Protein 2QRJ (pdb70)

CATH classification: 3.40.50.720 (+1 more: 3.40.50.720)

GO terms:
  GO:0004754 saccharopine dehydrogenase (NAD+, L-lysine-forming) activity (F, IDA)
  GO:0003729 mRNA binding (F, IDA)
  GO:0005737 cytoplasm (C, HDA)
  GO:0016558 protein import into peroxisome matrix (P, IMP)
  GO:0009085 L-lysine biosynthetic process (P, IMP)
  GO:0005777 peroxisome (C, EXP)
  GO:0005515 protein binding (F, IPI)
  GO:0004754 saccharopine dehydrogenase (NAD+, L-lysine-forming) activity (F, EXP)

B-factor: mean 29.46, std 11.0, range [10.28, 77.21]

Foldseek 3Di:
DAEEEWAADDDPLQAFTLADLVLLLVVVVLPYAYEYAQYPNHLHGPVSNVVSVHHYDHHPCVVVDDQRYEYEGEAADDPPDQAADQHAYEYAHPLLVVPPCSLSSLVSCVVNVYFYQHQVQQADPVSHRLFDLQLLLLQLLLLVQLLQLLCLQQDDPPDGDAFDHQASAVVRSLVVSLVSNVNSVVSVDDQFAEEEEQLPDSSNVNNVVNCVSSPRDPVSYHGHYCVPCVVFDCDLVQQQGQEYEYSDADQDQTAAPDDLVSNQEQPGNHAEYEDSNADLPRPRHSYPQDNDAADSRGQWDWRPHPHHDTHIYGRHPNSSSSHRPVSSVRRSVSCSVVVSCVVVLCPPPSNVVSRVSSVVVSVVD

Secondary structure (DSSP, 8-state):
--EEEEPPP-STT----SS-HHHHHHHHHTT-EEEEE--SS-SS-HHHHHHTTPEEE-TTGGGGS-TTSEEE-SSPPPTT--S---SEEEE----SS--TTHHHHHHHHHHHT-EEEEGGG-B-TTS-BS---HHHHHHHHHHHHHHHHHHHHHS-TT--PPP-PPPSSHHHHHHHHHHHHHHHHTTTPPPPPEEEETTTSHHHHHHHHHHHHTT--GGGEEEE-HHHHTT-S--THHHHSSEEEE-----SSPPPS--HHHH--TT----EEEETT--TT-TT-SS-S-----BTTB--EEE--SSSS-EEEE--TTGGGGSHHHHHHHHHHHHHHHHHT-TTTTT-HHHHHHHHHHHHHHHT-

InterPro domains:
  IPR007698 Alanine dehydrogenase/pyridine nucleotide transhydrogenase, NAD(H)-binding domain [SM01002] (179-317)
  IPR007886 Alanine dehydrogenase/pyridine nucleotide transhydrogenase, N-terminal [PF05222] (8-142)
  IPR007886 Alanine dehydrogenase/pyridine nucleotide transhydrogenase, N-terminal [SM01003] (7-142)
  IPR027281 Saccharopine dehydrogenase [NAD(+), L-lysine-forming] [PIRSF018250] (1-369)
  IPR027281 Saccharopine dehydrogenase [NAD(+), L-lysine-forming] [cd12188] (4-365)
  IPR036291 NAD(P)-binding domain superfamily [SSF51735] (189-323)
  IPR051168 Alpha-aminoadipic semialdehyde synthase [PTHR11133] (7-153)

Organism: Saccharomyces cerevisiae (strain ATCC 204508 / S288c) (NCBI:txid559292)

Nearest PDB structures (foldseek):
  2qrl-assembly1_A  TM=9.607E-01  e=1.075E-69  Saccharomyces cerevisiae
  3uh1-assembly1_A  TM=9.552E-01  e=5.553E-68  Saccharomyces cerevisiae S288C
  8e8u-assembly2_B  TM=7.675E-01  e=5.807E-20  Homo sapiens
  8dda-assembly2_B  TM=7.029E-01  e=7.908E-19  Homo sapiens
  8dda-assembly2_D  TM=6.842E-01  e=1.167E-18  Homo sapiens

Solvent-accessible surface area: 16426 Å² total; per-residue (Å²): 121,12,24,0,0,9,8,11,9,69,77,105,84,3,9,6,6,0,0,0,16,66,2,0,135,87,0,58,89,148,52,10,98,2,29,1,4,62,20,127,56,27,36,4,79,60,69,40,5,133,134,10,43,8,77,58,21,93,59,27,28,11,91,126,13,72,131,102,35,1,0,0,0,0,30,33,17,46,166,119,25,122,62,55,2,57,5,42,0,0,2,10,6,60,1,17,122,89,48,108,36,26,74,110,47,0,88,27,0,62,138,6,139,6,16,0,11,2,1,38,60,1,61,48,109,150,45,150,66,30,3,24,24,20,68,20,13,0,0,0,0,0,0,0,0,0,22,1,3,1,22,21,50,54,74,67,91,133,83,68,8,74,68,16,81,33,16,80,61,40,175,27,0,32,153,44,0,32,127,34,7,136,85,0,53,88,75,68,24,197,120,0,28,0,0,0,0,2,3,153,38,110,15,0,50,0,0,29,38,0,0,86,100,6,49,4,42,71,100,36,12,62,80,21,23,122,180,44,25,86,144,30,17,50,8,85,51,0,15,109,3,8,0,0,0,1,20,51,115,44,41,136,114,110,42,37,8,0,35,50,144,90,0,49,59,106,129,10,93,0,33,0,0,0,4,24,23,10,55,71,114,19,106,84,30,8,0,60,7,26,125,72,47,4,58,1,90,126,1,4,29,100,1,90,33,119,29,34,45,28,0,2,0,0,0,1,99,25,3,9,0,0,0,1,67,33,1,0,49,124,2,0,107,69,0,12,81,8,0,58,68,0,61,94,48,192,101,1,68,11,0,38,82,4,79,119,35,9,62,145,21,22,88,113,71

Radius of gyration: 21.62 Å; Cα contacts (8 Å, |Δi|>4): 769; chains: 1; bounding box: 62×42×46 Å

Sequence (365 aa):
AVTLHLRAETKPLEARAALTPTTVKKLIAKGFKIYVEDSPQSTFNINEYRQAGAIIVPAGSWKTAPRDRIIIGLKEMPETDTFPLVHEHIQFAHCYKDQAGWQNVLMRFIKGHGTLYDLEFLENDQGRRVAAFGFYAGFAGAALGVRDWAFKQTHSDDEDLPAVSPYPNEKALVKDVTKDYKEALATGARKPTVLIIGALGRCGSGAIDLLHKVGIPDANILKWDIKETSRGGPFDEIPQADIFINCIYLSKPIAPFTNMEKLNNPNRRLRTVVDVSADTTNPHNPIPIYTVATVFNKPTVLVPTTAGPKLSVISIDHLPSLLPREASEFFSHDLLPSLELLPQRKTAPVWVRAKKLFDRHCARV

Structure (mmCIF, N/CA/C/O backbone):
data_2QRJ
#
_entry.id   2QRJ
#
_cell.length_a   112.628
_cell.length_b   55.206
_cell.length_c   75.039
_cell.angle_alpha   90.000
_cell.angle_beta   116.240
_cell.angle_gamma   90.000
#
_symmetry.space_group_name_H-M   'C 1 2 1'
#
loop_
_entity.id
_entity.type
_entity.pdbx_description
1 polymer 'Saccharopine dehydrogenase, NAD+, L-lysine-forming'
2 non-polymer 'SULFATE ION'
3 non-polymer 'CHLORIDE ION'
4 water water
#
loop_
_atom_site.group_PDB
_atom_site.id
_atom_site.type_symbol
_atom_site.label_atom_id
_atom_site.label_alt_id
_atom_site.label_comp_id
_atom_site.label_asym_id
_atom_site.label_entity_id
_atom_site.label_seq_id
_atom_site.pdbx_PDB_ins_code
_atom_site.Cartn_x
_atom_site.Cartn_y
_atom_site.Cartn_z
_atom_site.occupancy
_atom_site.B_iso_or_equiv
_atom_site.auth_seq_id
_atom_site.auth_comp_id
_atom_site.auth_asym_id
_atom_site.auth_atom_id
_atom_site.pdbx_PDB_model_num
ATOM 1 N N . ALA A 1 24 ? 18.353 21.283 -26.902 1.00 40.18 3 ALA A N 1
ATOM 2 C CA . ALA A 1 24 ? 18.491 22.605 -27.587 1.00 38.06 3 ALA A CA 1
ATOM 3 C C . ALA A 1 24 ? 17.480 23.644 -27.068 1.00 35.97 3 ALA A C 1
ATOM 4 O O . ALA A 1 24 ? 17.354 24.731 -27.618 1.00 33.20 3 ALA A O 1
ATOM 6 N N . VAL A 1 25 ? 16.783 23.298 -25.984 1.00 36.17 4 VAL A N 1
ATOM 7 C CA . VAL A 1 25 ? 15.673 24.101 -25.454 1.00 36.66 4 VAL A CA 1
ATOM 8 C C . VAL A 1 25 ? 15.774 24.221 -23.934 1.00 35.10 4 VAL A C 1
ATOM 9 O O . VAL A 1 25 ? 16.055 23.241 -23.233 1.00 35.39 4 VAL A O 1
ATOM 13 N N . THR A 1 26 ? 15.558 25.434 -23.451 1.00 33.12 5 THR A N 1
ATOM 14 C CA . THR A 1 26 ? 15.346 25.693 -22.048 1.00 34.61 5 THR A CA 1
ATOM 15 C C . THR A 1 26 ? 13.846 25.984 -21.819 1.00 33.97 5 THR A C 1
ATOM 16 O O . THR A 1 26 ? 13.269 26.856 -22.480 1.00 32.54 5 THR A O 1
ATOM 20 N N . LEU A 1 27 ? 13.228 25.228 -20.908 1.00 31.63 6 LEU A N 1
ATOM 21 C CA . LEU A 1 27 ? 11.862 25.520 -20.441 1.00 30.15 6 LEU A CA 1
ATOM 22 C C . LEU A 1 27 ? 11.857 26.064 -19.022 1.00 29.66 6 LEU A C 1
ATOM 23 O O . LEU A 1 27 ? 12.620 25.619 -18.151 1.00 31.31 6 LEU A O 1
ATOM 28 N N . HIS A 1 28 ? 10.987 27.035 -18.790 1.00 26.95 7 HIS A N 1
ATOM 29 C CA . HIS A 1 28 ? 10.837 27.684 -17.498 1.00 24.70 7 HIS A CA 1
ATOM 30 C C . HIS A 1 28 ? 9.380 27.528 -17.046 1.00 24.67 7 HIS A C 1
ATOM 31 O O . HIS A 1 28 ? 8.476 28.149 -17.632 1.00 24.52 7 HIS A O 1
ATOM 38 N N . LEU A 1 29 ? 9.163 26.672 -16.045 1.00 24.40 8 LEU A N 1
ATOM 39 C CA . LEU A 1 29 ? 7.832 26.490 -15.451 1.00 24.80 8 LEU A CA 1
ATOM 40 C C . LEU A 1 29 ? 7.444 27.628 -14.486 1.00 22.39 8 LEU A C 1
ATOM 41 O O . LEU A 1 29 ? 7.900 27.709 -13.333 1.00 26.99 8 LEU A O 1
ATOM 46 N N . ARG A 1 30 ? 6.567 28.502 -14.976 1.00 24.99 9 ARG A N 1
ATOM 47 C CA . ARG A 1 30 ? 6.006 29.615 -14.218 1.00 21.63 9 ARG A CA 1
ATOM 48 C C . ARG A 1 30 ? 5.055 29.154 -13.058 1.00 24.15 9 ARG A C 1
ATOM 49 O O . ARG A 1 30 ? 4.223 28.273 -13.268 1.00 25.55 9 ARG A O 1
ATOM 57 N N . ALA A 1 31 ? 5.226 29.721 -11.858 1.00 23.47 10 ALA A N 1
ATOM 58 C CA . ALA A 1 31 ? 4.272 29.518 -10.743 1.00 22.99 10 ALA A CA 1
ATOM 59 C C . ALA A 1 31 ? 2.900 30.153 -11.046 1.00 21.92 10 ALA A C 1
ATOM 60 O O . ALA A 1 31 ? 2.799 31.352 -11.300 1.00 23.08 10 ALA A O 1
ATOM 62 N N . GLU A 1 32 ? 1.840 29.359 -10.942 1.00 22.75 11 GLU A N 1
ATOM 63 C CA . GLU A 1 32 ? 0.491 29.912 -11.130 1.00 24.28 11 GLU A CA 1
ATOM 64 C C . GLU A 1 32 ? 0.126 30.980 -10.124 1.00 21.13 11 GLU A C 1
ATOM 65 O O . GLU A 1 32 ? 0.477 30.884 -8.932 1.00 21.56 11 GLU A O 1
ATOM 71 N N . THR A 1 33 ? -0.602 32.003 -10.587 1.00 23.02 12 THR A N 1
ATOM 72 C CA . THR A 1 33 ? -1.088 33.062 -9.693 1.00 23.87 12 THR A CA 1
ATOM 73 C C . THR A 1 33 ? -2.614 33.198 -9.570 1.00 24.03 12 THR A C 1
ATOM 74 O O . THR A 1 33 ? -3.074 33.781 -8.592 1.00 25.91 12 THR A O 1
ATOM 78 N N . LYS A 1 34 ? -3.376 32.650 -10.523 1.00 25.55 13 LYS A N 1
ATOM 79 C CA . LYS A 1 34 ? -4.858 32.583 -10.371 1.00 27.58 13 LYS A CA 1
ATOM 80 C C . LYS A 1 34 ? -5.249 31.973 -9.002 1.00 27.24 13 LYS A C 1
ATOM 81 O O . LYS A 1 34 ? -4.765 30.902 -8.658 1.00 22.95 13 LYS A O 1
ATOM 87 N N . PRO A 1 35 ? -6.100 32.668 -8.199 1.00 25.49 14 PRO A N 1
ATOM 88 C CA . PRO A 1 35 ? -6.308 32.199 -6.815 1.00 23.22 14 PRO A CA 1
ATOM 89 C C . PRO A 1 35 ? -6.787 30.727 -6.764 1.00 19.03 14 PRO A C 1
ATOM 90 O O . PRO A 1 35 ? -7.738 30.336 -7.457 1.00 18.69 14 PRO A O 1
ATOM 94 N N . LEU A 1 36 ? -6.076 29.936 -5.972 1.00 19.57 15 LEU A N 1
ATOM 95 C CA . LEU A 1 36 ? -6.391 28.506 -5.690 1.00 20.87 15 LEU A CA 1
ATOM 96 C C . LEU A 1 36 ? -6.196 27.515 -6.872 1.00 20.33 15 LEU A C 1
ATOM 97 O O . LEU A 1 36 ? -6.599 26.339 -6.806 1.00 21.95 15 LEU A O 1
ATOM 102 N N . GLU A 1 37 ? -5.541 27.980 -7.921 1.00 18.31 16 GLU A N 1
ATOM 103 C CA . GLU A 1 37 ? -5.191 27.142 -9.068 1.00 17.31 16 GLU A CA 1
ATOM 104 C C . GLU A 1 37 ? -3.990 26.292 -8.653 1.00 15.87 16 GLU A C 1
ATOM 105 O O . GLU A 1 37 ? -2.882 26.852 -8.450 1.00 15.94 16 GLU A O 1
ATOM 111 N N . ALA A 1 38 ? -4.220 24.977 -8.549 1.00 15.04 17 ALA A N 1
ATOM 112 C CA . ALA A 1 38 ? -3.222 24.008 -8.025 1.00 16.26 17 ALA A CA 1
ATOM 113 C C . ALA A 1 38 ? -2.563 23.109 -9.083 1.00 14.31 17 ALA A C 1
ATOM 114 O O . ALA A 1 38 ? -1.720 22.297 -8.765 1.00 16.13 17 ALA A O 1
ATOM 116 N N . ARG A 1 39 ? -2.970 23.213 -10.346 1.00 18.18 18 ARG A N 1
ATOM 117 C CA . ARG A 1 39 ? -2.363 22.411 -11.385 1.00 15.82 18 ARG A CA 1
ATOM 118 C C . ARG A 1 39 ? -1.019 23.014 -11.820 1.00 16.41 18 ARG A C 1
ATOM 119 O O . ARG A 1 39 ? -0.724 24.174 -11.513 1.00 16.25 18 ARG A O 1
ATOM 127 N N . ALA A 1 40 ? -0.244 22.212 -12.537 1.00 16.17 19 ALA A N 1
ATOM 128 C CA . ALA A 1 40 ? 0.979 22.672 -13.196 1.00 16.77 19 ALA A CA 1
ATOM 129 C C . ALA A 1 40 ? 1.028 22.153 -14.659 1.00 15.01 19 ALA A C 1
ATOM 130 O O . ALA A 1 40 ? 0.602 21.018 -14.948 1.00 16.86 19 ALA A O 1
ATOM 132 N N . ALA A 1 41 ? 1.618 22.974 -15.544 1.00 19.43 20 ALA A N 1
ATOM 133 C CA . ALA A 1 41 ? 1.715 22.630 -16.975 1.00 19.57 20 ALA A CA 1
ATOM 134 C C . ALA A 1 41 ? 2.712 21.500 -17.232 1.00 19.35 20 ALA A C 1
ATOM 135 O O . ALA A 1 41 ? 2.528 20.713 -18.156 1.00 22.94 20 ALA A O 1
ATOM 137 N N . LEU A 1 42 ? 3.762 21.460 -16.406 1.00 21.41 21 LEU A N 1
ATOM 138 C CA . LEU A 1 42 ? 4.749 20.365 -16.384 1.00 20.11 21 LEU A CA 1
ATOM 139 C C . LEU A 1 42 ? 4.711 19.724 -15.008 1.00 17.25 21 LEU A C 1
ATOM 140 O O . LEU A 1 42 ? 4.691 20.436 -13.972 1.00 20.03 21 LEU A O 1
ATOM 145 N N . THR A 1 43 ? 4.674 18.405 -15.006 1.00 16.33 22 THR A N 1
ATOM 146 C CA . THR A 1 43 ? 4.734 17.628 -13.755 1.00 20.06 22 THR A CA 1
ATOM 147 C C . THR A 1 43 ? 6.151 17.136 -13.591 1.00 21.91 22 THR A C 1
ATOM 148 O O . THR A 1 43 ? 6.934 17.112 -14.538 1.00 18.70 22 THR A O 1
ATOM 152 N N . PRO A 1 44 ? 6.514 16.763 -12.360 1.00 18.92 23 PRO A N 1
ATOM 153 C CA . PRO A 1 44 ? 7.850 16.187 -12.156 1.00 21.59 23 PRO A CA 1
ATOM 154 C C . PRO A 1 44 ? 8.211 15.061 -13.173 1.00 21.61 23 PRO A C 1
ATOM 155 O O . PRO A 1 44 ? 9.339 15.033 -13.678 1.00 22.12 23 PRO A O 1
ATOM 159 N N . THR A 1 45 ? 7.251 14.190 -13.506 1.00 21.58 24 THR A N 1
ATOM 160 C CA . THR A 1 45 ? 7.435 13.083 -14.460 1.00 22.40 24 THR A CA 1
ATOM 161 C C . THR A 1 45 ? 7.719 13.619 -15.863 1.00 24.51 24 THR A C 1
ATOM 162 O O . THR A 1 45 ? 8.655 13.168 -16.546 1.00 24.89 24 THR A O 1
ATOM 166 N N . THR A 1 46 ? 6.944 14.612 -16.292 1.00 24.50 25 THR A N 1
ATOM 167 C CA . THR A 1 46 ? 7.198 15.162 -17.619 1.00 23.50 25 THR A CA 1
ATOM 168 C C . THR A 1 46 ? 8.516 15.967 -17.700 1.00 26.73 25 THR A C 1
ATOM 169 O O . THR A 1 46 ? 9.211 15.912 -18.728 1.00 26.46 25 THR A O 1
ATOM 173 N N . VAL A 1 47 ? 8.867 16.666 -16.613 1.00 24.38 26 VAL A N 1
ATOM 174 C CA . VAL A 1 47 ? 10.174 17.341 -16.467 1.00 26.28 26 VAL A CA 1
ATOM 175 C C . VAL A 1 47 ? 11.343 16.332 -16.617 1.00 26.02 26 VAL A C 1
ATOM 176 O O . VAL A 1 47 ? 12.325 16.610 -17.326 1.00 26.03 26 VAL A O 1
ATOM 180 N N . LYS A 1 48 ? 11.226 15.178 -15.954 1.00 23.71 27 LYS A N 1
ATOM 181 C CA . LYS A 1 48 ? 12.298 14.144 -15.995 1.00 27.55 27 LYS A CA 1
ATOM 182 C C . LYS A 1 48 ? 12.496 13.625 -17.432 1.00 28.84 27 LYS A C 1
ATOM 183 O O . LYS A 1 48 ? 13.636 13.547 -17.935 1.00 25.53 27 LYS A O 1
ATOM 189 N N . LYS A 1 49 ? 11.377 13.293 -18.080 1.00 27.93 28 LYS A N 1
ATOM 190 C CA . LYS A 1 49 ? 11.337 12.876 -19.495 1.00 29.97 28 LYS A CA 1
ATOM 191 C C . LYS A 1 49 ? 11.920 13.902 -20.466 1.00 29.18 28 LYS A C 1
ATOM 192 O O . LYS A 1 49 ? 12.603 13.529 -21.425 1.00 30.02 28 LYS A O 1
ATOM 198 N N . LEU A 1 50 ? 11.671 15.183 -20.215 1.00 23.41 29 LEU A N 1
ATOM 199 C CA . LEU A 1 50 ? 12.202 16.252 -21.036 1.00 26.75 29 LEU A CA 1
ATOM 200 C C . LEU A 1 50 ? 13.720 16.404 -20.848 1.00 28.80 29 LEU A C 1
ATOM 201 O O . LEU A 1 50 ? 14.462 16.547 -21.819 1.00 29.34 29 LEU A O 1
ATOM 206 N N . ILE A 1 51 ? 14.185 16.350 -19.602 1.00 31.47 30 ILE A N 1
ATOM 207 C CA . ILE A 1 51 ? 15.621 16.379 -19.311 1.00 32.04 30 ILE A CA 1
ATOM 208 C C . ILE A 1 51 ? 16.365 15.192 -19.965 1.00 34.75 30 ILE A C 1
ATOM 209 O O . ILE A 1 51 ? 17.527 15.330 -20.369 1.00 38.47 30 ILE A O 1
ATOM 214 N N . ALA A 1 52 ? 15.687 14.053 -20.094 1.00 34.20 31 ALA A N 1
ATOM 215 C CA . ALA A 1 52 ? 16.232 12.872 -20.775 1.00 36.32 31 ALA A CA 1
ATOM 216 C C . ALA A 1 52 ? 16.413 13.102 -22.280 1.00 37.19 31 ALA A C 1
ATOM 217 O O . ALA A 1 52 ? 17.373 12.602 -22.878 1.00 39.75 31 ALA A O 1
ATOM 219 N N . LYS A 1 53 ? 15.484 13.841 -22.884 1.00 36.51 32 LYS A N 1
ATOM 220 C CA . LYS A 1 53 ? 15.583 14.255 -24.288 1.00 37.05 32 LYS A CA 1
ATOM 221 C C . LYS A 1 53 ? 16.493 15.479 -24.510 1.00 36.33 32 LYS A C 1
ATOM 222 O O . LYS A 1 53 ? 16.600 15.976 -25.630 1.00 37.12 32 LYS A O 1
ATOM 228 N N . GLY A 1 54 ? 17.148 15.956 -23.452 1.00 35.66 33 GLY A N 1
ATOM 229 C CA . GLY A 1 54 ? 18.147 17.035 -23.559 1.00 34.96 33 GLY A CA 1
ATOM 230 C C . GLY A 1 54 ? 17.784 18.444 -23.113 1.00 36.53 33 GLY A C 1
ATOM 231 O O . GLY A 1 54 ? 18.597 19.367 -23.220 1.00 35.84 33 GLY A O 1
ATOM 232 N N . PHE A 1 55 ? 16.568 18.626 -22.603 1.00 34.99 34 PHE A N 1
ATOM 233 C CA . PHE A 1 55 ? 16.099 19.943 -22.170 1.00 32.73 34 PHE A CA 1
ATOM 234 C C . PHE A 1 55 ? 16.737 20.405 -20.861 1.00 31.49 34 PHE A C 1
ATOM 235 O O . PHE A 1 55 ? 17.076 19.592 -19.985 1.00 32.59 34 PHE A O 1
ATOM 243 N N . LYS A 1 56 ? 16.882 21.719 -20.736 1.00 29.45 35 LYS A N 1
ATOM 244 C CA . LYS A 1 56 ? 17.129 22.354 -19.463 1.00 32.61 35 LYS A CA 1
ATOM 245 C C . LYS A 1 56 ? 15.792 22.888 -18.953 1.00 32.58 35 LYS A C 1
ATOM 246 O O . LYS A 1 56 ? 15.044 23.536 -19.707 1.00 32.31 35 LYS A O 1
ATOM 252 N N . ILE A 1 57 ? 15.500 22.608 -17.680 1.00 32.76 36 ILE A N 1
ATOM 253 C CA . ILE A 1 57 ? 14.215 22.979 -17.078 1.00 30.30 36 ILE A CA 1
ATOM 254 C C . ILE A 1 57 ? 14.388 23.693 -15.755 1.00 29.11 36 ILE A C 1
ATOM 255 O O . ILE A 1 57 ? 14.968 23.148 -14.806 1.00 29.97 36 ILE A O 1
ATOM 260 N N . TYR A 1 58 ? 13.904 24.933 -15.712 1.00 26.22 37 TYR A N 1
ATOM 261 C CA . TYR A 1 58 ? 13.809 25.707 -14.484 1.00 26.18 37 TYR A CA 1
ATOM 262 C C . TYR A 1 58 ? 12.371 25.585 -13.974 1.00 26.13 37 TYR A C 1
ATOM 263 O O . TYR A 1 58 ? 11.429 25.583 -14.779 1.00 26.88 37 TYR A O 1
ATOM 272 N N . VAL A 1 59 ? 12.217 25.492 -12.657 1.00 23.47 38 VAL A N 1
ATOM 273 C CA . VAL A 1 59 ? 10.881 25.413 -12.063 1.00 23.84 38 VAL A CA 1
ATOM 274 C C . VAL A 1 59 ? 10.783 26.386 -10.924 1.00 24.04 38 VAL A C 1
ATOM 275 O O . VAL A 1 59 ? 11.574 26.339 -9.961 1.00 22.99 38 VAL A O 1
ATOM 279 N N . GLU A 1 60 ? 9.791 27.273 -10.998 1.00 23.91 39 GLU A N 1
ATOM 280 C CA . GLU A 1 60 ? 9.580 28.216 -9.925 1.00 24.07 39 GLU A CA 1
ATOM 281 C C . GLU A 1 60 ? 8.954 27.529 -8.721 1.00 24.08 39 GLU A C 1
ATOM 282 O O . GLU A 1 60 ? 8.130 26.591 -8.875 1.00 24.16 39 GLU A O 1
ATOM 288 N N . ASP A 1 61 ? 9.371 28.003 -7.555 1.00 23.87 40 ASP A N 1
ATOM 289 C CA . ASP A 1 61 ? 8.928 27.536 -6.274 1.00 23.12 40 ASP A CA 1
ATOM 290 C C . ASP A 1 61 ? 7.524 28.062 -5.999 1.00 23.96 40 ASP A C 1
ATOM 291 O O . ASP A 1 61 ? 7.336 29.191 -5.540 1.00 24.80 40 ASP A O 1
ATOM 296 N N . SER A 1 62 ? 6.536 27.218 -6.273 1.00 25.02 41 SER A N 1
ATOM 297 C CA . SER A 1 62 ? 5.134 27.666 -6.253 1.00 26.09 41 SER A CA 1
ATOM 298 C C . SER A 1 62 ? 4.376 27.238 -4.993 1.00 25.60 41 SER A C 1
ATOM 299 O O . SER A 1 62 ? 4.156 26.029 -4.770 1.00 26.06 41 SER A O 1
ATOM 302 N N . PRO A 1 63 ? 3.926 28.227 -4.186 1.00 27.35 42 PRO A N 1
ATOM 303 C CA . PRO A 1 63 ? 3.099 27.899 -3.013 1.00 27.20 42 PRO A CA 1
ATOM 304 C C . PRO A 1 63 ? 1.700 27.314 -3.359 1.00 24.80 42 PRO A C 1
ATOM 305 O O . PRO A 1 63 ? 1.136 26.586 -2.543 1.00 30.60 42 PRO A O 1
ATOM 309 N N . GLN A 1 64 ? 1.222 27.549 -4.583 1.00 22.53 43 GLN A N 1
ATOM 310 C CA . GLN A 1 64 ? -0.125 27.143 -5.064 1.00 23.58 43 GLN A CA 1
ATOM 311 C C . GLN A 1 64 ? -0.144 25.716 -5.626 1.00 17.01 43 GLN A C 1
ATOM 312 O O . GLN A 1 64 ? -1.187 25.029 -5.619 1.00 16.97 43 GLN A O 1
ATOM 318 N N . SER A 1 65 ? 1.006 25.270 -6.127 1.00 18.53 44 SER A N 1
ATOM 319 C CA . SER A 1 65 ? 1.074 24.004 -6.833 1.00 20.41 44 SER A CA 1
ATOM 320 C C . SER A 1 65 ? 0.800 22.770 -5.953 1.00 16.80 44 SER A C 1
ATOM 321 O O . SER A 1 65 ? 1.240 22.697 -4.787 1.00 17.51 44 SER A O 1
ATOM 324 N N . THR A 1 66 ? 0.023 21.842 -6.500 1.00 16.68 45 THR A N 1
ATOM 325 C CA . THR A 1 66 ? -0.145 20.569 -5.880 1.00 14.09 45 THR A CA 1
ATOM 326 C C . THR A 1 66 ? 1.168 19.741 -5.838 1.00 15.63 45 THR A C 1
ATOM 327 O O . THR A 1 66 ? 1.244 18.781 -5.101 1.00 18.06 45 THR A O 1
ATOM 331 N N . PHE A 1 67 ? 2.156 20.116 -6.645 1.00 16.20 46 PHE A N 1
ATOM 332 C CA . PHE A 1 67 ? 3.460 19.416 -6.659 1.00 17.08 46 PHE A CA 1
ATOM 333 C C . PHE A 1 67 ? 4.462 20.198 -5.816 1.00 18.24 46 PHE A C 1
ATOM 334 O O . PHE A 1 67 ? 4.507 21.435 -5.913 1.00 20.40 46 PHE A O 1
ATOM 342 N N . ASN A 1 68 ? 5.261 19.521 -4.993 1.00 18.03 47 ASN A N 1
ATOM 343 C CA . ASN A 1 68 ? 6.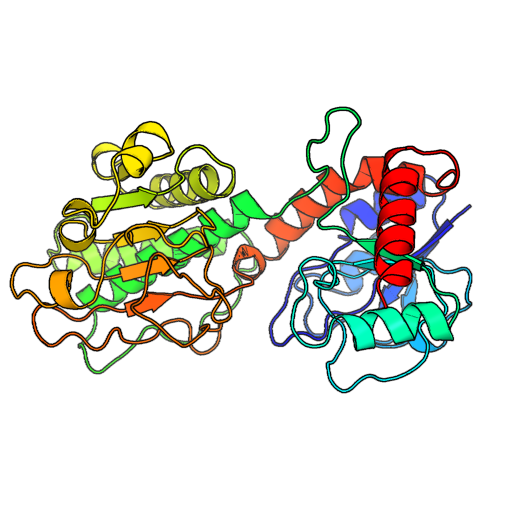244 20.266 -4.264 1.00 16.37 47 ASN A CA 1
ATOM 344 C C . ASN A 1 68 ? 7.633 20.372 -4.970 1.00 15.17 47 ASN A C 1
ATOM 345 O O . ASN A 1 68 ? 7.942 19.605 -5.921 1.00 16.65 47 ASN A O 1
ATOM 350 N N . ILE A 1 69 ? 8.456 21.316 -4.512 1.00 16.60 48 ILE A N 1
ATOM 351 C CA . ILE A 1 69 ? 9.753 21.545 -5.169 1.00 17.80 48 ILE A CA 1
ATOM 352 C C . ILE A 1 69 ? 10.736 20.356 -5.072 1.00 16.52 48 ILE A C 1
ATOM 353 O O . ILE A 1 69 ? 11.613 20.161 -5.941 1.00 17.03 48 ILE A O 1
ATOM 358 N N . ASN A 1 70 ? 10.534 19.512 -4.057 1.00 14.69 49 ASN A N 1
ATOM 359 C CA . ASN A 1 70 ? 11.397 18.322 -3.895 1.00 16.98 49 ASN A CA 1
ATOM 360 C C . ASN A 1 70 ? 11.182 17.363 -5.034 1.00 18.98 49 ASN A C 1
ATOM 361 O O . ASN A 1 70 ? 12.157 16.811 -5.534 1.00 18.06 49 ASN A O 1
ATOM 366 N N . GLU A 1 71 ? 9.913 17.205 -5.458 1.00 15.56 50 GLU A N 1
ATOM 367 C CA . GLU A 1 71 ? 9.583 16.353 -6.541 1.00 18.53 50 GLU A CA 1
ATOM 368 C C . GLU A 1 71 ? 10.288 16.848 -7.789 1.00 17.07 50 GLU A C 1
ATOM 369 O O . GLU A 1 71 ? 10.848 16.043 -8.532 1.00 18.49 50 GLU A O 1
ATOM 375 N N . TYR A 1 72 ? 10.272 18.155 -8.030 1.00 16.66 51 TYR A N 1
ATOM 376 C CA . TYR A 1 72 ? 10.882 18.679 -9.264 1.00 19.25 51 TYR A CA 1
ATOM 377 C C . TYR A 1 72 ? 12.425 18.588 -9.220 1.00 19.20 51 TYR A C 1
ATOM 378 O O . TYR A 1 72 ? 13.083 18.362 -10.235 1.00 20.41 51 TYR A O 1
ATOM 387 N N . ARG A 1 73 ? 12.989 18.804 -8.031 1.00 19.59 52 ARG A N 1
ATOM 388 C CA . ARG A 1 73 ? 14.442 18.673 -7.884 1.00 20.80 52 ARG A CA 1
ATOM 389 C C . ARG A 1 73 ? 14.862 17.221 -8.178 1.00 20.10 52 ARG A C 1
ATOM 390 O O . ARG A 1 73 ? 15.804 17.005 -8.929 1.00 22.25 52 ARG A O 1
ATOM 398 N N . GLN A 1 74 ? 14.149 16.235 -7.626 1.00 19.60 53 GLN A N 1
ATOM 399 C CA . GLN A 1 74 ? 14.438 14.825 -7.902 1.00 21.58 53 GLN A CA 1
ATOM 400 C C . GLN A 1 74 ? 14.287 14.488 -9.405 1.00 21.45 53 GLN A C 1
ATOM 401 O O . GLN A 1 74 ? 14.961 13.586 -9.902 1.00 23.36 53 GLN A O 1
ATOM 407 N N . ALA A 1 75 ? 13.421 15.212 -10.113 1.00 23.92 54 ALA A N 1
ATOM 408 C CA . ALA A 1 75 ? 13.317 15.096 -11.588 1.00 21.15 54 ALA A CA 1
ATOM 409 C C . ALA A 1 75 ? 14.476 15.772 -12.354 1.00 22.69 54 ALA A C 1
ATOM 410 O O . ALA A 1 75 ? 14.595 15.573 -13.579 1.00 26.12 54 ALA A O 1
ATOM 412 N N . GLY A 1 76 ? 15.269 16.586 -11.653 1.00 24.18 55 GLY A N 1
ATOM 413 C CA . GLY A 1 76 ? 16.427 17.271 -12.259 1.00 24.10 55 GLY A CA 1
ATOM 414 C C . GLY A 1 76 ? 16.167 18.709 -12.636 1.00 25.28 55 GLY A C 1
ATOM 415 O O . GLY A 1 76 ? 17.020 19.372 -13.242 1.00 23.94 55 GLY A O 1
ATOM 416 N N . ALA A 1 77 ? 15.008 19.225 -12.234 1.00 25.57 56 ALA A N 1
ATOM 417 C CA . ALA A 1 77 ? 14.744 20.655 -12.382 1.00 25.67 56 ALA A CA 1
ATOM 418 C C . ALA A 1 77 ? 15.661 21.501 -11.530 1.00 24.74 56 ALA A C 1
ATOM 419 O O . ALA A 1 77 ? 16.062 21.097 -10.410 1.00 24.71 56 ALA A O 1
ATOM 421 N N . ILE A 1 78 ? 16.017 22.670 -12.073 1.00 26.33 57 ILE A N 1
ATOM 422 C CA . ILE A 1 78 ? 16.671 23.731 -11.318 1.00 28.33 57 ILE A CA 1
ATOM 423 C C . ILE A 1 78 ? 15.601 24.609 -10.679 1.00 27.34 57 ILE A C 1
ATOM 424 O O . ILE A 1 78 ? 14.811 25.247 -11.386 1.00 27.26 57 ILE A O 1
ATOM 429 N N . ILE A 1 79 ? 15.579 24.634 -9.339 1.00 25.96 58 ILE A N 1
ATOM 430 C CA . ILE A 1 79 ? 14.579 25.394 -8.594 1.00 26.77 58 ILE A CA 1
ATOM 431 C C . ILE A 1 79 ? 14.943 26.875 -8.570 1.00 29.06 58 ILE A C 1
ATOM 432 O O . ILE A 1 79 ? 16.061 27.260 -8.188 1.00 28.78 58 ILE A O 1
ATOM 437 N N . VAL A 1 80 ? 13.986 27.693 -9.007 1.00 25.74 59 VAL A N 1
ATOM 438 C CA . VAL A 1 80 ? 14.126 29.155 -9.014 1.00 27.69 59 VAL A CA 1
ATOM 439 C C . VAL A 1 80 ? 12.932 29.831 -8.311 1.00 29.47 59 VAL A C 1
ATOM 440 O O . VAL A 1 80 ? 11.879 29.191 -8.148 1.00 26.87 59 VAL A O 1
ATOM 444 N N . PRO A 1 81 ? 13.074 31.122 -7.918 1.00 30.08 60 PRO A N 1
ATOM 445 C CA . PRO A 1 81 ? 11.987 31.802 -7.191 1.00 30.34 60 PRO A CA 1
ATOM 446 C C . PRO A 1 81 ? 10.711 32.039 -8.009 1.00 27.57 60 PRO A C 1
ATOM 447 O O . PRO A 1 81 ? 10.754 32.144 -9.239 1.00 26.53 60 PRO A O 1
ATOM 451 N N . ALA A 1 82 ? 9.587 32.123 -7.311 1.00 27.43 61 ALA A N 1
ATOM 452 C CA . ALA A 1 82 ? 8.306 32.475 -7.931 1.00 26.49 61 ALA A CA 1
ATOM 453 C C . ALA A 1 82 ? 8.405 33.865 -8.598 1.00 26.95 61 ALA A C 1
ATOM 454 O O . ALA A 1 82 ? 8.874 34.812 -7.981 1.00 27.94 61 ALA A O 1
ATOM 456 N N . GLY A 1 83 ? 7.984 33.966 -9.854 1.00 29.01 62 GLY A N 1
ATOM 457 C CA . GLY A 1 83 ? 7.977 35.252 -10.584 1.00 29.59 62 GLY A CA 1
ATOM 458 C C . GLY A 1 83 ? 9.290 35.605 -11.279 1.00 31.42 62 GLY A C 1
ATOM 459 O O . GLY A 1 83 ? 9.392 36.661 -11.936 1.00 32.76 62 GLY A O 1
ATOM 460 N N . SER A 1 84 ? 10.277 34.714 -11.169 1.00 29.11 63 SER A N 1
ATOM 461 C CA . SER A 1 84 ? 11.593 34.918 -11.796 1.00 30.33 63 SER A CA 1
ATOM 462 C C . SER A 1 84 ? 11.635 34.851 -13.344 1.00 31.74 63 SER A C 1
ATOM 463 O O . SER A 1 84 ? 12.601 35.333 -13.967 1.00 29.56 63 SER A O 1
ATOM 466 N N . TRP A 1 85 ? 10.596 34.275 -13.968 1.00 31.04 64 TRP A N 1
ATOM 467 C CA . TRP A 1 85 ? 10.471 34.273 -15.425 1.00 33.12 64 TRP A CA 1
ATOM 468 C C . TRP A 1 85 ? 10.582 35.678 -16.059 1.00 33.13 64 TRP A C 1
ATOM 469 O O . TRP A 1 85 ? 11.004 35.815 -17.225 1.00 31.95 64 TRP A O 1
ATOM 480 N N . LYS A 1 86 ? 10.186 36.695 -15.303 1.00 33.38 65 LYS A N 1
ATOM 481 C CA . LYS A 1 86 ? 10.035 38.043 -15.853 1.00 39.42 65 LYS A CA 1
ATOM 482 C C . LYS A 1 86 ? 11.331 38.859 -15.878 1.00 40.39 65 LYS A C 1
ATOM 483 O O . LYS A 1 86 ? 11.316 40.071 -16.154 1.00 40.12 65 LYS A O 1
ATOM 489 N N . THR A 1 87 ? 12.436 38.184 -15.574 1.00 41.31 66 THR A N 1
ATOM 490 C CA . THR A 1 87 ? 13.788 38.729 -15.781 1.00 41.91 66 THR A CA 1
ATOM 491 C C . THR A 1 87 ? 14.709 37.653 -16.373 1.00 42.67 66 THR A C 1
ATOM 492 O O . THR A 1 87 ? 15.914 37.854 -16.515 1.00 44.32 66 THR A O 1
ATOM 496 N N . ALA A 1 88 ? 14.124 36.512 -16.730 1.00 41.07 67 ALA A N 1
ATOM 497 C CA . ALA A 1 88 ? 14.873 35.391 -17.277 1.00 40.48 67 ALA A CA 1
ATOM 498 C C . ALA A 1 88 ? 15.343 35.713 -18.706 1.00 40.50 67 ALA A C 1
ATOM 499 O O . ALA A 1 88 ? 14.681 36.468 -19.418 1.00 37.53 67 ALA A O 1
ATOM 501 N N . PRO A 1 89 ? 16.490 35.145 -19.129 1.00 41.27 68 PRO A N 1
ATOM 502 C CA . PRO A 1 89 ? 16.948 35.322 -20.522 1.00 41.46 68 PRO A CA 1
ATOM 503 C C . PRO A 1 89 ? 15.839 35.079 -21.561 1.00 41.57 68 PRO A C 1
ATOM 504 O O . PRO A 1 89 ? 15.004 34.168 -21.394 1.00 39.67 68 PRO A O 1
ATOM 508 N N . ARG A 1 90 ? 15.858 35.881 -22.629 1.00 39.19 69 ARG A N 1
ATOM 509 C CA . ARG A 1 90 ? 14.828 35.884 -23.683 1.00 38.87 69 ARG A CA 1
ATOM 510 C C . ARG A 1 90 ? 14.712 34.564 -24.461 1.00 37.97 69 ARG A C 1
ATOM 511 O O . ARG A 1 90 ? 13.727 34.336 -25.174 1.00 38.40 69 ARG A O 1
ATOM 519 N N . ASP A 1 91 ? 15.699 33.687 -24.335 1.00 36.34 70 ASP A N 1
ATOM 520 C CA . ASP A 1 91 ? 15.661 32.413 -25.068 1.00 36.79 70 ASP A CA 1
ATOM 521 C C . ASP A 1 91 ? 14.939 31.278 -24.299 1.00 34.30 70 ASP A C 1
ATOM 522 O O . ASP A 1 91 ? 14.659 30.221 -24.869 1.00 35.57 70 ASP A O 1
ATOM 527 N N . ARG A 1 92 ? 14.668 31.487 -23.011 1.00 32.05 71 ARG A N 1
ATOM 528 C CA . ARG A 1 92 ? 13.894 30.501 -22.214 1.00 31.67 71 ARG A CA 1
ATOM 529 C C . ARG A 1 92 ? 12.426 30.512 -22.643 1.00 29.92 71 ARG A C 1
ATOM 530 O O . ARG A 1 92 ? 11.828 31.577 -22.690 1.00 32.22 71 ARG A O 1
ATOM 538 N N . ILE A 1 93 ? 11.859 29.344 -22.953 1.00 31.32 72 ILE A N 1
ATOM 539 C CA . ILE A 1 93 ? 10.407 29.224 -23.226 1.00 29.78 72 ILE A CA 1
ATOM 540 C C . ILE A 1 93 ? 9.646 29.156 -21.891 1.00 31.11 72 ILE A C 1
ATOM 541 O O . ILE A 1 93 ? 9.860 28.233 -21.096 1.00 31.37 72 ILE A O 1
ATOM 546 N N . ILE A 1 94 ? 8.806 30.156 -21.635 1.00 28.44 73 ILE A N 1
ATOM 547 C CA . ILE A 1 94 ? 8.104 30.294 -20.350 1.00 29.99 73 ILE A CA 1
ATOM 548 C C . ILE A 1 94 ? 6.780 29.544 -20.454 1.00 29.22 73 ILE A C 1
ATOM 549 O O . ILE A 1 94 ? 5.945 29.838 -21.329 1.00 27.91 73 ILE A O 1
ATOM 554 N N . ILE A 1 95 ? 6.596 28.560 -19.578 1.00 27.43 74 ILE A N 1
ATOM 555 C CA . ILE A 1 95 ? 5.425 27.677 -19.675 1.00 26.48 74 ILE A CA 1
ATOM 556 C C . ILE A 1 95 ? 4.600 27.773 -18.387 1.00 25.95 74 ILE A C 1
ATOM 557 O O . ILE A 1 95 ? 5.142 27.722 -17.265 1.00 22.15 74 ILE A O 1
ATOM 562 N N . GLY A 1 96 ? 3.301 28.015 -18.559 1.00 23.24 75 GLY A N 1
ATOM 563 C CA . GLY A 1 96 ? 2.328 28.025 -17.461 1.00 24.80 75 GLY A CA 1
ATOM 564 C C . GLY A 1 96 ? 1.005 27.533 -18.012 1.00 24.11 75 GLY A C 1
ATOM 565 O O . GLY A 1 96 ? 0.892 27.234 -19.218 1.00 24.56 75 GLY A O 1
ATOM 566 N N . LEU A 1 97 ? 0.020 27.401 -17.134 1.00 24.92 76 LEU A N 1
ATOM 567 C CA . LEU A 1 97 ? -1.331 27.061 -17.531 1.00 26.71 76 LEU A CA 1
ATOM 568 C C . LEU A 1 97 ? -2.206 28.288 -17.708 1.00 25.70 76 LEU A C 1
ATOM 569 O O . LEU A 1 97 ? -2.725 28.521 -18.797 1.00 26.97 76 LEU A O 1
ATOM 574 N N . LYS A 1 98 ? -2.416 29.044 -16.637 1.00 28.22 77 LYS A N 1
ATOM 575 C CA . LYS A 1 98 ? -3.480 30.042 -16.641 1.00 32.93 77 LYS A CA 1
ATOM 576 C C . LYS A 1 98 ? -2.956 31.441 -16.899 1.00 34.51 77 LYS A C 1
ATOM 577 O O . LYS A 1 98 ? -1.747 31.636 -17.102 1.00 35.45 77 LYS A O 1
ATOM 583 N N . GLU A 1 99 ? -3.862 32.405 -16.965 1.00 38.48 78 GLU A N 1
ATOM 584 C CA . GLU A 1 99 ? -3.481 33.765 -17.335 1.00 40.70 78 GLU A CA 1
ATOM 585 C C . GLU A 1 99 ? -2.617 34.399 -16.245 1.00 41.71 78 GLU A C 1
ATOM 586 O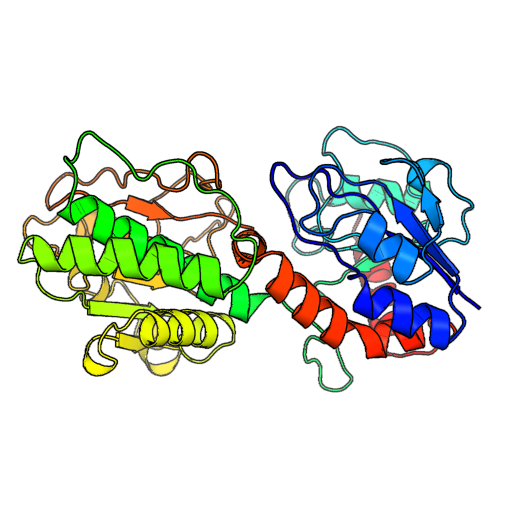 O . GLU A 1 99 ? -2.569 33.930 -15.095 1.00 40.58 78 GLU A O 1
ATOM 592 N N . MET A 1 100 ? -1.895 35.443 -16.635 1.00 44.04 79 MET A N 1
ATOM 593 C CA . MET A 1 100 ? -1.037 36.177 -15.713 1.00 45.87 79 MET A CA 1
ATOM 594 C C . MET A 1 100 ? -1.849 37.298 -15.059 1.00 45.66 79 MET A C 1
ATOM 595 O O . MET A 1 100 ? -2.916 37.654 -15.567 1.00 45.71 79 MET A O 1
ATOM 600 N N . PRO A 1 101 ? -1.373 37.828 -13.916 1.00 46.11 80 PRO A N 1
ATOM 601 C CA . PRO A 1 101 ? -2.141 38.830 -13.180 1.00 47.61 80 PRO A CA 1
ATOM 602 C C . PRO A 1 101 ? -2.725 39.954 -14.048 1.00 49.46 80 PRO A C 1
ATOM 603 O O . PRO A 1 101 ? -2.032 40.506 -14.916 1.00 49.73 80 PRO A O 1
ATOM 607 N N . GLU A 1 102 ? -4.003 40.267 -13.820 1.00 50.67 81 GLU A N 1
ATOM 608 C CA . GLU A 1 102 ? -4.680 41.363 -14.524 1.00 51.72 81 GLU A CA 1
ATOM 609 C C . GLU A 1 102 ? -3.923 42.677 -14.310 1.00 52.48 81 GLU A C 1
ATOM 610 O O . GLU A 1 102 ? -3.881 43.534 -15.196 1.00 52.38 81 GLU A O 1
ATOM 616 N N . THR A 1 103 ? -3.305 42.790 -13.132 1.00 53.15 82 THR A N 1
ATOM 617 C CA . THR A 1 103 ? -2.506 43.945 -12.723 1.00 52.92 82 THR A CA 1
ATOM 618 C C . THR A 1 103 ? -1.156 44.097 -13.472 1.00 53.00 82 THR A C 1
ATOM 619 O O . THR A 1 103 ? -0.495 45.138 -13.361 1.00 51.65 82 THR A O 1
ATOM 623 N N . ASP A 1 104 ? -0.761 43.070 -14.229 1.00 51.99 83 ASP A N 1
ATOM 624 C CA . ASP A 1 104 ? 0.541 43.046 -14.902 1.00 51.83 83 ASP A CA 1
ATOM 625 C C . ASP A 1 104 ? 0.497 43.743 -16.241 1.00 52.93 83 ASP A C 1
ATOM 626 O O . ASP A 1 104 ? -0.304 43.395 -17.115 1.00 52.30 83 ASP A O 1
ATOM 631 N N . THR A 1 105 ? 1.380 44.724 -16.392 1.00 53.61 84 THR A N 1
ATOM 632 C CA . THR A 1 105 ? 1.497 45.466 -17.637 1.00 54.35 84 THR A CA 1
ATOM 633 C C . THR A 1 105 ? 2.960 45.768 -17.969 1.00 52.81 84 THR A C 1
ATOM 634 O O . THR A 1 105 ? 3.466 46.859 -17.684 1.00 56.20 84 THR A O 1
ATOM 638 N N . PHE A 1 106 ? 3.644 44.780 -18.537 1.00 49.14 85 PHE A N 1
ATOM 639 C CA . PHE A 1 106 ? 4.971 44.996 -19.107 1.00 43.80 85 PHE A CA 1
ATOM 640 C C . PHE A 1 106 ? 5.095 44.210 -20.411 1.00 42.59 85 PHE A C 1
ATOM 641 O O . PHE A 1 106 ? 4.429 43.186 -20.581 1.00 40.79 85 PHE A O 1
ATOM 649 N N . PRO A 1 107 ? 5.923 44.698 -21.352 1.00 41.08 86 PRO A N 1
ATOM 650 C CA . PRO A 1 107 ? 6.169 43.936 -22.578 1.00 41.35 86 PRO A CA 1
ATOM 651 C C . PRO A 1 107 ? 6.501 42.469 -22.287 1.00 39.62 86 PRO A C 1
ATOM 652 O O . PRO A 1 107 ? 7.285 42.188 -21.382 1.00 40.16 86 PRO A O 1
ATOM 656 N N . LEU A 1 108 ? 5.899 41.562 -23.050 1.00 37.43 87 LEU A N 1
ATOM 657 C CA . LEU A 1 108 ? 6.200 40.128 -22.977 1.00 36.79 87 LEU A CA 1
ATOM 658 C C . LEU A 1 108 ? 7.229 39.755 -24.044 1.00 35.70 87 LEU A C 1
ATOM 659 O O . LEU A 1 108 ? 6.901 39.657 -25.233 1.00 35.62 87 LEU A O 1
ATOM 664 N N . VAL A 1 109 ? 8.475 39.542 -23.609 1.00 35.74 88 VAL A N 1
ATOM 665 C CA . VAL A 1 109 ? 9.618 39.375 -24.502 1.00 34.45 88 VAL A CA 1
ATOM 666 C C . VAL A 1 109 ? 9.892 37.927 -24.911 1.00 33.97 88 VAL A C 1
ATOM 667 O O . VAL A 1 109 ? 10.560 37.679 -25.917 1.00 35.01 88 VAL A O 1
ATOM 671 N N . HIS A 1 110 ? 9.352 36.976 -24.133 1.00 31.88 89 HIS A N 1
ATOM 672 C CA . HIS A 1 110 ? 9.583 35.542 -24.316 1.00 29.92 89 HIS A CA 1
ATOM 673 C C . HIS A 1 110 ? 8.578 34.861 -25.221 1.00 30.93 89 HIS A C 1
ATOM 674 O O . HIS A 1 110 ? 7.499 35.406 -25.473 1.00 33.76 89 HIS A O 1
ATOM 681 N N . GLU A 1 111 ? 8.939 33.675 -25.714 1.00 30.98 90 GLU A N 1
ATOM 682 C CA . GLU A 1 111 ? 7.975 32.703 -26.197 1.00 33.37 90 GLU A CA 1
ATOM 683 C C . GLU A 1 111 ? 7.282 32.117 -24.950 1.00 33.63 90 GLU A C 1
ATOM 684 O O . GLU A 1 111 ? 7.950 31.687 -24.000 1.00 33.37 90 GLU A O 1
ATOM 690 N N . HIS A 1 112 ? 5.952 32.192 -24.947 1.00 32.93 91 HIS A N 1
ATOM 691 C CA . HIS A 1 112 ? 5.090 31.741 -23.841 1.00 31.78 91 HIS A CA 1
ATOM 692 C C . HIS A 1 112 ? 4.225 30.596 -24.343 1.00 31.64 91 HIS A C 1
ATOM 693 O O . HIS A 1 112 ? 3.733 30.622 -25.481 1.00 30.44 91 HIS A O 1
ATOM 700 N N . ILE A 1 113 ? 4.094 29.558 -23.514 1.00 28.88 92 ILE A N 1
ATOM 701 C CA . ILE A 1 113 ? 3.130 28.493 -23.734 1.00 28.14 92 ILE A CA 1
ATOM 702 C C . ILE A 1 113 ? 2.186 28.614 -22.545 1.00 28.64 92 ILE A C 1
ATOM 703 O O . ILE A 1 113 ? 2.619 28.611 -21.379 1.00 27.16 92 ILE A O 1
ATOM 708 N N . GLN A 1 114 ? 0.905 28.811 -22.847 1.00 27.48 93 GLN A N 1
ATOM 709 C CA . GLN A 1 114 ? -0.100 29.060 -21.799 1.00 27.65 93 GLN A CA 1
ATOM 710 C C . GLN A 1 114 ? -1.502 29.041 -22.402 1.00 27.94 93 GLN A C 1
ATOM 711 O O . GLN A 1 114 ? -1.649 29.089 -23.632 1.00 27.83 93 GLN A O 1
ATOM 717 N N . PHE A 1 115 ? -2.521 28.926 -21.549 1.00 26.99 94 PHE A N 1
ATOM 718 C CA . PHE A 1 115 ? -3.879 29.341 -21.933 1.00 28.15 94 PHE A CA 1
ATOM 719 C C . PHE A 1 115 ? -3.942 30.860 -21.752 1.00 28.61 94 PHE A C 1
ATOM 720 O O . PHE A 1 115 ? -3.815 31.367 -20.630 1.00 29.72 94 PHE A O 1
ATOM 728 N N . ALA A 1 116 ? -4.134 31.601 -22.841 1.00 29.52 95 ALA A N 1
ATOM 729 C CA . ALA A 1 116 ? -4.158 33.068 -22.738 1.00 31.39 95 ALA A CA 1
ATOM 730 C C . ALA A 1 116 ? -5.566 33.661 -22.805 1.00 31.45 95 ALA A C 1
ATOM 731 O O . ALA A 1 116 ? -5.800 34.772 -22.315 1.00 31.94 95 ALA A O 1
ATOM 733 N N . HIS A 1 117 ? -6.506 32.906 -23.375 1.00 33.15 96 HIS A N 1
ATOM 734 C CA . HIS A 1 117 ? -7.898 33.359 -23.436 1.00 35.03 96 HIS A CA 1
ATOM 735 C C . HIS A 1 117 ? -7.959 34.791 -23.996 1.00 36.37 96 HIS A C 1
ATOM 736 O O . HIS A 1 117 ? -8.430 35.724 -23.328 1.00 38.07 96 HIS A O 1
ATOM 743 N N . CYS A 1 118 ? -7.449 34.960 -25.219 1.00 37.02 97 CYS A N 1
ATOM 744 C CA . CYS A 1 118 ? -7.492 36.257 -25.913 1.00 38.24 97 CYS A CA 1
ATOM 745 C C . CYS A 1 118 ? -7.785 36.110 -27.422 1.00 38.56 97 CYS A C 1
ATOM 746 O O . CYS A 1 118 ? -7.608 37.068 -28.184 1.00 38.58 97 CYS A O 1
ATOM 749 N N . TYR A 1 119 ? -8.228 34.915 -27.832 1.00 38.00 98 TYR A N 1
ATOM 750 C CA . TYR A 1 119 ? -8.555 34.608 -29.237 1.00 39.42 98 TYR A CA 1
ATOM 751 C C . TYR A 1 119 ? -10.080 34.537 -29.518 1.00 40.64 98 TYR A C 1
ATOM 752 O O . TYR A 1 119 ? -10.499 34.314 -30.660 1.00 41.00 98 TYR A O 1
ATOM 761 N N . LYS A 1 120 ? -10.898 34.699 -28.478 1.00 41.82 99 LYS A N 1
ATOM 762 C CA . LYS A 1 120 ? -12.359 34.629 -28.613 1.00 42.67 99 LYS A CA 1
ATOM 763 C C . LYS A 1 120 ? -12.977 35.958 -28.175 1.00 43.53 99 LYS A C 1
ATOM 764 O O . LYS A 1 120 ? -14.028 35.994 -27.518 1.00 43.76 99 LYS A O 1
ATOM 770 N N . ASP A 1 121 ? -12.288 37.042 -28.530 1.00 43.73 100 ASP A N 1
ATOM 771 C CA . ASP A 1 121 ? -12.697 38.416 -28.226 1.00 45.22 100 ASP A CA 1
ATOM 772 C C . ASP A 1 121 ? -13.085 38.660 -26.763 1.00 44.42 100 ASP A C 1
ATOM 773 O O . ASP A 1 121 ? -13.980 39.467 -26.474 1.00 44.20 100 ASP A O 1
ATOM 778 N N . GLN A 1 122 ? -12.402 37.966 -25.850 1.00 42.76 101 GLN A N 1
ATOM 779 C CA . GLN A 1 122 ? -12.659 38.108 -24.422 1.00 41.76 101 GLN A CA 1
ATOM 780 C C . GLN A 1 122 ? -12.285 39.516 -24.002 1.00 43.40 101 GLN A C 1
ATOM 781 O O . GLN A 1 122 ? -11.422 40.143 -24.625 1.00 43.05 101 GLN A O 1
ATOM 787 N N . ALA A 1 123 ? -12.931 40.012 -22.951 1.00 45.36 102 ALA A N 1
ATOM 788 C CA . ALA A 1 123 ? -12.636 41.348 -22.420 1.00 46.55 102 ALA A CA 1
ATOM 789 C C . ALA A 1 123 ? -11.132 41.576 -22.212 1.00 47.16 102 ALA A C 1
ATOM 790 O O . ALA A 1 123 ? -10.449 40.780 -21.545 1.00 47.24 102 ALA A O 1
ATOM 792 N N . GLY A 1 124 ? -10.622 42.656 -22.806 1.00 47.43 103 GLY A N 1
ATOM 793 C CA . GLY A 1 124 ? -9.219 43.053 -22.636 1.00 47.38 103 GLY A CA 1
ATOM 794 C C . GLY A 1 124 ? -8.208 42.233 -23.418 1.00 46.32 103 GLY A C 1
ATOM 795 O O . GLY A 1 124 ? -7.020 42.247 -23.087 1.00 47.37 103 GLY A O 1
ATOM 796 N N . TRP A 1 125 ? -8.675 41.531 -24.456 1.00 45.12 104 TRP A N 1
ATOM 797 C CA . TRP A 1 125 ? -7.820 40.673 -25.293 1.00 44.68 104 TRP A CA 1
ATOM 798 C C . TRP A 1 125 ? -6.734 41.460 -26.037 1.00 46.47 104 TRP A C 1
ATOM 799 O O . TRP A 1 125 ? -5.603 40.980 -26.183 1.00 45.42 104 TRP A O 1
ATOM 810 N N . GLN A 1 126 ? -7.090 42.668 -26.489 1.00 47.82 105 GLN A N 1
ATOM 811 C CA . GLN A 1 126 ? -6.160 43.548 -27.198 1.00 48.47 105 GLN A CA 1
ATOM 812 C C . GLN A 1 126 ? -4.976 43.908 -26.308 1.00 48.69 105 GLN A C 1
ATOM 813 O O . GLN A 1 126 ? -3.832 43.859 -26.767 1.00 50.51 105 GLN A O 1
ATOM 819 N N . ASN A 1 127 ? -5.256 44.250 -25.047 1.00 48.80 106 ASN A N 1
ATOM 820 C CA . ASN A 1 127 ? -4.216 44.598 -24.059 1.00 49.91 106 ASN A CA 1
ATOM 821 C C . ASN A 1 127 ? -3.279 43.442 -23.721 1.00 48.65 106 ASN A C 1
ATOM 822 O O . ASN A 1 127 ? -2.105 43.659 -23.423 1.00 48.47 106 ASN A O 1
ATOM 827 N N . VAL A 1 128 ? -3.817 42.224 -23.765 1.00 47.32 107 VAL A N 1
ATOM 828 C CA . VAL A 1 128 ? -3.030 40.993 -23.599 1.00 46.27 107 VAL A CA 1
ATOM 829 C C . VAL A 1 128 ? -2.073 40.830 -24.793 1.00 45.56 107 VAL A C 1
ATOM 830 O O . VAL A 1 128 ? -0.871 40.574 -24.623 1.00 44.55 107 VAL A O 1
ATOM 834 N N . LEU A 1 129 ? -2.614 40.986 -26.000 1.00 44.14 108 LEU A N 1
ATOM 835 C CA . LEU A 1 129 ? -1.807 40.890 -27.211 1.00 43.90 108 LEU A CA 1
ATOM 836 C C . LEU A 1 129 ? -0.800 42.035 -27.379 1.00 44.21 108 LEU A C 1
ATOM 837 O O . LEU A 1 129 ? 0.300 41.804 -27.879 1.00 44.19 108 LEU A O 1
ATOM 842 N N . MET A 1 130 ? -1.159 43.244 -26.941 1.00 44.33 109 MET A N 1
ATOM 843 C CA . MET A 1 130 ? -0.265 44.420 -27.045 1.00 45.28 109 MET A CA 1
ATOM 844 C C . MET A 1 130 ? 0.940 44.375 -26.079 1.00 46.52 109 MET A C 1
ATOM 845 O O . MET A 1 130 ? 1.767 45.300 -26.036 1.00 47.01 109 MET A O 1
ATOM 850 N N . ARG A 1 131 ? 1.021 43.298 -25.300 1.00 46.30 110 ARG A N 1
ATOM 851 C CA . ARG A 1 131 ? 2.190 43.026 -24.466 1.00 45.01 110 ARG A CA 1
ATOM 852 C C . ARG A 1 131 ? 3.154 42.134 -25.253 1.00 43.84 110 ARG A C 1
ATOM 853 O O . ARG A 1 131 ? 4.355 42.390 -25.301 1.00 44.22 110 ARG A O 1
ATOM 861 N N . PHE A 1 132 ? 2.617 41.109 -25.900 1.00 42.20 111 PHE A N 1
ATOM 862 C CA . PHE A 1 132 ? 3.406 40.287 -26.808 1.00 42.97 111 PHE A CA 1
ATOM 863 C C . PHE A 1 132 ? 3.960 41.087 -28.000 1.00 44.71 111 PHE A C 1
ATOM 864 O O . PHE A 1 132 ? 5.102 40.865 -28.426 1.00 44.46 111 PHE A O 1
ATOM 872 N N . ILE A 1 133 ? 3.152 42.011 -28.534 1.00 45.13 112 ILE A N 1
ATOM 873 C CA . ILE A 1 133 ? 3.542 42.821 -29.707 1.00 45.05 112 ILE A CA 1
ATOM 874 C C . ILE A 1 133 ? 4.645 43.814 -29.326 1.00 44.40 112 ILE A C 1
ATOM 875 O O . ILE A 1 133 ? 5.667 43.904 -30.017 1.00 44.21 112 ILE A O 1
ATOM 880 N N . LYS A 1 134 ? 4.431 44.535 -28.225 1.00 43.37 113 LYS A N 1
ATOM 881 C CA . LYS A 1 134 ? 5.398 45.498 -27.702 1.00 44.28 113 LYS A CA 1
ATOM 882 C C . LYS A 1 134 ? 6.769 44.863 -27.377 1.00 45.79 113 LYS A C 1
ATOM 883 O O . LYS A 1 134 ? 7.822 45.453 -27.678 1.00 46.52 113 LYS A O 1
ATOM 889 N N . GLY A 1 135 ? 6.756 43.669 -26.773 1.00 44.45 114 GLY A N 1
ATOM 890 C CA . GLY A 1 135 ? 7.994 42.982 -26.388 1.00 41.75 114 GLY A CA 1
ATOM 891 C C . GLY A 1 135 ? 8.604 42.064 -27.433 1.00 40.87 114 GLY A C 1
ATOM 892 O O . GLY A 1 135 ? 9.685 41.511 -27.220 1.00 40.02 114 GLY A O 1
ATOM 893 N N . HIS A 1 136 ? 7.920 41.907 -28.565 1.00 40.19 115 HIS A N 1
ATOM 894 C CA . HIS A 1 136 ? 8.320 40.965 -29.619 1.00 41.44 115 HIS A CA 1
ATOM 895 C C . HIS A 1 136 ? 8.321 39.513 -29.104 1.00 40.03 115 HIS A C 1
ATOM 896 O O . HIS A 1 136 ? 9.147 38.682 -29.510 1.00 37.77 115 HIS A O 1
ATOM 903 N N . GLY A 1 137 ? 7.372 39.228 -28.206 1.00 39.55 116 GLY A N 1
ATOM 904 C CA . GLY A 1 137 ? 7.185 37.891 -27.637 1.00 37.94 116 GLY A CA 1
ATOM 905 C C . GLY A 1 137 ? 6.313 37.064 -28.555 1.00 38.53 116 GLY A C 1
ATOM 906 O O . GLY A 1 137 ? 5.783 37.579 -29.556 1.00 36.55 116 GLY A O 1
ATOM 907 N N . THR A 1 138 ? 6.155 35.787 -28.211 1.00 35.46 117 THR A N 1
ATOM 908 C CA . THR A 1 138 ? 5.330 34.868 -28.980 1.00 35.66 117 THR A CA 1
ATOM 909 C C . THR A 1 138 ? 4.412 34.138 -27.987 1.00 36.18 117 THR A C 1
ATOM 910 O O . THR A 1 138 ? 4.836 33.828 -26.864 1.00 32.22 117 THR A O 1
ATOM 914 N N . LEU A 1 139 ? 3.165 33.910 -28.404 1.00 34.39 118 LEU A N 1
ATOM 915 C CA . LEU A 1 139 ? 2.219 33.086 -27.663 1.00 33.69 118 LEU A CA 1
ATOM 916 C C . LEU A 1 139 ? 1.908 31.821 -28.462 1.00 35.03 118 LEU A C 1
ATOM 917 O O . LEU A 1 139 ? 1.485 31.889 -29.645 1.00 34.46 118 LEU A O 1
ATOM 922 N N . TYR A 1 140 ? 2.190 30.670 -27.847 1.00 32.24 119 TYR A N 1
ATOM 923 C CA . TYR A 1 140 ? 1.699 29.375 -28.334 1.00 33.03 119 TYR A CA 1
ATOM 924 C C . TYR A 1 140 ? 0.584 28.944 -27.379 1.00 33.36 119 TYR A C 1
ATOM 925 O O . TYR A 1 140 ? 0.845 28.496 -26.235 1.00 29.70 119 TYR A O 1
ATOM 934 N N . ASP A 1 141 ? -0.653 29.105 -27.836 1.00 30.45 120 ASP A N 1
ATOM 935 C CA . ASP A 1 141 ? -1.783 28.942 -26.945 1.00 29.03 120 ASP A CA 1
ATOM 936 C C . ASP A 1 141 ? -2.171 27.497 -26.808 1.00 26.19 120 ASP A C 1
ATOM 937 O O . ASP A 1 141 ? -2.543 26.852 -27.789 1.00 28.78 120 ASP A O 1
ATOM 942 N N . LEU A 1 142 ? -2.089 27.001 -25.568 1.00 26.06 121 LEU A N 1
ATOM 943 C CA . LEU A 1 142 ? -2.419 25.608 -25.263 1.00 27.96 121 LEU A CA 1
ATOM 944 C C . LEU A 1 142 ? -3.785 25.160 -25.787 1.00 27.81 121 LEU A C 1
ATOM 945 O O . LEU A 1 142 ? -3.931 24.033 -26.249 1.00 30.11 121 LEU A O 1
ATOM 950 N N . GLU A 1 143 ? -4.776 26.046 -25.706 1.00 30.71 122 GLU A N 1
ATOM 951 C CA . GLU A 1 143 ? -6.159 25.716 -26.081 1.00 33.90 122 GLU A CA 1
ATOM 952 C C . GLU A 1 143 ? -6.281 25.351 -27.570 1.00 34.46 122 GLU A C 1
ATOM 953 O O . GLU A 1 143 ? -7.214 24.673 -27.976 1.00 36.18 122 GLU A O 1
ATOM 959 N N . PHE A 1 144 ? -5.319 25.794 -28.369 1.00 35.96 123 PHE A N 1
ATOM 960 C CA . PHE A 1 144 ? -5.432 25.707 -29.822 1.00 34.96 123 PHE A CA 1
ATOM 961 C C . PHE A 1 144 ? -4.388 24.769 -30.452 1.00 35.21 123 PHE A C 1
ATOM 962 O O . PHE A 1 144 ? -4.428 24.521 -31.660 1.00 36.17 123 PHE A O 1
ATOM 970 N N . LEU A 1 145 ? -3.475 24.241 -29.640 0.50 29.60 124 LEU A N 1
ATOM 971 C CA . LEU A 1 145 ? -2.572 23.188 -30.088 0.50 28.37 124 LEU A CA 1
ATOM 972 C C . LEU A 1 145 ? -3.339 21.998 -30.672 0.50 29.13 124 LEU A C 1
ATOM 973 O O . LEU A 1 145 ? -4.187 21.400 -30.004 0.50 27.22 124 LEU A O 1
ATOM 978 N N . GLU A 1 146 ? -3.045 21.675 -31.927 0.50 27.46 125 GLU A N 1
ATOM 979 C CA . GLU A 1 146 ? -3.779 20.641 -32.646 0.50 29.76 125 GLU A CA 1
ATOM 980 C C . GLU A 1 146 ? -2.878 19.698 -33.440 0.50 31.65 125 GLU A C 1
ATOM 981 O O . GLU A 1 146 ? -1.811 20.084 -33.915 0.50 29.69 125 GLU A O 1
ATOM 987 N N . ASN A 1 147 ? -3.337 18.461 -33.596 1.00 35.12 126 ASN A N 1
ATOM 988 C CA . ASN A 1 147 ? -2.654 17.477 -34.426 1.00 41.21 126 ASN A CA 1
ATOM 989 C C . ASN A 1 147 ? -2.970 17.713 -35.916 1.00 43.89 126 ASN A C 1
ATOM 990 O O . ASN A 1 147 ? -3.669 18.676 -36.265 1.00 42.54 126 ASN A O 1
ATOM 995 N N . ASP A 1 148 ? -2.449 16.841 -36.780 1.00 47.69 127 ASP A N 1
ATOM 996 C CA . ASP A 1 148 ? -2.615 16.982 -38.236 1.00 51.30 127 ASP A CA 1
ATOM 997 C C . ASP A 1 148 ? -4.047 16.718 -38.714 1.00 51.93 127 ASP A C 1
ATOM 998 O O . ASP A 1 148 ? -4.382 17.030 -39.858 1.00 52.46 127 ASP A O 1
ATOM 1003 N N . GLN A 1 149 ? -4.873 16.135 -37.839 1.00 51.90 128 GLN A N 1
ATOM 1004 C CA . GLN A 1 149 ? -6.294 15.887 -38.119 1.00 50.84 128 GLN A CA 1
ATOM 1005 C C . GLN A 1 149 ? -7.219 16.932 -37.465 1.00 50.66 128 GLN A C 1
ATOM 1006 O O . GLN A 1 149 ? -8.435 16.738 -37.403 1.00 50.24 128 GLN A O 1
ATOM 1012 N N . GLY A 1 150 ? -6.645 18.038 -36.987 1.00 49.60 129 GLY A N 1
ATOM 1013 C CA . GLY A 1 150 ? -7.418 19.097 -36.317 1.00 48.64 129 GLY A CA 1
ATOM 1014 C C . GLY A 1 150 ? -7.875 18.807 -34.883 1.00 47.04 129 GLY A C 1
ATOM 1015 O O . GLY A 1 150 ? -8.564 19.626 -34.280 1.00 46.57 129 GLY A O 1
ATOM 1016 N N . ARG A 1 151 ? -7.496 17.645 -34.341 1.00 47.39 130 ARG A N 1
ATOM 1017 C CA . ARG A 1 151 ? -7.842 17.253 -32.961 1.00 45.25 130 ARG A CA 1
ATOM 1018 C C . ARG A 1 151 ? -6.876 17.885 -31.944 1.00 43.11 130 ARG A C 1
ATOM 1019 O O . ARG A 1 151 ? -5.658 17.915 -32.160 1.00 41.62 130 ARG A O 1
ATOM 1027 N N . ARG A 1 152 ? -7.430 18.406 -30.848 1.00 39.39 131 ARG A N 1
ATOM 1028 C CA . ARG A 1 152 ? -6.609 18.963 -29.765 1.00 35.95 131 ARG A CA 1
ATOM 1029 C C . ARG A 1 152 ? -5.625 17.941 -29.174 1.00 31.81 131 ARG A C 1
ATOM 1030 O O . ARG A 1 152 ? -5.969 16.767 -28.964 1.00 32.34 131 ARG A O 1
ATOM 1038 N N . VAL A 1 153 ? -4.397 18.399 -28.926 1.00 28.61 132 VAL A N 1
ATOM 1039 C CA . VAL A 1 153 ? -3.320 17.515 -28.453 1.00 28.81 132 VAL A CA 1
ATOM 1040 C C . VAL A 1 153 ? -3.458 17.187 -26.964 1.00 27.34 132 VAL A C 1
ATOM 1041 O O . VAL A 1 153 ? -3.136 16.091 -26.544 1.00 27.55 132 VAL A O 1
ATOM 1045 N N . ALA A 1 154 ? -3.969 18.147 -26.207 1.00 26.32 133 ALA A N 1
ATOM 1046 C CA . ALA A 1 154 ? -4.115 18.009 -24.758 1.00 25.81 133 ALA A CA 1
ATOM 1047 C C . ALA A 1 154 ? -5.256 18.909 -24.279 1.00 26.27 133 ALA A C 1
ATOM 1048 O O . ALA A 1 154 ? -5.327 20.093 -24.629 1.00 26.03 133 ALA A O 1
ATOM 1050 N N . ALA A 1 155 ? -6.144 18.326 -23.474 1.00 26.81 134 ALA A N 1
ATOM 1051 C CA . ALA A 1 155 ? -7.275 19.071 -22.915 1.00 28.48 134 ALA A CA 1
ATOM 1052 C C . ALA A 1 155 ? -7.709 18.497 -21.561 1.00 24.39 134 ALA A C 1
ATOM 1053 O O . ALA A 1 155 ? -7.452 17.332 -21.251 1.00 24.83 134 ALA A O 1
ATOM 1055 N N . PHE A 1 156 ? -8.393 19.336 -20.789 1.00 23.16 135 PHE A N 1
ATOM 1056 C CA . PHE A 1 156 ? -8.768 19.029 -19.397 1.00 23.18 135 PHE A CA 1
ATOM 1057 C C . PHE A 1 156 ? -10.219 18.482 -19.214 1.00 20.29 135 PHE A C 1
ATOM 1058 O O . PHE A 1 156 ? -10.668 18.288 -18.083 1.00 20.66 135 PHE A O 1
ATOM 1066 N N . GLY A 1 157 ? -10.949 18.265 -20.310 1.00 18.16 136 GLY A N 1
ATOM 1067 C CA . GLY A 1 157 ? -12.374 17.971 -20.233 1.00 19.47 136 GLY A CA 1
ATOM 1068 C C . GLY A 1 157 ? -12.812 16.844 -19.330 1.00 21.07 136 GLY A C 1
ATOM 1069 O O . GLY A 1 157 ? -13.776 17.014 -18.598 1.00 22.36 136 GLY A O 1
ATOM 1070 N N . PHE A 1 158 ? -12.110 15.703 -19.373 1.00 21.27 137 PHE A N 1
ATOM 1071 C CA . PHE A 1 158 ? -12.414 14.540 -18.542 1.00 19.08 137 PHE A CA 1
ATOM 1072 C C . PHE A 1 158 ? -12.413 14.918 -17.049 1.00 19.87 137 PHE A C 1
ATOM 1073 O O . PHE A 1 158 ? -13.366 14.630 -16.327 1.00 18.35 137 PHE A O 1
ATOM 1081 N N . TYR A 1 159 ? -11.336 15.571 -16.610 1.00 19.86 138 TYR A N 1
ATOM 1082 C CA . TYR A 1 159 ? -11.217 15.899 -15.199 1.00 18.16 138 TYR A CA 1
ATOM 1083 C C . TYR A 1 159 ? -12.150 17.045 -14.796 1.00 18.89 138 TYR A C 1
ATOM 1084 O O . TYR A 1 159 ? -12.538 17.142 -13.625 1.00 19.25 138 TYR A O 1
ATOM 1093 N N . ALA A 1 160 ? -12.550 17.852 -15.767 1.00 17.28 139 ALA A N 1
ATOM 1094 C CA . ALA A 1 160 ? -13.576 18.891 -15.523 1.00 19.81 139 ALA A CA 1
ATOM 1095 C C . ALA A 1 160 ? -14.897 18.202 -15.139 1.00 18.70 139 ALA A C 1
ATOM 1096 O O . ALA A 1 160 ? -15.487 18.525 -14.105 1.00 18.41 139 ALA A O 1
ATOM 1098 N N . GLY A 1 161 ? -15.295 17.207 -15.932 1.00 17.10 140 GLY A N 1
ATOM 1099 C CA . GLY A 1 161 ? -16.510 16.424 -15.708 1.00 16.94 140 GLY A CA 1
ATOM 1100 C C . GLY A 1 161 ? -16.440 15.636 -14.410 1.00 18.46 140 GLY A C 1
ATOM 1101 O O . GLY A 1 161 ? -17.399 15.595 -13.656 1.00 17.38 140 GLY A O 1
ATOM 1102 N N . PHE A 1 162 ? -15.328 14.936 -14.225 1.00 18.11 141 PHE A N 1
ATOM 1103 C CA . PHE A 1 162 ? -15.056 14.149 -13.005 1.00 18.12 141 PHE A CA 1
ATOM 1104 C C . PHE A 1 162 ? -15.157 15.030 -11.722 1.00 16.06 141 PHE A C 1
ATOM 1105 O O . PHE A 1 162 ? -15.919 14.694 -10.792 1.00 16.65 141 PHE A O 1
ATOM 1113 N N . ALA A 1 163 ? -14.479 16.174 -11.716 1.00 17.19 142 ALA A N 1
ATOM 1114 C CA . ALA A 1 163 ? -14.555 17.103 -10.557 1.00 14.80 142 ALA A CA 1
ATOM 1115 C C . ALA A 1 163 ? -15.969 17.733 -10.384 1.00 15.36 142 ALA A C 1
ATOM 1116 O O . ALA A 1 163 ? -16.493 17.886 -9.266 1.00 15.74 142 ALA A O 1
ATOM 1118 N N . GLY A 1 164 ? -16.585 18.073 -11.518 1.00 16.28 143 GLY A N 1
ATOM 1119 C CA . GLY A 1 164 ? -17.959 18.618 -11.524 1.00 15.56 143 GLY A CA 1
ATOM 1120 C C . GLY A 1 164 ? -18.957 17.659 -10.872 1.00 16.92 143 GLY A C 1
ATOM 1121 O O . GLY A 1 164 ? -19.712 18.043 -9.983 1.00 16.63 143 GLY A O 1
ATOM 1122 N N . ALA A 1 165 ? -18.943 16.411 -11.325 1.00 17.01 144 ALA A N 1
ATOM 1123 C CA . ALA A 1 165 ? -19.783 15.353 -10.742 1.00 12.02 144 ALA A CA 1
ATOM 1124 C C . ALA A 1 165 ? -19.513 15.143 -9.213 1.00 12.30 144 ALA A C 1
ATOM 1125 O O . ALA A 1 165 ? -20.436 14.930 -8.461 1.00 13.64 144 ALA A O 1
ATOM 1127 N N . ALA A 1 166 ? -18.236 15.222 -8.841 1.00 12.94 145 ALA A N 1
ATOM 1128 C CA . ALA A 1 166 ? -17.866 15.031 -7.449 1.00 13.95 145 ALA A CA 1
ATOM 1129 C C . ALA A 1 166 ? -18.544 16.117 -6.569 1.00 15.21 145 ALA A C 1
ATOM 1130 O O . ALA A 1 166 ? -19.094 15.838 -5.456 1.00 15.18 145 ALA A O 1
ATOM 1132 N N . LEU A 1 167 ? -18.433 17.361 -7.028 1.00 10.99 146 LEU A N 1
ATOM 1133 C CA . LEU A 1 167 ? -19.061 18.464 -6.289 1.00 11.78 146 LEU A CA 1
ATOM 1134 C C . LEU A 1 167 ? -20.583 18.404 -6.359 1.00 14.03 146 LEU A C 1
ATOM 1135 O O . LEU A 1 167 ? -21.244 18.610 -5.375 1.00 15.53 146 LEU A O 1
ATOM 1140 N N . GLY A 1 168 ? -21.126 18.058 -7.514 1.00 11.57 147 GLY A N 1
ATOM 1141 C CA . GLY A 1 168 ? -22.584 17.900 -7.671 1.00 15.38 147 GLY A CA 1
ATOM 1142 C C . GLY A 1 168 ? -23.168 16.849 -6.701 1.00 11.64 147 GLY A C 1
ATOM 1143 O O . GLY A 1 168 ? -24.180 17.081 -6.029 1.00 14.33 147 GLY A O 1
ATOM 1144 N N . VAL A 1 169 ? -22.533 15.694 -6.601 1.00 12.97 148 VAL A N 1
ATOM 1145 C CA . VAL A 1 169 ? -22.971 14.672 -5.635 1.00 13.87 148 VAL A CA 1
ATOM 1146 C C . VAL A 1 169 ? -22.832 15.148 -4.188 1.00 13.08 148 VAL A C 1
ATOM 1147 O O . VAL A 1 169 ? -23.749 14.932 -3.418 1.00 13.48 148 VAL A O 1
ATOM 1151 N N . ARG A 1 170 ? -21.712 15.813 -3.842 1.00 12.75 149 ARG A N 1
ATOM 1152 C CA . ARG A 1 170 ? -21.545 16.331 -2.452 1.00 12.25 149 ARG A CA 1
ATOM 1153 C C . ARG A 1 170 ? -22.596 17.413 -2.147 1.00 14.10 149 ARG A C 1
ATOM 1154 O O . ARG A 1 170 ? -23.113 17.450 -1.024 1.00 14.21 149 ARG A O 1
ATOM 1162 N N . ASP A 1 171 ? -22.994 18.208 -3.152 1.00 12.93 150 ASP A N 1
ATOM 1163 C CA . ASP A 1 171 ? -24.014 19.249 -2.930 1.00 13.18 150 ASP A CA 1
ATOM 1164 C C . ASP A 1 171 ? -25.389 18.589 -2.619 1.00 12.75 150 ASP A C 1
ATOM 1165 O O . ASP A 1 171 ? -26.079 18.945 -1.674 1.00 13.01 150 ASP A O 1
ATOM 1170 N N . TRP A 1 172 ? -25.759 17.640 -3.471 1.00 11.75 151 TRP A N 1
ATOM 1171 C CA . TRP A 1 172 ? -27.027 16.912 -3.367 1.00 13.75 151 TRP A CA 1
ATOM 1172 C C . TRP A 1 172 ? -27.049 16.219 -2.009 1.00 15.79 151 TRP A C 1
ATOM 1173 O O . TRP A 1 172 ? -28.062 16.266 -1.261 1.00 14.74 151 TRP A O 1
ATOM 1184 N N . ALA A 1 173 ? -25.933 15.552 -1.701 1.00 14.88 152 ALA A N 1
ATOM 1185 C CA . ALA A 1 173 ? -25.774 14.937 -0.378 1.00 13.34 152 ALA A CA 1
ATOM 1186 C C . ALA A 1 173 ? -25.955 15.865 0.839 1.00 15.01 152 ALA A C 1
ATOM 1187 O O . ALA A 1 173 ? -26.711 15.538 1.791 1.00 14.66 152 ALA A O 1
ATOM 1189 N N . PHE A 1 174 ? -25.245 17.008 0.782 1.00 14.34 153 PHE A N 1
ATOM 1190 C CA . PHE A 1 174 ? -25.321 18.059 1.791 1.00 12.66 153 PHE A CA 1
ATOM 1191 C C . PHE A 1 174 ? -26.778 18.481 2.060 1.00 12.91 153 PHE A C 1
ATOM 1192 O O . PHE A 1 174 ? -27.120 18.686 3.193 1.00 13.58 153 PHE A O 1
ATOM 1200 N N . LYS A 1 175 ? -27.592 18.616 1.018 1.00 12.83 154 LYS A N 1
ATOM 1201 C CA . LYS A 1 175 ? -28.979 19.054 1.126 1.00 13.14 154 LYS A CA 1
ATOM 1202 C C . LYS A 1 175 ? -29.865 17.996 1.853 1.00 13.18 154 LYS A C 1
ATOM 1203 O O . LYS A 1 175 ? -30.953 18.335 2.375 1.00 18.43 154 LYS A O 1
ATOM 1209 N N . GLN A 1 176 ? -29.413 16.756 1.843 1.00 14.49 155 GLN A N 1
ATOM 1210 C CA . GLN A 1 176 ? -30.080 15.663 2.608 1.00 15.82 155 GLN A CA 1
ATOM 1211 C C . GLN A 1 176 ? -29.752 15.678 4.113 1.00 17.92 155 GLN A C 1
ATOM 1212 O O . GLN A 1 176 ? -30.599 15.431 4.979 1.00 19.03 155 GLN A O 1
ATOM 1218 N N . THR A 1 177 ? -28.515 16.052 4.432 1.00 18.42 156 THR A N 1
ATOM 1219 C CA . THR A 1 177 ? -27.972 15.923 5.750 1.00 18.55 156 THR A CA 1
ATOM 1220 C C . THR A 1 177 ? -27.947 17.228 6.552 1.00 16.33 156 THR A C 1
ATOM 1221 O O . THR A 1 177 ? -27.673 17.194 7.747 1.00 19.71 156 THR A O 1
ATOM 1225 N N . HIS A 1 178 ? -28.177 18.355 5.894 1.00 19.86 157 HIS A N 1
ATOM 1226 C CA . HIS A 1 178 ? -28.126 19.695 6.527 1.00 18.21 157 HIS A CA 1
ATOM 1227 C C . HIS A 1 178 ? -29.363 20.530 6.229 1.00 21.40 157 HIS A C 1
ATOM 1228 O O . HIS A 1 178 ? -30.022 20.339 5.199 1.00 23.03 157 HIS A O 1
ATOM 1235 N N . SER A 1 179 ? -29.610 21.509 7.100 1.00 22.06 158 SER A N 1
ATOM 1236 C CA . SER A 1 179 ? -30.621 22.540 6.876 1.00 25.10 158 SER A CA 1
ATOM 1237 C C . SER A 1 179 ? -30.379 23.432 5.640 1.00 20.58 158 SER A C 1
ATOM 1238 O O . SER A 1 179 ? -29.243 23.647 5.205 1.00 19.92 158 SER A O 1
ATOM 1241 N N . ASP A 1 180 ? -31.472 23.965 5.110 1.00 21.43 159 ASP A N 1
ATOM 1242 C CA . ASP A 1 180 ? -31.424 24.903 3.994 1.00 22.70 159 ASP A CA 1
ATOM 1243 C C . ASP A 1 180 ? -30.666 26.192 4.320 1.00 20.78 159 ASP A C 1
ATOM 1244 O O . ASP A 1 180 ? -30.241 26.890 3.410 1.00 20.47 159 ASP A O 1
ATOM 1249 N N . ASP A 1 181 ? -30.505 26.495 5.607 1.00 21.24 160 ASP A N 1
ATOM 1250 C CA . ASP A 1 181 ? -29.763 27.685 6.075 1.00 26.00 160 ASP A CA 1
ATOM 1251 C C . ASP A 1 181 ? -28.226 27.515 6.130 1.00 23.55 160 ASP A C 1
ATOM 1252 O O . ASP A 1 181 ? -27.502 28.440 6.520 1.00 26.32 160 ASP A O 1
ATOM 1257 N N . GLU A 1 182 ? -27.741 26.354 5.692 1.00 20.61 161 GLU A N 1
ATOM 1258 C CA . GLU A 1 182 ? -26.317 26.090 5.531 1.00 21.31 161 GLU A CA 1
ATOM 1259 C C . GLU A 1 182 ? -26.065 25.723 4.085 1.00 18.58 161 GLU A C 1
ATOM 1260 O O . GLU A 1 182 ? -26.955 25.163 3.403 1.00 19.78 161 GLU A O 1
ATOM 1266 N N . ASP A 1 183 ? -24.846 26.019 3.630 1.00 17.58 162 ASP A N 1
ATOM 1267 C CA . ASP A 1 183 ? -24.426 25.747 2.251 1.00 16.07 162 ASP A CA 1
ATOM 1268 C C . ASP A 1 183 ? -23.172 24.854 2.298 1.00 14.69 162 ASP A C 1
ATOM 1269 O O . ASP A 1 183 ? -22.448 24.827 3.257 1.00 16.08 162 ASP A O 1
ATOM 1274 N N . LEU A 1 184 ? -22.903 24.180 1.206 1.00 14.62 163 LEU A N 1
ATOM 1275 C CA . LEU A 1 184 ? -21.718 23.353 1.068 1.00 15.62 163 LEU A CA 1
ATOM 1276 C C . LEU A 1 184 ? -20.477 24.183 1.407 1.00 15.08 163 LEU A C 1
ATOM 1277 O O . LEU A 1 184 ? -20.270 25.283 0.845 1.00 17.90 163 LEU A O 1
ATOM 1282 N N . PRO A 1 185 ? -19.675 23.685 2.374 1.00 16.75 164 PRO A N 1
ATOM 1283 C CA . PRO A 1 185 ? -18.459 24.452 2.790 1.00 18.89 164 PRO A CA 1
ATOM 1284 C C . PRO A 1 185 ? -17.354 24.567 1.721 1.00 17.70 164 PRO A C 1
ATOM 1285 O O . PRO A 1 185 ? -17.397 23.875 0.679 1.00 12.60 164 PRO A O 1
ATOM 1289 N N . ALA A 1 186 ? -16.387 25.458 1.987 1.00 17.44 165 ALA A N 1
ATOM 1290 C CA . ALA A 1 186 ? -15.168 25.504 1.203 1.00 15.76 165 ALA A CA 1
ATOM 1291 C C . ALA A 1 186 ? -14.606 24.063 1.042 1.00 13.63 165 ALA A C 1
ATOM 1292 O O . ALA A 1 186 ? -14.655 23.220 1.989 1.00 15.34 165 ALA A O 1
ATOM 1294 N N . VAL A 1 187 ? -14.102 23.817 -0.158 1.00 15.84 166 VAL A N 1
ATOM 1295 C CA . VAL A 1 187 ? -13.430 22.558 -0.464 1.00 15.38 166 VAL A CA 1
ATOM 1296 C C . VAL A 1 187 ? -11.960 22.812 -0.824 1.00 14.06 166 VAL A C 1
ATOM 1297 O O . VAL A 1 187 ? -11.640 23.805 -1.490 1.00 18.06 166 VAL A O 1
ATOM 1301 N N . SER A 1 188 ? -11.098 21.915 -0.393 1.00 13.88 167 SER A N 1
ATOM 1302 C CA . SER A 1 188 ? -9.714 21.921 -0.871 1.00 16.28 167 SER A CA 1
ATOM 1303 C C . SER A 1 188 ? -9.591 20.980 -2.079 1.00 15.67 167 SER A C 1
ATOM 1304 O O . SER A 1 188 ? -10.208 19.899 -2.100 1.00 14.21 167 SER A O 1
ATOM 1307 N N . PRO A 1 189 ? -8.764 21.354 -3.072 1.00 16.42 168 PRO A N 1
ATOM 1308 C CA . PRO A 1 189 ? -8.356 20.311 -4.052 1.00 17.26 168 PRO A CA 1
ATOM 1309 C C . PRO A 1 189 ? -7.898 19.012 -3.331 1.00 16.23 168 PRO A C 1
ATOM 1310 O O . PRO A 1 189 ? -7.296 19.055 -2.239 1.00 16.35 168 PRO A O 1
ATOM 1314 N N . TYR A 1 190 ? -8.284 17.881 -3.904 1.00 14.85 169 TYR A N 1
ATOM 1315 C CA . TYR A 1 190 ? -7.979 16.549 -3.413 1.00 16.24 169 TYR A CA 1
ATOM 1316 C C . TYR A 1 190 ? -6.566 16.171 -3.845 1.00 16.22 169 TYR A C 1
ATOM 1317 O O . TYR A 1 190 ? -6.181 16.389 -4.997 1.00 14.92 169 TYR A O 1
ATOM 1326 N N . PRO A 1 191 ? -5.775 15.648 -2.919 1.00 15.35 170 PRO A N 1
ATOM 1327 C CA . PRO A 1 191 ? -4.399 15.356 -3.315 1.00 15.60 170 PRO A CA 1
ATOM 1328 C C . PRO A 1 191 ? -4.201 14.183 -4.266 1.00 16.71 170 PRO A C 1
ATOM 1329 O O . PRO A 1 191 ? -3.130 14.065 -4.868 1.00 18.18 170 PRO A O 1
ATOM 1333 N N . ASN A 1 192 ? -5.218 13.330 -4.373 1.00 16.09 171 ASN A N 1
ATOM 1334 C CA . ASN A 1 192 ? -5.214 12.200 -5.281 1.00 16.06 171 ASN A CA 1
ATOM 1335 C C . ASN A 1 192 ? -6.659 11.683 -5.491 1.00 17.83 171 ASN A C 1
ATOM 1336 O O . ASN A 1 192 ? -7.596 12.054 -4.753 1.00 17.50 171 ASN A O 1
ATOM 1341 N N . GLU A 1 193 ? -6.863 10.861 -6.510 1.00 15.83 172 GLU A N 1
ATOM 1342 C CA . GLU A 1 193 ? -8.202 10.382 -6.785 1.00 18.28 172 GLU A CA 1
ATOM 1343 C C . GLU A 1 193 ? -8.818 9.626 -5.588 1.00 17.68 172 GLU A C 1
ATOM 1344 O O . GLU A 1 193 ? -10.015 9.785 -5.324 1.00 16.06 172 GLU A O 1
ATOM 1350 N N . LYS A 1 194 ? -8.011 8.824 -4.862 1.00 16.82 173 LYS A N 1
ATOM 1351 C CA . LYS A 1 194 ? -8.507 8.016 -3.726 1.00 18.98 173 LYS A CA 1
ATOM 1352 C C . LYS A 1 194 ? -9.194 8.909 -2.678 1.00 17.09 173 LYS A C 1
ATOM 1353 O O . LYS A 1 194 ? -10.299 8.597 -2.221 1.00 17.03 173 LYS A O 1
ATOM 1359 N N . ALA A 1 195 ? -8.520 10.021 -2.342 1.00 14.87 174 ALA A N 1
ATOM 1360 C CA . ALA A 1 195 ? -9.066 11.059 -1.474 1.00 14.77 174 ALA A CA 1
ATOM 1361 C C . ALA A 1 195 ? -10.389 11.667 -1.952 1.00 13.63 174 ALA A C 1
ATOM 1362 O O . ALA A 1 195 ? -11.339 11.769 -1.180 1.00 15.99 174 ALA A O 1
ATOM 1364 N N . LEU A 1 196 ? -10.439 12.041 -3.225 1.00 16.82 175 LEU A N 1
ATOM 1365 C CA . LEU A 1 196 ? -11.676 12.548 -3.803 1.00 16.30 175 LEU A CA 1
ATOM 1366 C C . LEU A 1 196 ? -12.824 11.524 -3.641 1.00 14.55 175 LEU A C 1
ATOM 1367 O O . LEU A 1 196 ? -13.911 11.854 -3.169 1.00 14.03 175 LEU A O 1
ATOM 1372 N N . VAL A 1 197 ? -12.588 10.332 -4.180 1.00 14.84 176 VAL A N 1
ATOM 1373 C CA . VAL A 1 197 ? -13.602 9.233 -4.074 1.00 17.41 176 VAL A CA 1
ATOM 1374 C C . VAL A 1 197 ? -14.003 8.923 -2.617 1.00 14.46 176 VAL A C 1
ATOM 1375 O O . VAL A 1 197 ? -15.199 8.791 -2.350 1.00 16.06 176 VAL A O 1
ATOM 1379 N N . LYS A 1 198 ? -13.072 8.885 -1.663 1.00 16.83 177 LYS A N 1
ATOM 1380 C CA . LYS A 1 198 ? -13.407 8.665 -0.256 1.00 20.40 177 LYS A CA 1
ATOM 1381 C C . LYS A 1 198 ? -14.381 9.746 0.254 1.00 18.00 177 LYS A C 1
ATOM 1382 O O . LYS A 1 198 ? -15.406 9.448 0.877 1.00 17.62 177 LYS A O 1
ATOM 1388 N N . ASP A 1 199 ? -14.033 10.997 0.016 1.00 16.48 178 ASP A N 1
ATOM 1389 C CA . ASP A 1 199 ? -14.875 12.105 0.455 1.00 16.54 178 ASP A CA 1
ATOM 1390 C C . ASP A 1 199 ? -16.307 12.105 -0.115 1.00 14.30 178 ASP A C 1
ATOM 1391 O O . ASP A 1 199 ? -17.304 12.255 0.613 1.00 14.86 178 ASP A O 1
ATOM 1396 N N . VAL A 1 200 ? -16.419 11.949 -1.442 1.00 12.48 179 VAL A N 1
ATOM 1397 C CA . VAL A 1 200 ? -17.716 12.009 -2.128 1.00 15.49 179 VAL A CA 1
ATOM 1398 C C . VAL A 1 200 ? -18.569 10.802 -1.655 1.00 16.09 179 VAL A C 1
ATOM 1399 O O . VAL A 1 200 ? -19.755 10.933 -1.349 1.00 16.57 179 VAL A O 1
ATOM 1403 N N . THR A 1 201 ? -17.933 9.641 -1.607 1.00 16.95 180 THR A N 1
ATOM 1404 C CA . THR A 1 201 ? -18.603 8.403 -1.114 1.00 19.33 180 THR A CA 1
ATOM 1405 C C . THR A 1 201 ? -19.177 8.496 0.307 1.00 20.16 180 THR A C 1
ATOM 1406 O O . THR A 1 201 ? -20.326 8.060 0.556 1.00 19.33 180 THR A O 1
ATOM 1410 N N . LYS A 1 202 ? -18.373 9.022 1.239 1.00 17.22 181 LYS A N 1
ATOM 1411 C CA . LYS A 1 202 ? -18.803 9.223 2.615 1.00 19.96 181 LYS A CA 1
ATOM 1412 C C . LYS A 1 202 ? -20.033 10.152 2.656 1.00 16.50 181 LYS A C 1
ATOM 1413 O O . LYS A 1 202 ? -21.028 9.827 3.314 1.00 17.15 181 LYS A O 1
ATOM 1419 N N . ASP A 1 203 ? -19.974 11.273 1.934 1.00 14.30 182 ASP A N 1
ATOM 1420 C CA . ASP A 1 203 ? -21.113 12.199 1.922 1.00 16.14 182 ASP A CA 1
ATOM 1421 C C . ASP A 1 203 ? -22.345 11.533 1.288 1.00 17.72 182 ASP A C 1
ATOM 1422 O O . ASP A 1 203 ? -23.448 11.642 1.804 1.00 17.45 182 ASP A O 1
ATOM 1427 N N . TYR A 1 204 ? -22.132 10.810 0.180 1.00 17.07 183 TYR A N 1
ATOM 1428 C CA . TYR A 1 204 ? -23.213 10.152 -0.494 1.00 18.93 183 TYR A CA 1
ATOM 1429 C C . TYR A 1 204 ? -23.883 9.113 0.417 1.00 15.81 183 TYR A C 1
ATOM 1430 O O . TYR A 1 204 ? -25.117 9.077 0.512 1.00 14.46 183 TYR A O 1
ATOM 1439 N N . LYS A 1 205 ? -23.071 8.226 1.036 1.00 13.89 184 LYS A N 1
ATOM 1440 C CA . LYS A 1 205 ? -23.611 7.199 1.988 1.00 18.23 184 LYS A CA 1
ATOM 1441 C C . LYS A 1 205 ? -24.367 7.786 3.212 1.00 18.49 184 LYS A C 1
ATOM 1442 O O . LYS A 1 205 ? -25.445 7.292 3.603 1.00 16.86 184 LYS A O 1
ATOM 1448 N N . GLU A 1 206 ? -23.855 8.902 3.732 1.00 16.03 185 GLU A N 1
ATOM 1449 C CA . GLU A 1 206 ? -24.509 9.646 4.808 1.00 20.31 185 GLU A CA 1
ATOM 1450 C C . GLU A 1 206 ? -25.875 10.249 4.372 1.00 16.64 185 GLU A C 1
ATOM 1451 O O . GLU A 1 206 ? -26.853 10.192 5.131 1.00 17.99 185 GLU A O 1
ATOM 1457 N N . ALA A 1 207 ? -25.946 10.734 3.121 1.00 14.80 186 ALA A N 1
ATOM 1458 C CA . ALA A 1 207 ? -27.178 11.221 2.502 1.00 17.24 186 ALA A CA 1
ATOM 1459 C C . ALA A 1 207 ? -28.186 10.058 2.390 1.00 16.09 186 ALA A C 1
ATOM 1460 O O . ALA A 1 207 ? -29.338 10.197 2.806 1.00 17.67 186 ALA A O 1
ATOM 1462 N N . LEU A 1 208 ? -27.745 8.927 1.830 1.00 15.61 187 LEU A N 1
ATOM 1463 C CA . LEU A 1 208 ? -28.644 7.762 1.719 1.00 17.89 187 LEU A CA 1
ATOM 1464 C C . LEU A 1 208 ? -29.137 7.292 3.110 1.00 17.14 187 LEU A C 1
ATOM 1465 O O . LEU A 1 208 ? -30.303 6.838 3.227 1.00 18.00 187 LEU A O 1
ATOM 1470 N N . ALA A 1 209 ? -28.312 7.459 4.164 1.00 14.90 188 ALA A N 1
ATOM 1471 C CA . ALA A 1 209 ? -28.656 7.062 5.533 1.00 20.87 188 ALA A CA 1
ATOM 1472 C C . ALA A 1 209 ? -29.737 7.963 6.185 1.00 20.00 188 ALA A C 1
ATOM 1473 O O . ALA A 1 209 ? -30.228 7.679 7.263 1.00 17.69 188 ALA A O 1
ATOM 1475 N N . THR A 1 210 ? -30.080 9.059 5.521 1.00 19.37 189 THR A N 1
ATOM 1476 C CA . THR A 1 210 ? -31.209 9.857 5.980 1.00 20.42 189 THR A CA 1
ATOM 1477 C C . THR A 1 210 ? -32.542 9.324 5.372 1.00 19.66 189 THR A C 1
ATOM 1478 O O . THR A 1 210 ? -33.613 9.926 5.603 1.00 19.83 189 THR A O 1
ATOM 1482 N N . GLY A 1 211 ? -32.479 8.257 4.572 1.00 22.29 190 GLY A N 1
ATOM 1483 C CA . GLY A 1 211 ? -33.683 7.710 3.892 1.00 17.62 190 GLY A CA 1
ATOM 1484 C C . GLY A 1 211 ? -33.978 8.269 2.509 1.00 18.32 190 GLY A C 1
ATOM 1485 O O . GLY A 1 211 ? -34.983 7.936 1.926 1.00 21.35 190 GLY A O 1
ATOM 1486 N N . ALA A 1 212 ? -33.098 9.162 2.025 1.00 17.92 191 ALA A N 1
ATOM 1487 C CA . ALA A 1 212 ? -33.227 9.836 0.754 1.00 19.47 191 ALA A CA 1
ATOM 1488 C C . ALA A 1 212 ? -33.270 8.834 -0.384 1.00 18.76 191 ALA A C 1
ATOM 1489 O O . ALA A 1 212 ? -32.439 7.920 -0.423 1.00 22.27 191 ALA A O 1
ATOM 1491 N N . ARG A 1 213 ? -34.155 9.048 -1.363 1.00 19.75 192 ARG A N 1
ATOM 1492 C CA . ARG A 1 213 ? -34.124 8.252 -2.603 1.00 23.88 192 ARG A CA 1
ATOM 1493 C C . ARG A 1 213 ? -32.804 8.492 -3.332 1.00 24.07 192 ARG A C 1
ATOM 1494 O O . ARG A 1 213 ? -32.290 9.647 -3.379 1.00 21.23 192 ARG A O 1
ATOM 1502 N N . LYS A 1 214 ? -32.239 7.414 -3.880 1.00 22.92 193 LYS A N 1
ATOM 1503 C CA . LYS A 1 214 ? -30.980 7.505 -4.652 1.00 23.55 193 LYS A CA 1
ATOM 1504 C C . LYS A 1 214 ? -31.225 8.472 -5.808 1.00 23.42 193 LYS A C 1
ATOM 1505 O O . LYS A 1 214 ? -32.248 8.391 -6.483 1.00 23.19 193 LYS A O 1
ATOM 1511 N N . PRO A 1 215 ? -30.307 9.448 -6.022 1.00 21.01 194 PRO A N 1
ATOM 1512 C CA . PRO A 1 215 ? -30.533 10.492 -7.006 1.00 19.45 194 PRO A CA 1
ATOM 1513 C C . PRO A 1 215 ? -30.548 10.004 -8.426 1.00 19.33 194 PRO A C 1
ATOM 1514 O O . PRO A 1 215 ? -29.830 9.024 -8.765 1.00 18.05 194 PRO A O 1
ATOM 1518 N N . THR A 1 216 ? -31.329 10.694 -9.249 1.00 16.48 195 THR A N 1
ATOM 1519 C CA . THR A 1 216 ? -31.241 10.561 -10.689 1.00 20.11 195 THR A CA 1
ATOM 1520 C C . THR A 1 216 ? -30.362 11.711 -11.228 1.00 19.83 195 THR A C 1
ATOM 1521 O O . THR A 1 216 ? -30.438 12.861 -10.765 1.00 20.57 195 THR A O 1
ATOM 1525 N N . VAL A 1 217 ? -29.521 11.391 -12.188 1.00 18.99 196 VAL A N 1
ATOM 1526 C CA . VAL A 1 217 ? -28.545 12.362 -12.665 1.00 20.67 196 VAL A CA 1
ATOM 1527 C C . VAL A 1 217 ? -28.672 12.523 -14.170 1.00 22.40 196 VAL A C 1
ATOM 1528 O O . VAL A 1 217 ? -28.424 11.561 -14.909 1.00 24.10 196 VAL A O 1
ATOM 1532 N N . LEU A 1 218 ? -29.008 13.735 -14.629 1.00 20.41 197 LEU A N 1
ATOM 1533 C CA . LEU A 1 218 ? -29.121 14.000 -16.057 1.00 21.01 197 LEU A CA 1
ATOM 1534 C C . LEU A 1 218 ? -27.819 14.666 -16.533 1.00 17.73 197 LEU A C 1
ATOM 1535 O O . LEU A 1 218 ? -27.416 15.723 -16.020 1.00 17.89 197 LEU A O 1
ATOM 1540 N N . ILE A 1 219 ? -27.170 14.062 -17.527 1.00 19.12 198 ILE A N 1
ATOM 1541 C CA . ILE A 1 219 ? -25.965 14.683 -18.127 1.00 19.93 198 ILE A CA 1
ATOM 1542 C C . ILE A 1 219 ? -26.214 15.119 -19.552 1.00 21.23 198 ILE A C 1
ATOM 1543 O O . ILE A 1 219 ? -26.564 14.285 -20.419 1.00 23.98 198 ILE A O 1
ATOM 1548 N N . ILE A 1 220 ? -26.042 16.415 -19.775 1.00 22.19 199 ILE A N 1
ATOM 1549 C CA . ILE A 1 220 ? -26.001 16.967 -21.143 1.00 24.47 199 ILE A CA 1
ATOM 1550 C C . ILE A 1 220 ? -24.538 17.052 -21.653 1.00 26.90 199 ILE A C 1
ATOM 1551 O O . ILE A 1 220 ? -23.695 17.735 -21.057 1.00 27.21 199 ILE A O 1
ATOM 1556 N N . GLY A 1 221 ? -24.270 16.346 -22.762 1.00 26.69 200 GLY A N 1
ATOM 1557 C CA . GLY A 1 221 ? -22.928 16.198 -23.318 1.00 26.40 200 GLY A CA 1
ATOM 1558 C C . GLY A 1 221 ? -22.241 14.948 -22.796 1.00 26.11 200 GLY A C 1
ATOM 1559 O O . GLY A 1 221 ? -21.022 14.941 -22.576 1.00 29.07 200 GLY A O 1
ATOM 1560 N N . ALA A 1 222 ? -23.017 13.889 -22.613 1.00 25.72 201 ALA A N 1
ATOM 1561 C CA . ALA A 1 222 ? -22.563 12.654 -21.972 1.00 28.15 201 ALA A CA 1
ATOM 1562 C C . ALA A 1 222 ? -21.470 11.898 -22.742 1.00 30.31 201 ALA A C 1
ATOM 1563 O O . ALA A 1 222 ? -20.712 11.119 -22.146 1.00 29.80 201 ALA A O 1
ATOM 1565 N N . LEU A 1 223 ? -21.395 12.147 -24.050 1.00 32.11 202 LEU A N 1
ATOM 1566 C CA . LEU A 1 223 ? -20.531 11.358 -24.937 1.00 33.21 202 LEU A CA 1
ATOM 1567 C C . LEU A 1 223 ? -19.110 11.914 -25.098 1.00 31.62 202 LEU A C 1
ATOM 1568 O O . LEU A 1 223 ? -18.211 11.199 -25.566 1.00 33.26 202 LEU A O 1
ATOM 1573 N N . GLY A 1 224 ? -18.915 13.173 -24.698 1.00 27.71 203 GLY A N 1
ATOM 1574 C CA . GLY A 1 224 ? -17.629 13.858 -24.813 1.00 27.55 203 GLY A CA 1
ATOM 1575 C C . GLY A 1 224 ? -16.692 13.525 -23.671 1.00 25.88 203 GLY A C 1
ATOM 1576 O O . GLY A 1 224 ? -16.998 12.674 -22.859 1.00 26.57 203 GLY A O 1
ATOM 1577 N N . ARG A 1 225 ? -15.543 14.198 -23.639 1.00 27.31 204 ARG A N 1
ATOM 1578 C CA . ARG A 1 225 ? -14.554 14.033 -22.565 1.00 28.60 204 ARG A CA 1
ATOM 1579 C C . ARG A 1 225 ? -15.163 14.353 -21.186 1.00 25.49 204 ARG A C 1
ATOM 1580 O O . ARG A 1 225 ? -15.109 13.532 -20.283 1.00 24.74 204 ARG A O 1
ATOM 1588 N N . CYS A 1 226 ? -15.774 15.533 -21.060 1.00 24.99 205 CYS A N 1
ATOM 1589 C CA . CYS A 1 226 ? -16.449 15.963 -19.829 1.00 25.39 205 CYS A CA 1
ATOM 1590 C C . CYS A 1 226 ? -17.536 14.977 -19.384 1.00 22.28 205 CYS A C 1
ATOM 1591 O O . CYS A 1 226 ? -17.607 14.597 -18.203 1.00 22.35 205 CYS A O 1
ATOM 1594 N N . GLY A 1 227 ? -18.383 14.567 -20.339 1.00 21.73 206 GLY A N 1
ATOM 1595 C CA . GLY A 1 227 ? -19.408 13.571 -20.055 1.00 22.13 206 GLY A CA 1
ATOM 1596 C C . GLY A 1 227 ? -18.812 12.288 -19.497 1.00 20.12 206 GLY A C 1
ATOM 1597 O O . GLY A 1 227 ? -19.313 11.744 -18.521 1.00 22.83 206 GLY A O 1
ATOM 1598 N N . SER A 1 228 ? -17.743 11.793 -20.135 1.00 21.72 207 SER A N 1
ATOM 1599 C CA . SER A 1 228 ? -17.113 10.535 -19.738 1.00 20.76 207 SER A CA 1
ATOM 1600 C C . SER A 1 228 ? -16.572 10.670 -18.321 1.00 19.62 207 SER A C 1
ATOM 1601 O O . SER A 1 228 ? -16.754 9.779 -17.522 1.00 19.38 207 SER A O 1
ATOM 1604 N N . GLY A 1 229 ? -15.914 11.803 -18.052 1.00 21.27 208 GLY A N 1
ATOM 1605 C CA . GLY A 1 229 ? -15.446 12.153 -16.703 1.00 20.56 208 GLY A CA 1
ATOM 1606 C C . GLY A 1 229 ? -16.528 12.104 -15.631 1.00 19.91 208 GLY A C 1
ATOM 1607 O O . GLY A 1 229 ? -16.349 11.453 -14.598 1.00 17.58 208 GLY A O 1
ATOM 1608 N N . ALA A 1 230 ? -17.646 12.789 -15.874 1.00 18.96 209 ALA A N 1
ATOM 1609 C CA . ALA A 1 230 ? -18.772 12.780 -14.959 1.00 18.11 209 ALA A CA 1
ATOM 1610 C C . ALA A 1 230 ? -19.296 11.353 -14.698 1.00 19.20 209 ALA A C 1
ATOM 1611 O O . ALA A 1 230 ? -19.508 10.969 -13.535 1.00 17.76 209 ALA A O 1
ATOM 1613 N N . ILE A 1 231 ? -19.486 10.596 -15.784 1.00 21.67 210 ILE A N 1
ATOM 1614 C CA . ILE A 1 231 ? -19.943 9.208 -15.728 1.00 22.59 210 ILE A CA 1
ATOM 1615 C C . ILE A 1 231 ? -18.983 8.332 -14.913 1.00 20.33 210 ILE A C 1
ATOM 1616 O O . ILE A 1 231 ? -19.418 7.532 -14.120 1.00 20.21 210 ILE A O 1
ATOM 1621 N N . ASP A 1 232 ? -17.681 8.485 -15.145 1.00 20.16 211 ASP A N 1
ATOM 1622 C CA . ASP A 1 232 ? -16.680 7.758 -14.364 1.00 19.56 211 ASP A CA 1
ATOM 1623 C C . ASP A 1 232 ? -16.811 8.040 -12.851 1.00 18.89 211 ASP A C 1
ATOM 1624 O O . ASP A 1 232 ? -16.851 7.113 -12.054 1.00 19.38 211 ASP A O 1
ATOM 1629 N N . LEU A 1 233 ? -16.951 9.306 -12.475 1.00 17.32 212 LEU A N 1
ATOM 1630 C CA . LEU A 1 233 ? -17.086 9.656 -11.045 1.00 15.99 212 LEU A CA 1
ATOM 1631 C C . LEU A 1 233 ? -18.338 8.986 -10.481 1.00 16.43 212 LEU A C 1
ATOM 1632 O O . LEU A 1 233 ? -18.310 8.333 -9.429 1.00 17.36 212 LEU A O 1
ATOM 1637 N N . LEU A 1 234 ? -19.453 9.133 -11.185 1.00 18.04 213 LEU A N 1
ATOM 1638 C CA . LEU A 1 234 ? -20.724 8.656 -10.675 1.00 17.58 213 LEU A CA 1
ATOM 1639 C C . LEU A 1 234 ? -20.683 7.131 -10.431 1.00 20.05 213 LEU A C 1
ATOM 1640 O O . LEU A 1 234 ? -21.123 6.679 -9.373 1.00 19.66 213 LEU A O 1
ATOM 1645 N N . HIS A 1 235 ? -20.090 6.360 -11.348 1.00 19.91 214 HIS A N 1
ATOM 1646 C CA . HIS A 1 235 ? -19.906 4.904 -11.134 1.00 23.08 214 HIS A CA 1
ATOM 1647 C C . HIS A 1 235 ? -19.055 4.582 -9.907 1.00 20.84 214 HIS A C 1
ATOM 1648 O O . HIS A 1 235 ? -19.440 3.740 -9.056 1.00 18.52 214 HIS A O 1
ATOM 1655 N N . LYS A 1 236 ? -17.904 5.254 -9.824 1.00 18.97 215 LYS A N 1
ATOM 1656 C CA . LYS A 1 236 ? -16.961 5.040 -8.748 1.00 18.23 215 LYS A CA 1
ATOM 1657 C C . LYS A 1 236 ? -17.530 5.324 -7.364 1.00 20.50 215 LYS A C 1
ATOM 1658 O O . LYS A 1 236 ? -17.165 4.651 -6.397 1.00 21.51 215 LYS A O 1
ATOM 1664 N N . VAL A 1 237 ? -18.457 6.275 -7.269 1.00 19.98 216 VAL A N 1
ATOM 1665 C CA . VAL A 1 237 ? -19.084 6.581 -5.975 1.00 18.58 216 VAL A CA 1
ATOM 1666 C C . VAL A 1 237 ? -20.369 5.753 -5.702 1.00 20.18 216 VAL A C 1
ATOM 1667 O O . VAL A 1 237 ? -20.991 5.842 -4.630 1.00 21.50 216 VAL A O 1
ATOM 1671 N N . GLY A 1 238 ? -20.756 4.938 -6.678 1.00 21.30 217 GLY A N 1
ATOM 1672 C CA . GLY A 1 238 ? -21.826 3.949 -6.469 1.00 21.37 217 GLY A CA 1
ATOM 1673 C C . GLY A 1 238 ? -23.246 4.370 -6.813 1.00 20.86 217 GLY A C 1
ATOM 1674 O O . GLY A 1 238 ? -24.230 3.739 -6.383 1.00 20.04 217 GLY A O 1
ATOM 1675 N N . ILE A 1 239 ? -23.368 5.405 -7.635 1.00 23.50 218 ILE A N 1
ATOM 1676 C CA . ILE A 1 239 ? -24.679 5.810 -8.137 1.00 26.79 218 ILE A CA 1
ATOM 1677 C C . ILE A 1 239 ? -25.100 4.826 -9.241 1.00 26.57 218 ILE A C 1
ATOM 1678 O O . ILE A 1 239 ? -24.316 4.590 -10.147 1.00 24.85 218 ILE A O 1
ATOM 1683 N N . PRO A 1 240 ? -26.303 4.196 -9.126 1.00 29.57 219 PRO A N 1
ATOM 1684 C CA . PRO A 1 240 ? -26.672 3.192 -10.154 1.00 29.50 219 PRO A CA 1
ATOM 1685 C C . PRO A 1 240 ? -26.650 3.808 -11.555 1.00 31.20 219 PRO A C 1
ATOM 1686 O O . PRO A 1 240 ? -27.164 4.919 -11.759 1.00 28.12 219 PRO A O 1
ATOM 1690 N N . ASP A 1 241 ? -26.051 3.101 -12.516 1.00 31.14 220 ASP A N 1
ATOM 1691 C CA . ASP A 1 241 ? -26.029 3.572 -13.900 1.00 33.09 220 ASP A CA 1
ATOM 1692 C C . ASP A 1 241 ? -27.446 3.733 -14.500 1.00 31.79 220 ASP A C 1
ATOM 1693 O O . ASP A 1 241 ? -27.651 4.530 -15.426 1.00 30.78 220 ASP A O 1
ATOM 1698 N N . ALA A 1 242 ? -28.412 2.982 -13.967 1.00 29.78 221 ALA A N 1
ATOM 1699 C CA . ALA A 1 242 ? -29.798 3.101 -14.398 1.00 29.05 221 ALA A CA 1
ATOM 1700 C C . ALA A 1 242 ? -30.363 4.468 -13.969 1.00 26.59 221 ALA A C 1
ATOM 1701 O O . ALA A 1 242 ? -31.427 4.898 -14.440 1.00 28.32 221 ALA A O 1
ATOM 1703 N N . ASN A 1 243 ? -29.654 5.129 -13.048 1.00 25.20 222 ASN A N 1
ATOM 1704 C CA . ASN A 1 243 ? -30.074 6.428 -12.541 1.00 24.23 222 ASN A CA 1
ATOM 1705 C C . ASN A 1 243 ? -29.440 7.621 -13.301 1.00 25.11 222 ASN A C 1
ATOM 1706 O O . ASN A 1 243 ? -29.742 8.783 -13.005 1.00 27.04 222 ASN A O 1
ATOM 1711 N N . ILE A 1 244 ? -28.626 7.310 -14.308 1.00 24.37 223 ILE A N 1
ATOM 1712 C CA . ILE A 1 244 ? -27.969 8.311 -15.165 1.00 23.20 223 ILE A CA 1
ATOM 1713 C C . ILE A 1 244 ? -28.590 8.469 -16.563 1.00 25.72 223 ILE A C 1
ATOM 1714 O O . ILE A 1 244 ? -28.523 7.561 -17.412 1.00 26.13 223 ILE A O 1
ATOM 1719 N N . LEU A 1 245 ? -29.191 9.627 -16.805 1.00 23.85 224 LEU A N 1
ATOM 1720 C CA . LEU A 1 245 ? -29.769 9.938 -18.110 1.00 25.42 224 LEU A CA 1
ATOM 1721 C C . LEU A 1 245 ? -28.715 10.613 -18.972 1.00 25.87 224 LEU A C 1
ATOM 1722 O O . LEU A 1 245 ? -28.292 11.730 -18.664 1.00 23.40 224 LEU A O 1
ATOM 1727 N N . LYS A 1 246 ? -28.308 9.951 -20.056 1.00 26.03 225 LYS A N 1
ATOM 1728 C CA . LYS A 1 246 ? -27.142 10.382 -20.839 1.00 27.16 225 LYS A CA 1
ATOM 1729 C C . LYS A 1 246 ? -27.572 11.038 -22.139 1.00 28.09 225 LYS A C 1
ATOM 1730 O O . LYS A 1 246 ? -27.988 10.367 -23.088 1.00 27.54 225 LYS A O 1
ATOM 1736 N N . TRP A 1 247 ? -27.462 12.364 -22.179 1.00 27.52 226 TRP A N 1
ATOM 1737 C CA . TRP A 1 247 ? -27.929 13.159 -23.311 1.00 28.43 226 TRP A CA 1
ATOM 1738 C C . TRP A 1 247 ? -26.777 13.766 -24.099 1.00 31.00 226 TRP A C 1
ATOM 1739 O O . TRP A 1 247 ? -25.779 14.212 -23.521 1.00 27.33 226 TRP A O 1
ATOM 1750 N N . ASP A 1 248 ? -26.915 13.787 -25.426 1.00 34.45 227 ASP A N 1
ATOM 1751 C CA . ASP A 1 248 ? -26.018 14.583 -26.260 1.00 39.94 227 ASP A CA 1
ATOM 1752 C C . ASP A 1 248 ? -26.775 15.315 -27.380 1.00 41.54 227 ASP A C 1
ATOM 1753 O O . ASP A 1 248 ? -27.874 15.820 -27.137 1.00 42.37 227 ASP A O 1
ATOM 1758 N N . ILE A 1 249 ? -26.189 15.370 -28.580 1.00 43.03 228 ILE A N 1
ATOM 1759 C CA . ILE A 1 249 ? -26.804 16.028 -29.748 1.00 44.58 228 ILE A CA 1
ATOM 1760 C C . ILE A 1 249 ? -28.190 15.452 -30.103 1.00 45.30 228 ILE A C 1
ATOM 1761 O O . ILE A 1 249 ? -29.147 16.205 -30.281 1.00 44.81 228 ILE A O 1
ATOM 1766 N N . LYS A 1 250 ? -28.298 14.124 -30.183 1.00 46.76 229 LYS A N 1
ATOM 1767 C CA . LYS A 1 250 ? -29.577 13.470 -30.495 1.00 47.59 229 LYS A CA 1
ATOM 1768 C C . LYS A 1 250 ? -30.740 14.088 -29.679 1.00 48.24 229 LYS A C 1
ATOM 1769 O O . LYS A 1 250 ? -31.796 14.412 -30.232 1.00 48.50 229 LYS A O 1
ATOM 1775 N N . GLU A 1 251 ? -30.515 14.307 -28.384 1.00 47.47 230 GLU A N 1
ATOM 1776 C CA . GLU A 1 251 ? -31.577 14.764 -27.477 1.00 46.66 230 GLU A CA 1
ATOM 1777 C C . GLU A 1 251 ? -31.765 16.283 -27.418 1.00 47.27 230 GLU A C 1
ATOM 1778 O O . GLU A 1 251 ? -32.904 16.774 -27.384 1.00 48.34 230 GLU A O 1
ATOM 1784 N N . THR A 1 252 ? -30.660 17.023 -27.397 1.00 47.24 231 THR A N 1
ATOM 1785 C CA . THR A 1 252 ? -30.711 18.481 -27.254 1.00 48.14 231 THR A CA 1
ATOM 1786 C C . THR A 1 252 ? -31.167 19.196 -28.527 1.00 49.55 231 THR A C 1
ATOM 1787 O O . THR A 1 252 ? -31.719 20.313 -28.453 1.00 47.93 231 THR A O 1
ATOM 1791 N N . SER A 1 253 ? -30.911 18.562 -29.678 1.00 50.92 232 SER A N 1
ATOM 1792 C CA . SER A 1 253 ? -31.345 19.069 -30.996 1.00 52.40 232 SER A CA 1
ATOM 1793 C C . SER A 1 253 ? -32.861 19.294 -31.073 1.00 52.42 232 SER A C 1
ATOM 1794 O O . SER A 1 253 ? -33.320 20.124 -31.862 1.00 54.41 232 SER A O 1
ATOM 1797 N N . ARG A 1 254 ? -33.621 18.547 -30.261 1.00 51.61 233 ARG A N 1
ATOM 1798 C CA . ARG A 1 254 ? -35.065 18.774 -30.064 1.00 49.48 233 ARG A CA 1
ATOM 1799 C C . ARG A 1 254 ? -35.412 20.223 -29.639 1.00 49.42 233 ARG A C 1
ATOM 1800 O O . ARG A 1 254 ? -36.439 20.779 -30.069 1.00 49.24 233 ARG A O 1
ATOM 1808 N N . GLY A 1 255 ? -34.558 20.827 -28.808 1.00 47.29 234 GLY A N 1
ATOM 1809 C CA . GLY A 1 255 ? -34.732 22.215 -28.378 1.00 45.80 234 GLY A CA 1
ATOM 1810 C C . GLY A 1 255 ? -35.444 22.330 -27.041 1.00 45.03 234 GLY A C 1
ATOM 1811 O O . GLY A 1 255 ? -36.406 21.596 -26.788 1.00 45.54 234 GLY A O 1
ATOM 1812 N N . GLY A 1 256 ? -34.986 23.260 -26.202 1.00 42.51 235 GLY A N 1
ATOM 1813 C CA . GLY A 1 256 ? -35.481 23.397 -24.831 1.00 41.59 235 GLY A CA 1
ATOM 1814 C C . GLY A 1 256 ? -36.721 24.263 -24.672 1.00 40.73 235 GLY A C 1
ATOM 1815 O O . GLY A 1 256 ? -37.265 24.737 -25.668 1.00 41.90 235 GLY A O 1
ATOM 1816 N N . PRO A 1 257 ? -37.183 24.480 -23.414 1.00 40.23 236 PRO A N 1
ATOM 1817 C CA . PRO A 1 257 ? -36.638 23.920 -22.164 1.00 37.96 236 PRO A CA 1
ATOM 1818 C C . PRO A 1 257 ? -37.070 22.468 -21.945 1.00 38.05 236 PRO A C 1
ATOM 1819 O O . PRO A 1 257 ? -38.169 22.075 -22.387 1.00 36.84 236 PRO A O 1
ATOM 1823 N N . PHE A 1 258 ? -36.212 21.680 -21.285 1.00 34.52 237 PHE A N 1
ATOM 1824 C CA . PHE A 1 258 ? -36.470 20.258 -21.076 1.00 33.07 237 PHE A CA 1
ATOM 1825 C C . PHE A 1 258 ? -37.054 19.958 -19.691 1.00 32.58 237 PHE A C 1
ATOM 1826 O O . PHE A 1 258 ? -36.469 20.324 -18.660 1.00 33.39 237 PHE A O 1
ATOM 1834 N N . ASP A 1 259 ? -38.218 19.306 -19.668 1.00 31.65 238 ASP A N 1
ATOM 1835 C CA . ASP A 1 259 ? -38.867 18.909 -18.415 1.00 32.08 238 ASP A CA 1
ATOM 1836 C C . ASP A 1 259 ? -38.005 17.975 -17.559 1.00 29.45 238 ASP A C 1
ATOM 1837 O O . ASP A 1 259 ? -38.130 17.953 -16.343 1.00 27.99 238 ASP A O 1
ATOM 1842 N N . GLU A 1 260 ? -37.140 17.226 -18.228 1.00 29.90 239 GLU A N 1
ATOM 1843 C CA . GLU A 1 260 ? -36.232 16.265 -17.608 1.00 29.85 239 GLU A CA 1
ATOM 1844 C C . GLU A 1 260 ? -35.229 16.902 -16.642 1.00 28.62 239 GLU A C 1
ATOM 1845 O O . GLU A 1 260 ? -34.813 16.265 -15.676 1.00 29.49 239 GLU A O 1
ATOM 1851 N N . ILE A 1 261 ? -34.866 18.160 -16.894 1.00 25.88 240 ILE A N 1
ATOM 1852 C CA . ILE A 1 261 ? -33.978 18.892 -15.997 1.00 26.63 240 ILE A CA 1
ATOM 1853 C C . ILE A 1 261 ? -34.581 19.087 -14.568 1.00 23.28 240 ILE A C 1
ATOM 1854 O O . ILE A 1 261 ? -34.016 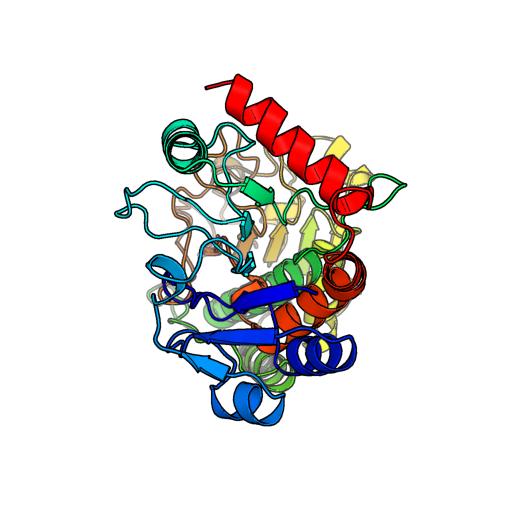18.564 -13.634 1.00 22.65 240 ILE A O 1
ATOM 1859 N N . PRO A 1 262 ? -35.746 19.803 -14.395 1.00 22.55 241 PRO A N 1
ATOM 1860 C CA . PRO A 1 262 ? -36.335 19.881 -13.032 1.00 22.80 241 PRO A CA 1
ATOM 1861 C C . PRO A 1 262 ? -36.782 18.543 -12.414 1.00 18.80 241 PRO A C 1
ATOM 1862 O O . PRO A 1 262 ? -36.894 18.461 -11.200 1.00 21.97 241 PRO A O 1
ATOM 1866 N N . GLN A 1 263 ? -36.992 17.528 -13.244 1.00 22.73 242 GLN A N 1
ATOM 1867 C CA . GLN A 1 263 ? -37.416 16.213 -12.783 1.00 25.13 242 GLN A CA 1
ATOM 1868 C C . GLN A 1 263 ? -36.237 15.407 -12.229 1.00 24.25 242 GLN A C 1
ATOM 1869 O O . GLN A 1 263 ? -36.437 14.524 -11.409 1.00 22.88 242 GLN A O 1
ATOM 1875 N N . ALA A 1 264 ? -35.021 15.736 -12.667 1.00 22.34 243 ALA A N 1
ATOM 1876 C CA . ALA A 1 264 ? -33.814 15.051 -12.183 1.00 23.42 243 ALA A CA 1
ATOM 1877 C C . ALA A 1 264 ? -33.405 15.565 -10.808 1.00 21.10 243 ALA A C 1
ATOM 1878 O O . ALA A 1 264 ? -33.771 16.692 -10.431 1.00 21.67 243 ALA A O 1
ATOM 1880 N N . ASP A 1 265 ? -32.633 14.775 -10.058 1.00 18.61 244 ASP A N 1
ATOM 1881 C CA . ASP A 1 265 ? -32.099 15.227 -8.753 1.00 20.68 244 ASP A CA 1
ATOM 1882 C C . ASP A 1 265 ? -30.897 16.161 -8.937 1.00 19.05 244 ASP A C 1
ATOM 1883 O O . ASP A 1 265 ? -30.728 17.153 -8.220 1.00 19.06 244 ASP A O 1
ATOM 1888 N N . ILE A 1 266 ? -30.045 15.757 -9.861 1.00 15.78 245 ILE A N 1
ATOM 1889 C CA . ILE A 1 266 ? -28.797 16.470 -10.174 1.00 16.56 245 ILE A CA 1
ATOM 1890 C C . ILE A 1 266 ? -28.744 16.648 -11.708 1.00 14.69 245 ILE A C 1
ATOM 1891 O O . ILE A 1 266 ? -29.045 15.704 -12.511 1.00 21.17 245 ILE A O 1
ATOM 1896 N N . PHE A 1 267 ? -28.282 17.813 -12.154 1.00 16.04 246 PHE A N 1
ATOM 1897 C CA . PHE A 1 267 ? -28.113 18.065 -13.602 1.00 16.11 246 PHE A CA 1
ATOM 1898 C C . PHE A 1 267 ? -26.689 18.569 -13.826 1.00 19.70 246 PHE A C 1
ATOM 1899 O O . PHE A 1 267 ? -26.277 19.550 -13.199 1.00 19.52 246 PHE A O 1
ATOM 1907 N N . ILE A 1 268 ? -25.956 17.862 -14.693 1.00 17.33 247 ILE A N 1
ATOM 1908 C CA . ILE A 1 268 ? -24.561 18.173 -15.042 1.00 17.86 247 ILE A CA 1
ATOM 1909 C C . ILE A 1 268 ? -24.566 18.537 -16.527 1.00 19.11 247 ILE A C 1
ATOM 1910 O O . ILE A 1 268 ? -24.887 17.687 -17.379 1.00 18.71 247 ILE A O 1
ATOM 1915 N N . ASN A 1 269 ? -24.191 19.788 -16.821 1.00 19.82 248 ASN A N 1
ATOM 1916 C CA . ASN A 1 269 ? -23.997 20.275 -18.197 1.00 22.74 248 ASN A CA 1
ATOM 1917 C C . ASN A 1 269 ? -22.533 20.308 -18.600 1.00 22.53 248 ASN A C 1
ATOM 1918 O O . ASN A 1 269 ? -21.711 20.933 -17.913 1.00 22.17 248 ASN A O 1
ATOM 1923 N N . CYS A 1 270 ? -22.230 19.658 -19.722 1.00 21.89 249 CYS A N 1
ATOM 1924 C CA . CYS A 1 270 ? -20.887 19.607 -20.290 1.00 24.58 249 CYS A CA 1
ATOM 1925 C C . CYS A 1 270 ? -20.774 20.358 -21.632 1.00 26.89 249 CYS A C 1
ATOM 1926 O O . CYS A 1 270 ? -19.697 20.398 -22.240 1.00 28.14 249 CYS A O 1
ATOM 1929 N N . ILE A 1 271 ? -21.871 20.973 -22.077 1.00 26.95 250 ILE A N 1
ATOM 1930 C CA . ILE A 1 271 ? -21.922 21.592 -23.419 1.00 31.14 250 ILE A CA 1
ATOM 1931 C C . ILE A 1 271 ? -21.805 23.111 -23.369 1.00 30.71 250 ILE A C 1
ATOM 1932 O O . ILE A 1 271 ? -22.643 23.771 -22.759 1.00 32.57 250 ILE A O 1
ATOM 1937 N N . TYR A 1 272 ? -20.787 23.676 -24.017 1.00 33.90 251 TYR A N 1
ATOM 1938 C CA . TYR A 1 272 ? -20.751 25.131 -24.162 1.00 34.81 251 TYR A CA 1
ATOM 1939 C C . TYR A 1 272 ? -21.557 25.585 -25.381 1.00 36.75 251 TYR A C 1
ATOM 1940 O O . TYR A 1 272 ? -21.210 25.275 -26.527 1.00 36.98 251 TYR A O 1
ATOM 1949 N N . LEU A 1 273 ? -22.628 26.327 -25.116 1.00 37.24 252 LEU A N 1
ATOM 1950 C CA . LEU A 1 273 ? -23.533 26.819 -26.155 1.00 39.51 252 LEU A CA 1
ATOM 1951 C C . LEU A 1 273 ? -23.825 28.295 -25.917 1.00 41.93 252 LEU A C 1
ATOM 1952 O O . LEU A 1 273 ? -24.071 28.715 -24.772 1.00 41.29 252 LEU A O 1
ATOM 1957 N N . SER A 1 274 ? -23.776 29.082 -26.996 1.00 44.23 253 SER A N 1
ATOM 1958 C CA . SER A 1 274 ? -24.034 30.538 -26.946 1.00 46.15 253 SER A CA 1
ATOM 1959 C C . SER A 1 274 ? -24.861 31.080 -28.136 1.00 47.96 253 SER A C 1
ATOM 1960 O O . SER A 1 274 ? -24.769 32.267 -28.462 1.00 47.38 253 SER A O 1
ATOM 1963 N N . LYS A 1 275 ? -25.663 30.209 -28.764 1.00 50.31 254 LYS A N 1
ATOM 1964 C CA . LYS A 1 275 ? -26.571 30.593 -29.859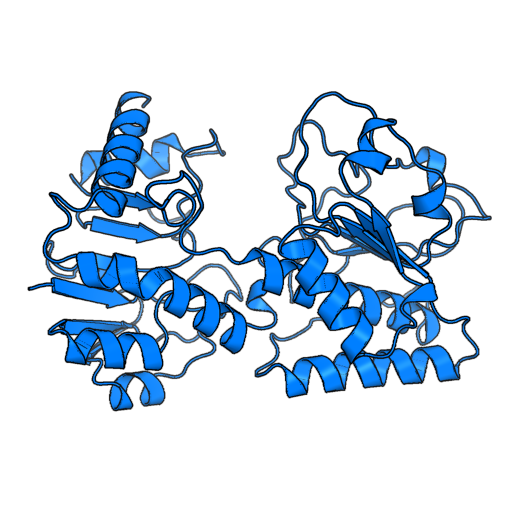 1.00 52.28 254 LYS A CA 1
ATOM 1965 C C . LYS A 1 275 ? -27.878 31.147 -29.271 1.00 54.27 254 LYS A C 1
ATOM 1966 O O . LYS A 1 275 ? -28.295 30.708 -28.196 1.00 53.49 254 LYS A O 1
ATOM 1972 N N . PRO A 1 276 ? -28.524 32.131 -29.948 1.00 55.68 255 PRO A N 1
ATOM 1973 C CA . PRO A 1 276 ? -29.811 32.630 -29.423 1.00 55.51 255 PRO A CA 1
ATOM 1974 C C . PRO A 1 276 ? -30.936 31.601 -29.635 1.00 55.19 255 PRO A C 1
ATOM 1975 O O . PRO A 1 276 ? -31.951 31.870 -30.302 1.00 55.40 255 PRO A O 1
ATOM 1979 N N . ILE A 1 277 ? -30.718 30.427 -29.047 1.00 53.38 256 ILE A N 1
ATOM 1980 C CA . ILE A 1 277 ? -31.599 29.279 -29.139 1.00 51.70 256 ILE A CA 1
ATOM 1981 C C . ILE A 1 277 ? -32.435 29.197 -27.844 1.00 50.30 256 ILE A C 1
ATOM 1982 O O . ILE A 1 277 ? -32.201 29.960 -26.888 1.00 48.55 256 ILE A O 1
ATOM 1987 N N . ALA A 1 278 ? -33.421 28.301 -27.823 1.00 47.82 257 ALA A N 1
ATOM 1988 C CA . ALA A 1 278 ? -34.174 28.024 -26.596 1.00 46.16 257 ALA A CA 1
ATOM 1989 C C . ALA A 1 278 ? -33.228 27.491 -25.496 1.00 43.35 257 ALA A C 1
ATOM 1990 O O . ALA A 1 278 ? -32.374 26.636 -25.778 1.00 43.72 257 ALA A O 1
ATOM 1992 N N . PRO A 1 279 ? -33.379 27.996 -24.250 1.00 41.06 258 PRO A N 1
ATOM 1993 C CA . PRO A 1 279 ? -32.543 27.533 -23.132 1.00 38.97 258 PRO A CA 1
ATOM 1994 C C . PRO A 1 279 ? -32.883 26.100 -22.732 1.00 36.33 258 PRO A C 1
ATOM 1995 O O . PRO A 1 279 ? -33.968 25.610 -23.052 1.00 36.66 258 PRO A O 1
ATOM 1999 N N . PHE A 1 280 ? -31.949 25.429 -22.055 1.00 32.90 259 PHE A N 1
ATOM 2000 C CA . PHE A 1 280 ? -32.163 24.078 -21.529 1.00 29.55 259 PHE A CA 1
ATOM 2001 C C . PHE A 1 280 ? -33.250 24.054 -20.428 1.00 31.03 259 PHE A C 1
ATOM 2002 O O . PHE A 1 280 ? -34.068 23.119 -20.365 1.00 30.44 259 PHE A O 1
ATOM 2010 N N . THR A 1 281 ? -33.218 25.073 -19.556 1.00 29.97 260 THR A N 1
ATOM 2011 C CA . THR A 1 281 ? -34.219 25.311 -18.511 1.00 30.86 260 THR A CA 1
ATOM 2012 C C . THR A 1 281 ? -34.249 26.819 -18.251 1.00 30.70 260 THR A C 1
ATOM 2013 O O . THR A 1 281 ? -33.460 27.562 -18.856 1.00 30.04 260 THR A O 1
ATOM 2017 N N . ASN A 1 282 ? -35.164 27.272 -17.394 1.00 30.31 261 ASN A N 1
ATOM 2018 C CA . ASN A 1 282 ? -35.240 28.674 -16.990 1.00 30.59 261 ASN A CA 1
ATOM 2019 C C . ASN A 1 282 ? -35.912 28.846 -15.622 1.00 28.93 261 ASN A C 1
ATOM 2020 O O . ASN A 1 282 ? -36.397 27.879 -15.033 1.00 29.19 261 ASN A O 1
ATOM 2025 N N . MET A 1 283 ? -35.947 30.068 -15.122 1.00 28.45 262 MET A N 1
ATOM 2026 C CA . MET A 1 283 ? -36.524 30.304 -13.792 1.00 29.37 262 MET A CA 1
ATOM 2027 C C . MET A 1 283 ? -38.013 29.917 -13.717 1.00 29.33 262 MET A C 1
ATOM 2028 O O . MET A 1 283 ? -38.462 29.326 -12.729 1.00 27.96 262 MET A O 1
ATOM 2033 N N . GLU A 1 284 ? -38.759 30.255 -14.766 1.00 31.55 263 GLU A N 1
ATOM 2034 C CA . GLU A 1 284 ? -40.186 29.880 -14.875 1.00 33.47 263 GLU A CA 1
ATOM 2035 C C . GLU A 1 284 ? -40.412 28.364 -14.694 1.00 31.12 263 GLU A C 1
ATOM 2036 O O . GLU A 1 284 ? -41.257 27.968 -13.903 1.00 31.69 263 GLU A O 1
ATOM 2042 N N . LYS A 1 285 ? -39.629 27.532 -15.392 1.00 31.10 264 LYS A N 1
ATOM 2043 C CA . LYS A 1 285 ? -39.732 26.065 -15.256 1.00 30.30 264 LYS A CA 1
ATOM 2044 C C . LYS A 1 285 ? -39.258 25.597 -13.889 1.00 30.06 264 LYS A C 1
ATOM 2045 O O . LYS A 1 285 ? -39.783 24.625 -13.343 1.00 29.16 264 LYS A O 1
ATOM 2051 N N . LEU A 1 286 ? -38.265 26.280 -13.331 1.00 26.27 265 LEU A N 1
ATOM 2052 C CA . LEU A 1 286 ? -37.749 25.854 -12.012 1.00 25.07 265 LEU A CA 1
ATOM 2053 C C . LEU A 1 286 ? -38.634 26.249 -10.851 1.00 27.43 265 LEU A C 1
ATOM 2054 O O . LEU A 1 286 ? -38.574 25.608 -9.784 1.00 24.02 265 LEU A O 1
ATOM 2059 N N . ASN A 1 287 ? -39.430 27.312 -11.034 1.00 26.93 266 ASN A N 1
ATOM 2060 C CA . ASN A 1 287 ? -40.320 27.803 -9.996 1.00 28.30 266 ASN A CA 1
ATOM 2061 C C . ASN A 1 287 ? -41.569 26.909 -9.986 1.00 30.39 266 ASN A C 1
ATOM 2062 O O . ASN A 1 287 ? -42.582 27.218 -10.641 1.00 31.10 266 ASN A O 1
ATOM 2067 N N . ASN A 1 288 ? -41.478 25.794 -9.261 1.00 28.81 267 ASN A N 1
ATOM 2068 C CA . ASN A 1 288 ? -42.525 24.762 -9.276 1.00 29.15 267 ASN A CA 1
ATOM 2069 C C . ASN A 1 288 ? -42.400 23.889 -8.039 1.00 30.18 267 ASN A C 1
ATOM 2070 O O . ASN A 1 288 ? -41.337 23.282 -7.828 1.00 27.24 267 ASN A O 1
ATOM 2075 N N . PRO A 1 289 ? -43.470 23.805 -7.204 1.00 28.82 268 PRO A N 1
ATOM 2076 C CA . PRO A 1 289 ? -43.320 23.020 -5.963 1.00 29.54 268 PRO A CA 1
ATOM 2077 C C . PRO A 1 289 ? -43.011 21.520 -6.213 1.00 26.15 268 PRO A C 1
ATOM 2078 O O . PRO A 1 289 ? -42.569 20.843 -5.287 1.00 27.66 268 PRO A O 1
ATOM 2082 N N . ASN A 1 290 ? -43.246 21.039 -7.439 1.00 25.61 269 ASN A N 1
ATOM 2083 C CA . ASN A 1 290 ? -43.048 19.637 -7.817 1.00 29.02 269 ASN A CA 1
ATOM 2084 C C . ASN A 1 290 ? -41.636 19.326 -8.336 1.00 26.12 269 ASN A C 1
ATOM 2085 O O . ASN A 1 290 ? -41.355 18.184 -8.715 1.00 26.37 269 ASN A O 1
ATOM 2090 N N . ARG A 1 291 ? -40.771 20.347 -8.380 1.00 24.55 270 ARG A N 1
ATOM 2091 C CA . ARG A 1 291 ? -39.432 20.170 -8.932 1.00 22.98 270 ARG A CA 1
ATOM 2092 C C . ARG A 1 291 ? -38.636 19.297 -7.993 1.00 19.36 270 ARG A C 1
ATOM 2093 O O . ARG A 1 291 ? -38.708 19.484 -6.780 1.00 19.01 270 ARG A O 1
ATOM 2101 N N . ARG A 1 292 ? -37.881 18.348 -8.540 1.00 20.48 271 ARG A N 1
ATOM 2102 C CA . ARG A 1 292 ? -36.997 17.515 -7.733 1.00 22.82 271 ARG A CA 1
ATOM 2103 C C . ARG A 1 292 ? -35.548 18.036 -7.741 1.00 20.44 271 ARG A C 1
ATOM 2104 O O . ARG A 1 292 ? -34.784 17.740 -6.855 1.00 20.36 271 ARG A O 1
ATOM 2112 N N . LEU A 1 293 ? -35.195 18.780 -8.764 1.00 17.11 272 LEU A N 1
ATOM 2113 C CA . LEU A 1 293 ? -33.806 19.169 -9.013 1.00 19.25 272 LEU A CA 1
ATOM 2114 C C . LEU A 1 293 ? -33.216 19.916 -7.818 1.00 17.21 272 LEU A C 1
ATOM 2115 O O . LEU A 1 293 ? -33.810 20.872 -7.328 1.00 15.08 272 LEU A O 1
ATOM 2120 N N . ARG A 1 294 ? -32.062 19.462 -7.334 1.00 16.06 273 ARG A N 1
ATOM 2121 C CA . ARG A 1 294 ? -31.439 20.050 -6.141 1.00 16.53 273 ARG A CA 1
ATOM 2122 C C . ARG A 1 294 ? -30.133 20.755 -6.492 1.00 18.11 273 ARG A C 1
ATOM 2123 O O . ARG A 1 294 ? -29.743 21.722 -5.865 1.00 16.01 273 ARG A O 1
ATOM 2131 N N . THR A 1 295 ? -29.460 20.228 -7.514 1.00 15.12 274 THR A N 1
ATOM 2132 C CA . THR A 1 295 ? -28.091 20.660 -7.805 1.00 17.72 274 THR A CA 1
ATOM 2133 C C . THR A 1 295 ? -27.864 20.752 -9.308 1.00 14.87 274 THR A C 1
ATOM 2134 O O . THR A 1 295 ? -28.092 19.790 -10.026 1.00 18.22 274 THR A O 1
ATOM 2138 N N . VAL A 1 296 ? -27.321 21.888 -9.764 1.00 16.01 275 VAL A N 1
ATOM 2139 C CA . VAL A 1 296 ? -26.859 22.039 -11.138 1.00 17.32 275 VAL A CA 1
ATOM 2140 C C . VAL A 1 296 ? -25.361 22.292 -11.181 1.00 19.42 275 VAL A C 1
ATOM 2141 O O . VAL A 1 296 ? -24.897 23.240 -10.569 1.00 16.53 275 VAL A O 1
ATOM 2145 N N . VAL A 1 297 ? -24.642 21.457 -11.939 1.00 15.98 276 VAL A N 1
ATOM 2146 C CA . VAL A 1 297 ? -23.220 21.657 -12.187 1.00 17.25 276 VAL A CA 1
ATOM 2147 C C . VAL A 1 297 ? -23.061 22.106 -13.620 1.00 17.89 276 VAL A C 1
ATOM 2148 O O . VAL A 1 297 ? -23.258 21.313 -14.546 1.00 18.25 276 VAL A O 1
ATOM 2152 N N . ASP A 1 298 ? -22.782 23.389 -13.824 1.00 17.17 277 ASP A N 1
ATOM 2153 C CA . ASP A 1 298 ? -22.535 23.845 -15.206 1.00 17.24 277 ASP A CA 1
ATOM 2154 C C . ASP A 1 298 ? -21.026 23.855 -15.405 1.00 16.94 277 ASP A C 1
ATOM 2155 O O . ASP A 1 298 ? -20.375 24.842 -15.109 1.00 16.98 277 ASP A O 1
ATOM 2160 N N . VAL A 1 299 ? -20.502 22.755 -15.898 1.00 16.85 278 VAL A N 1
ATOM 2161 C CA . VAL A 1 299 ? -19.069 22.617 -16.221 1.00 20.46 278 VAL A CA 1
ATOM 2162 C C . VAL A 1 299 ? -18.607 23.657 -17.276 1.00 20.34 278 VAL A C 1
ATOM 2163 O O . VAL A 1 299 ? -17.450 24.121 -17.273 1.00 22.97 278 VAL A O 1
ATOM 2167 N N . SER A 1 300 ? -19.539 24.040 -18.136 1.00 20.86 279 SER A N 1
ATOM 2168 C CA . SER A 1 300 ? -19.301 25.004 -19.193 1.00 24.85 279 SER A CA 1
ATOM 2169 C C . SER A 1 300 ? -19.475 26.456 -18.764 1.00 23.71 279 SER A C 1
ATOM 2170 O O . SER A 1 300 ? -19.294 27.370 -19.568 1.00 26.29 279 SER A O 1
ATOM 2173 N N . ALA A 1 301 ? -19.779 26.674 -17.476 1.00 19.72 280 ALA A N 1
ATOM 2174 C CA . ALA A 1 301 ? -20.238 27.972 -17.008 1.00 20.98 280 ALA A CA 1
ATOM 2175 C C . ALA A 1 301 ? -19.256 29.073 -17.406 1.00 23.39 280 ALA A C 1
ATOM 2176 O O . ALA A 1 301 ? -18.042 28.939 -17.229 1.00 25.15 280 ALA A O 1
ATOM 2178 N N . ASP A 1 302 ? -19.820 30.161 -17.920 1.00 24.21 281 ASP A N 1
ATOM 2179 C CA . ASP A 1 302 ? -19.074 31.358 -18.263 1.00 26.69 281 ASP A CA 1
ATOM 2180 C C . ASP A 1 302 ? -20.063 32.493 -18.113 1.00 27.28 281 ASP A C 1
ATOM 2181 O O . ASP A 1 302 ? -21.032 32.566 -18.867 1.00 27.12 281 ASP A O 1
ATOM 2186 N N . THR A 1 303 ? -19.831 33.346 -17.118 1.00 27.81 282 THR A N 1
ATOM 2187 C CA . THR A 1 303 ? -20.753 34.431 -16.784 1.00 29.12 282 THR A CA 1
ATOM 2188 C C . THR A 1 303 ? -20.813 35.533 -17.870 1.00 30.13 282 THR A C 1
ATOM 2189 O O . THR A 1 303 ? -21.745 36.342 -17.873 1.00 31.02 282 THR A O 1
ATOM 2193 N N . THR A 1 304 ? -19.827 35.552 -18.775 1.00 29.41 283 THR A N 1
ATOM 2194 C CA . THR A 1 304 ? -19.823 36.485 -19.937 1.00 32.41 283 THR A CA 1
ATOM 2195 C C . THR A 1 304 ? -20.604 35.958 -21.154 1.00 32.74 283 THR A C 1
ATOM 2196 O O . THR A 1 304 ? -20.782 36.685 -22.135 1.00 34.04 283 THR A O 1
ATOM 2200 N N . ASN A 1 305 ? -21.078 34.715 -21.078 1.00 33.19 284 ASN A N 1
ATOM 2201 C CA . ASN A 1 305 ? -21.877 34.100 -22.138 1.00 36.49 284 ASN A CA 1
ATOM 2202 C C . ASN A 1 305 ? -23.110 34.977 -22.422 1.00 37.45 284 ASN A C 1
ATOM 2203 O O . ASN A 1 305 ? -23.906 35.228 -21.520 1.00 36.65 284 ASN A O 1
ATOM 2208 N N . PRO A 1 306 ? -23.247 35.482 -23.667 1.00 38.21 285 PRO A N 1
ATOM 2209 C CA . PRO A 1 306 ? -24.407 36.350 -23.963 1.00 39.59 285 PRO A CA 1
ATOM 2210 C C . PRO A 1 306 ? -25.748 35.600 -24.039 1.00 39.54 285 PRO A C 1
ATOM 2211 O O . PRO A 1 306 ? -26.804 36.202 -23.810 1.00 40.38 285 PRO A O 1
ATOM 2215 N N . HIS A 1 307 ? -25.698 34.308 -24.357 1.00 38.30 286 HIS A N 1
ATOM 2216 C CA . HIS A 1 307 ? -26.902 33.494 -24.518 1.00 38.05 286 HIS A CA 1
ATOM 2217 C C . HIS A 1 307 ? -26.699 32.176 -23.764 1.00 36.02 286 HIS A C 1
ATOM 2218 O O . HIS A 1 307 ? -26.487 31.106 -24.358 1.00 34.05 2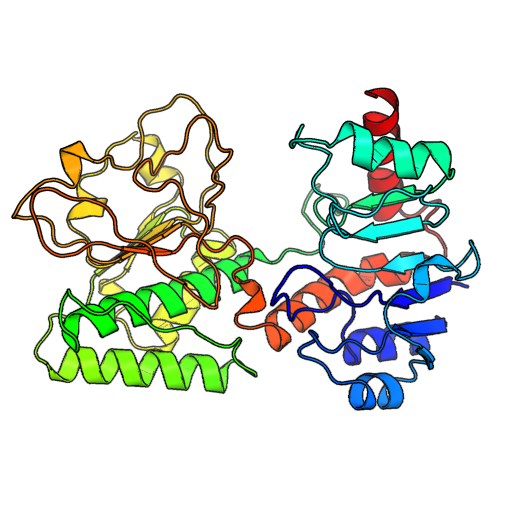86 HIS A O 1
ATOM 2225 N N . ASN A 1 308 ? -26.726 32.289 -22.440 1.00 34.84 287 ASN A N 1
ATOM 2226 C CA . ASN A 1 308 ? -26.490 31.147 -21.551 1.00 30.66 287 ASN A CA 1
ATOM 2227 C C . ASN A 1 308 ? -27.692 30.185 -21.568 1.00 30.06 287 ASN A C 1
ATOM 2228 O O . ASN A 1 308 ? -28.808 30.583 -21.213 1.00 32.21 287 ASN A O 1
ATOM 2233 N N . PRO A 1 309 ? -27.478 28.927 -21.997 1.00 28.32 288 PRO A N 1
ATOM 2234 C CA . PRO A 1 309 ? -28.602 27.973 -22.038 1.00 27.80 288 PRO A CA 1
ATOM 2235 C C . PRO A 1 309 ? -29.108 27.526 -20.648 1.00 26.88 288 PRO A C 1
ATOM 2236 O O . PRO A 1 309 ? -30.125 26.824 -20.580 1.00 28.29 288 PRO A O 1
ATOM 2240 N N . ILE A 1 310 ? -28.419 27.954 -19.573 1.00 24.13 289 ILE A N 1
ATOM 2241 C CA . ILE A 1 310 ? -28.797 27.704 -18.157 1.00 25.30 289 ILE A CA 1
ATOM 2242 C C . ILE A 1 310 ? -28.843 29.055 -17.404 1.00 24.42 289 ILE A C 1
ATOM 2243 O O . ILE A 1 310 ? -27.983 29.356 -16.544 1.00 24.77 289 ILE A O 1
ATOM 2248 N N . PRO A 1 311 ? -29.846 29.907 -17.741 1.00 26.69 290 PRO A N 1
ATOM 2249 C CA . PRO A 1 311 ? -29.897 31.284 -17.228 1.00 26.68 290 PRO A CA 1
ATOM 2250 C C . PRO A 1 311 ? -30.457 31.429 -15.810 1.00 25.35 290 PRO A C 1
ATOM 2251 O O . PRO A 1 311 ? -31.473 32.106 -15.583 1.00 27.27 290 PRO A O 1
ATOM 2255 N N . ILE A 1 312 ? -29.772 30.814 -14.848 1.00 21.73 291 ILE A N 1
ATOM 2256 C CA . ILE A 1 312 ? -30.260 30.735 -13.473 1.00 21.21 291 ILE A CA 1
ATOM 2257 C C . ILE A 1 312 ? -29.174 31.142 -12.476 1.00 20.47 291 ILE A C 1
ATOM 2258 O O . ILE A 1 312 ? -29.329 30.952 -11.268 1.00 22.22 291 ILE A O 1
ATOM 2263 N N . TYR A 1 313 ? -28.089 31.728 -12.996 1.00 21.01 292 TYR A N 1
ATOM 2264 C CA . TYR A 1 313 ? -26.958 32.146 -12.180 1.00 17.92 292 TYR A CA 1
ATOM 2265 C C . TYR A 1 313 ? -26.190 33.277 -12.867 1.00 18.38 292 TYR A C 1
ATOM 2266 O O . TYR A 1 313 ? -26.158 33.361 -14.111 1.00 22.03 292 TYR A O 1
ATOM 2275 N N . THR A 1 314 ? -25.583 34.105 -12.027 1.00 19.56 293 THR A N 1
ATOM 2276 C CA . THR A 1 314 ? -24.758 35.266 -12.412 1.00 20.53 293 THR A CA 1
ATOM 2277 C C . THR A 1 314 ? -23.347 35.228 -11.803 1.00 23.77 293 THR A C 1
ATOM 2278 O O . THR A 1 314 ? -22.509 36.073 -12.149 1.00 26.09 293 THR A O 1
ATOM 2282 N N . VAL A 1 315 ? -23.105 34.275 -10.894 1.00 21.00 294 VAL A N 1
ATOM 2283 C CA . VAL A 1 315 ? -21.846 34.152 -10.177 1.00 20.10 294 VAL A CA 1
ATOM 2284 C C . VAL A 1 315 ? -21.054 32.939 -10.725 1.00 20.09 294 VAL A C 1
ATOM 2285 O O . VAL A 1 315 ? -21.659 31.896 -11.049 1.00 20.35 294 VAL A O 1
ATOM 2289 N N . ALA A 1 316 ? -19.728 33.112 -10.855 1.00 18.87 295 ALA A N 1
ATOM 2290 C CA . ALA A 1 316 ? -18.789 31.968 -11.047 1.00 18.00 295 ALA A CA 1
ATOM 2291 C C . ALA A 1 316 ? -18.317 31.564 -9.673 1.00 17.21 295 ALA A C 1
ATOM 2292 O O . ALA A 1 316 ? -17.587 32.291 -9.032 1.00 18.25 295 ALA A O 1
ATOM 2294 N N . THR A 1 317 ? -18.766 30.412 -9.199 1.00 15.38 296 THR A N 1
ATOM 2295 C CA . THR A 1 317 ? -18.426 30.022 -7.836 1.00 14.77 296 THR A CA 1
ATOM 2296 C C . THR A 1 317 ? -16.940 29.568 -7.789 1.00 17.50 296 THR A C 1
ATOM 2297 O O . THR A 1 317 ? -16.286 29.464 -8.825 1.00 17.91 296 THR A O 1
ATOM 2301 N N . VAL A 1 318 ? -16.412 29.406 -6.590 1.00 15.68 297 VAL A N 1
ATOM 2302 C CA . VAL A 1 318 ? -14.960 29.169 -6.398 1.00 15.90 297 VAL A CA 1
ATOM 2303 C C . VAL A 1 318 ? -14.752 28.082 -5.340 1.00 15.72 297 VAL A C 1
ATOM 2304 O O . VAL A 1 318 ? -15.700 27.768 -4.619 1.00 16.63 297 VAL A O 1
ATOM 2308 N N . PHE A 1 319 ? -13.549 27.493 -5.214 1.00 13.81 298 PHE A N 1
ATOM 2309 C CA . PHE A 1 319 ? -13.384 26.407 -4.220 1.00 17.92 298 PHE A CA 1
ATOM 2310 C C . PHE A 1 319 ? -13.698 26.831 -2.792 1.00 19.51 298 PHE A C 1
ATOM 2311 O O . PHE A 1 319 ? -14.225 26.033 -2.077 1.00 16.39 298 PHE A O 1
ATOM 2319 N N . ASN A 1 320 ? -13.408 28.084 -2.390 1.00 18.19 299 ASN A N 1
ATOM 2320 C CA . ASN A 1 320 ? -13.682 28.553 -1.013 1.00 18.75 299 ASN A CA 1
ATOM 2321 C C . ASN A 1 320 ? -15.180 28.830 -0.742 1.00 17.02 299 ASN A C 1
ATOM 2322 O O . ASN A 1 320 ? -15.581 29.013 0.390 1.00 18.25 299 ASN A O 1
ATOM 2327 N N . LYS A 1 321 ? -15.976 28.884 -1.813 1.00 15.41 300 LYS A N 1
ATOM 2328 C CA . LYS A 1 321 ? -17.445 29.176 -1.783 1.00 16.40 300 LYS A CA 1
ATOM 2329 C C . LYS A 1 321 ? -18.090 28.512 -3.015 1.00 15.11 300 LYS A C 1
ATOM 2330 O O . LYS A 1 321 ? -18.388 29.160 -4.007 1.00 15.26 300 LYS A O 1
ATOM 2336 N N . PRO A 1 322 ? -18.204 27.164 -3.000 1.00 14.65 301 PRO A N 1
ATOM 2337 C CA . PRO A 1 322 ? -18.370 26.473 -4.294 1.00 16.61 301 PRO A CA 1
ATOM 2338 C C . PRO A 1 322 ? -19.757 26.433 -4.916 1.00 15.00 301 PRO A C 1
ATOM 2339 O O . PRO A 1 322 ? -19.883 26.005 -6.074 1.00 16.74 301 PRO A O 1
ATOM 2343 N N . THR A 1 323 ? -20.758 26.853 -4.150 1.00 15.71 302 THR A N 1
ATOM 2344 C CA . THR A 1 323 ? -22.155 26.822 -4.598 1.00 14.44 302 THR A CA 1
ATOM 2345 C C . THR A 1 323 ? -22.765 28.215 -4.424 1.00 15.42 302 THR A C 1
ATOM 2346 O O . THR A 1 323 ? -22.343 28.999 -3.594 1.00 15.38 302 THR A O 1
ATOM 2350 N N . VAL A 1 324 ? -23.772 28.462 -5.246 1.00 13.68 303 VAL A N 1
ATOM 2351 C CA . VAL A 1 324 ? -24.569 29.705 -5.193 1.00 15.20 303 VAL A CA 1
ATOM 2352 C C . VAL A 1 324 ? -26.047 29.331 -5.331 1.00 15.35 303 VAL A C 1
ATOM 2353 O O . VAL A 1 324 ? -26.435 28.463 -6.140 1.00 14.40 303 VAL A O 1
ATOM 2357 N N . LEU A 1 325 ? -26.868 29.962 -4.511 1.00 17.85 304 LEU A N 1
ATOM 2358 C CA . LEU A 1 325 ? -28.308 29.713 -4.449 1.00 14.42 304 LEU A CA 1
ATOM 2359 C C . LEU A 1 325 ? -28.945 30.107 -5.775 1.00 15.40 304 LEU A C 1
ATOM 2360 O O . LEU A 1 325 ? -28.654 31.206 -6.309 1.00 17.30 304 LEU A O 1
ATOM 2365 N N . VAL A 1 326 ? -29.837 29.256 -6.272 1.00 15.84 305 VAL A N 1
ATOM 2366 C CA . VAL A 1 326 ? -30.771 29.644 -7.363 1.00 18.67 305 VAL A CA 1
ATOM 2367 C C . VAL A 1 326 ? -32.041 30.180 -6.657 1.00 21.32 305 VAL A C 1
ATOM 2368 O O . VAL A 1 326 ? -32.602 29.490 -5.775 1.00 17.54 305 VAL A O 1
ATOM 2372 N N . PRO A 1 327 ? -32.417 31.449 -6.948 1.00 19.46 306 PRO A N 1
ATOM 2373 C CA . PRO A 1 327 ? -33.457 32.151 -6.150 1.00 22.99 306 PRO A CA 1
ATOM 2374 C C . PRO A 1 327 ? -34.880 31.779 -6.612 1.00 21.31 306 PRO A C 1
ATOM 2375 O O . PRO A 1 327 ? -35.669 32.617 -7.137 1.00 19.76 306 PRO A O 1
ATOM 2379 N N . THR A 1 328 ? -35.164 30.490 -6.454 1.00 21.12 307 THR A N 1
ATOM 2380 C CA . THR A 1 328 ? -36.471 29.927 -6.777 1.00 22.65 307 THR A CA 1
ATOM 2381 C C . THR A 1 328 ? -37.548 30.471 -5.827 1.00 21.00 307 THR A C 1
ATOM 2382 O O . THR A 1 328 ? -37.290 30.741 -4.648 1.00 19.50 307 THR A O 1
ATOM 2386 N N . THR A 1 329 ? -38.762 30.585 -6.354 1.00 25.37 308 THR A N 1
ATOM 2387 C CA . THR A 1 329 ? -39.942 31.005 -5.583 1.00 26.45 308 THR A CA 1
ATOM 2388 C C . THR A 1 329 ? -40.891 29.826 -5.224 1.00 29.18 308 THR A C 1
ATOM 2389 O O . THR A 1 329 ? -41.853 30.003 -4.446 1.00 30.56 308 THR A O 1
ATOM 2393 N N . ALA A 1 330 ? -40.632 28.652 -5.804 1.00 25.89 309 ALA A N 1
ATOM 2394 C CA . ALA A 1 330 ? -41.315 27.409 -5.427 1.00 24.98 309 ALA A CA 1
ATOM 2395 C C . ALA A 1 330 ? -40.370 26.226 -5.610 1.00 24.22 309 ALA A C 1
ATOM 2396 O O . ALA A 1 330 ? -39.485 26.264 -6.482 1.00 23.21 309 ALA A O 1
ATOM 2398 N N . GLY A 1 331 ? -40.632 25.169 -4.843 1.00 22.74 310 GLY A N 1
ATOM 2399 C CA . GLY A 1 331 ? -39.779 23.965 -4.856 1.00 21.79 310 GLY A CA 1
ATOM 2400 C C . GLY A 1 331 ? -38.682 23.990 -3.784 1.00 21.58 310 GLY A C 1
ATOM 2401 O O . GLY A 1 331 ? -38.466 25.015 -3.083 1.00 21.07 310 GLY A O 1
ATOM 2402 N N . PRO A 1 332 ? -37.954 22.863 -3.662 1.00 21.58 311 PRO A N 1
ATOM 2403 C CA . PRO A 1 332 ? -36.886 22.695 -2.694 1.00 18.89 311 PRO A CA 1
ATOM 2404 C C . PRO A 1 332 ? -35.646 23.520 -3.071 1.00 18.09 311 PRO A C 1
ATOM 2405 O O . PRO A 1 332 ? -35.506 23.949 -4.200 1.00 20.80 311 PRO A O 1
ATOM 2409 N N . LYS A 1 333 ? -34.790 23.727 -2.091 1.00 19.20 312 LYS A N 1
ATOM 2410 C CA . LYS A 1 333 ? -33.566 24.519 -2.308 1.00 17.38 312 LYS A CA 1
ATOM 2411 C C . LYS A 1 333 ? -32.715 23.942 -3.476 1.00 19.73 312 LYS A C 1
ATOM 2412 O O . LYS A 1 333 ? -32.428 22.707 -3.555 1.00 18.20 312 LYS 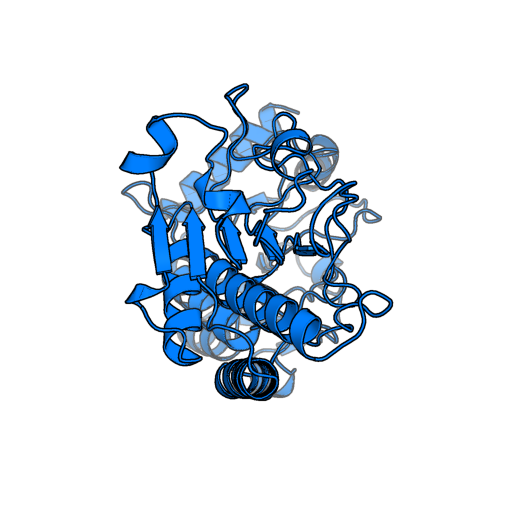A O 1
ATOM 2418 N N . LEU A 1 334 ? -32.343 24.845 -4.383 1.00 17.49 313 LEU A N 1
ATOM 2419 C CA . LEU A 1 334 ? -31.595 24.539 -5.570 1.00 15.81 313 LEU A CA 1
ATOM 2420 C C . LEU A 1 334 ? -30.337 25.367 -5.551 1.00 15.61 313 LEU A C 1
ATOM 2421 O O . LEU A 1 334 ? -30.405 26.598 -5.372 1.00 15.06 313 LEU A O 1
ATOM 2426 N N . SER A 1 335 ? -29.217 24.723 -5.838 1.00 14.61 314 SER A N 1
ATOM 2427 C CA . SER A 1 335 ? -27.923 25.461 -5.957 1.00 15.77 314 SER A CA 1
ATOM 2428 C C . SER A 1 335 ? -27.230 25.202 -7.311 1.00 14.96 314 SER A C 1
ATOM 2429 O O . SER A 1 335 ? -27.457 24.160 -7.982 1.00 17.02 314 SER A O 1
ATOM 2432 N N . VAL A 1 336 ? -26.359 26.160 -7.686 1.00 15.05 315 VAL A N 1
ATOM 2433 C CA . VAL A 1 336 ? -25.496 26.006 -8.865 1.00 17.02 315 VAL A CA 1
ATOM 2434 C C . VAL A 1 336 ? -24.003 25.960 -8.464 1.00 15.35 315 VAL A C 1
ATOM 2435 O O . VAL A 1 336 ? -23.607 26.616 -7.506 1.00 15.17 315 VAL A O 1
ATOM 2439 N N . ILE A 1 337 ? -23.252 25.100 -9.146 1.00 17.10 316 ILE A N 1
ATOM 2440 C CA . ILE A 1 337 ? -21.770 25.032 -9.117 1.00 16.60 316 ILE A CA 1
ATOM 2441 C C . ILE A 1 337 ? -21.337 25.527 -10.524 1.00 17.22 316 ILE A C 1
ATOM 2442 O O . ILE A 1 337 ? -21.776 25.013 -11.585 1.00 18.40 316 ILE A O 1
ATOM 2447 N N . SER A 1 338 ? -20.504 26.563 -10.513 1.00 17.10 317 SER A N 1
ATOM 2448 C CA . SER A 1 338 ? -20.136 27.269 -11.751 1.00 15.22 317 SER A CA 1
ATOM 2449 C C . SER A 1 338 ? -18.650 27.644 -11.733 1.00 14.12 317 SER A C 1
ATOM 2450 O O . SER A 1 338 ? -18.244 28.651 -12.315 1.00 17.74 317 SER A O 1
ATOM 2453 N N . ILE A 1 339 ? -17.862 26.812 -11.047 1.00 15.80 318 ILE A N 1
ATOM 2454 C CA . ILE A 1 339 ? -16.390 26.924 -11.035 1.00 17.38 318 ILE A CA 1
ATOM 2455 C C . ILE A 1 339 ? -15.805 26.757 -12.432 1.00 17.80 318 ILE A C 1
ATOM 2456 O O . ILE A 1 339 ? -16.143 25.809 -13.135 1.00 18.70 318 ILE A O 1
ATOM 2461 N N . ASP A 1 340 ? -14.957 27.703 -12.859 1.00 18.76 319 ASP A N 1
ATOM 2462 C CA . ASP A 1 340 ? -14.432 27.685 -14.251 1.00 19.92 319 ASP A CA 1
ATOM 2463 C C . ASP A 1 340 ? -13.089 26.914 -14.413 1.00 20.16 319 ASP A C 1
ATOM 2464 O O . ASP A 1 340 ? -12.500 26.858 -15.478 1.00 21.29 319 ASP A O 1
ATOM 2469 N N . HIS A 1 341 ? -12.594 26.363 -13.327 1.00 16.84 320 HIS A N 1
ATOM 2470 C CA . HIS A 1 341 ? -11.332 25.589 -13.319 1.00 17.98 320 HIS A CA 1
ATOM 2471 C C . HIS A 1 341 ? -11.481 24.282 -12.541 1.00 14.38 320 HIS A C 1
ATOM 2472 O O . HIS A 1 341 ? -10.583 23.900 -11.697 1.00 14.36 320 HIS A O 1
ATOM 2479 N N . LEU A 1 342 ? -12.614 23.601 -12.757 1.00 12.59 321 LEU A N 1
ATOM 2480 C CA . LEU A 1 342 ? -12.924 22.359 -12.071 1.00 14.89 321 LEU A CA 1
ATOM 2481 C C . LEU A 1 342 ? -11.803 21.330 -12.021 1.00 14.24 321 LEU A C 1
ATOM 2482 O O . LEU A 1 342 ? -11.629 20.730 -10.994 1.00 12.96 321 LEU A O 1
ATOM 2487 N N . PRO A 1 343 ? -11.003 21.144 -13.070 1.00 13.81 322 PRO A N 1
ATOM 2488 C CA . PRO A 1 343 ? -9.901 20.113 -13.025 1.00 14.24 322 PRO A CA 1
ATOM 2489 C C . PRO A 1 343 ? -8.919 20.362 -11.889 1.00 14.04 322 PRO A C 1
ATOM 2490 O O . PRO A 1 343 ? -8.263 19.442 -11.398 1.00 17.50 322 PRO A O 1
ATOM 2494 N N . SER A 1 344 ? -8.827 21.624 -11.484 1.00 13.13 323 SER A N 1
ATOM 2495 C CA . SER A 1 344 ? -7.974 21.929 -10.347 1.00 13.94 323 SER A CA 1
ATOM 2496 C C . SER A 1 344 ? -8.495 21.376 -9.043 1.00 15.89 323 SER A C 1
ATOM 2497 O O . SER A 1 344 ? -7.758 21.423 -8.061 1.00 14.68 323 SER A O 1
ATOM 2500 N N . LEU A 1 345 ? -9.687 20.767 -9.036 1.00 14.89 324 LEU A N 1
ATOM 2501 C CA . LEU A 1 345 ? -10.154 20.060 -7.803 1.00 12.80 324 LEU A CA 1
ATOM 2502 C C . LEU A 1 345 ? -9.384 18.711 -7.657 1.00 14.01 324 LEU A C 1
ATOM 2503 O O . LEU A 1 345 ? -9.343 18.122 -6.594 1.00 13.92 324 LEU A O 1
ATOM 2508 N N . LEU A 1 346 ? -8.837 18.186 -8.758 1.00 13.20 325 LEU A N 1
ATOM 2509 C CA . LEU A 1 346 ? -8.016 16.979 -8.700 1.00 14.02 325 LEU A CA 1
ATOM 2510 C C . LEU A 1 346 ? -6.725 17.292 -9.458 1.00 16.32 325 LEU A C 1
ATOM 2511 O O . LEU A 1 346 ? -6.486 16.785 -10.561 1.00 12.87 325 LEU A O 1
ATOM 2516 N N . PRO A 1 347 ? -5.934 18.194 -8.910 1.00 15.42 326 PRO A N 1
ATOM 2517 C CA . PRO A 1 347 ? -4.894 18.860 -9.684 1.00 16.46 326 PRO A CA 1
ATOM 2518 C C . PRO A 1 347 ? -3.780 17.911 -10.093 1.00 16.78 326 PRO A C 1
ATOM 2519 O O . PRO A 1 347 ? -3.180 18.129 -11.143 1.00 16.52 326 PRO A O 1
ATOM 2523 N N . ARG A 1 348 ? -3.457 16.932 -9.260 1.00 15.46 327 ARG A N 1
ATOM 2524 C CA . ARG A 1 348 ? -2.334 15.993 -9.531 1.00 16.16 327 ARG A CA 1
ATOM 2525 C C . ARG A 1 348 ? -2.640 15.156 -10.799 1.00 16.71 327 ARG A C 1
ATOM 2526 O O . ARG A 1 348 ? -1.933 15.267 -11.814 1.00 16.87 327 ARG A O 1
ATOM 2534 N N . GLU A 1 349 ? -3.681 14.323 -10.726 1.00 16.01 328 GLU A N 1
ATOM 2535 C CA . GLU A 1 349 ? -4.127 13.538 -11.895 1.00 14.76 328 GLU A CA 1
ATOM 2536 C C . GLU A 1 349 ? -4.379 14.439 -13.109 1.00 16.79 328 GLU A C 1
ATOM 2537 O O . GLU A 1 349 ? -3.985 14.077 -14.248 1.00 17.72 328 GLU A O 1
ATOM 2543 N N . ALA A 1 350 ? -5.054 15.590 -12.922 1.00 14.89 329 ALA A N 1
ATOM 2544 C CA . ALA A 1 350 ? -5.420 16.395 -14.129 1.00 18.79 329 ALA A CA 1
ATOM 2545 C C . ALA A 1 350 ? -4.128 16.857 -14.858 1.00 17.18 329 ALA A C 1
ATOM 2546 O O . ALA A 1 350 ? -4.046 16.814 -16.085 1.00 19.32 329 ALA A O 1
ATOM 2548 N N . SER A 1 351 ? -3.165 17.312 -14.071 1.00 16.63 330 SER A N 1
ATOM 2549 C CA . SER A 1 351 ? -1.881 17.804 -14.564 1.00 15.08 330 SER A CA 1
ATOM 2550 C C . SER A 1 351 ? -1.088 16.649 -15.177 1.00 17.57 330 SER A C 1
ATOM 2551 O O . SER A 1 351 ? -0.484 16.826 -16.259 1.00 19.14 330 SER A O 1
ATOM 2554 N N . GLU A 1 352 ? -1.070 15.482 -14.526 1.00 16.69 331 GLU A N 1
ATOM 2555 C CA . GLU A 1 352 ? -0.340 14.299 -15.098 1.00 20.49 331 GLU A CA 1
ATOM 2556 C C . GLU A 1 352 ? -0.861 13.900 -16.493 1.00 22.59 331 GLU A C 1
ATOM 2557 O O . GLU A 1 352 ? -0.078 13.641 -17.391 1.00 19.53 331 GLU A O 1
ATOM 2563 N N . PHE A 1 353 ? -2.183 13.856 -16.675 1.00 21.23 332 PHE A N 1
ATOM 2564 C CA . PHE A 1 353 ? -2.761 13.439 -17.940 1.00 22.85 332 PHE A CA 1
ATOM 2565 C C . PHE A 1 353 ? -2.581 14.502 -19.009 1.00 21.72 332 PHE A C 1
ATOM 2566 O O . PHE A 1 353 ? -2.294 14.187 -20.172 1.00 25.82 332 PHE A O 1
ATOM 2574 N N . PHE A 1 354 ? -2.754 15.764 -18.610 1.00 22.26 333 PHE A N 1
ATOM 2575 C CA . PHE A 1 354 ? -2.623 16.869 -19.548 1.00 19.71 333 PHE A CA 1
ATOM 2576 C C . PHE A 1 354 ? -1.173 16.983 -20.007 1.00 21.07 333 PHE A C 1
ATOM 2577 O O . PHE A 1 354 ? -0.918 17.082 -21.216 1.00 20.40 333 PHE A O 1
ATOM 2585 N N . SER A 1 355 ? -0.232 16.941 -19.056 1.00 18.33 334 SER A N 1
ATOM 258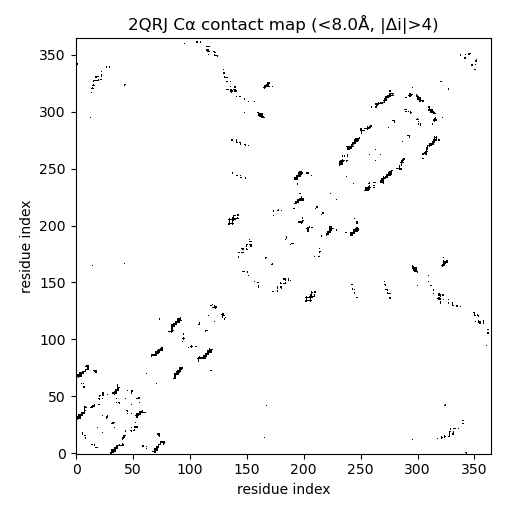6 C CA . SER A 1 355 ? 1.188 17.143 -19.386 1.00 22.27 334 SER A CA 1
ATOM 2587 C C . SER A 1 355 ? 1.667 15.975 -20.272 1.00 23.80 334 SER A C 1
ATOM 2588 O O . SER A 1 355 ? 2.402 16.192 -21.249 1.00 25.12 334 SER A O 1
ATOM 2591 N N . HIS A 1 356 ? 1.185 14.761 -19.965 1.00 23.13 335 HIS A N 1
ATOM 2592 C CA . HIS A 1 356 ? 1.531 13.573 -20.742 1.00 27.60 335 HIS A CA 1
ATOM 2593 C C . HIS A 1 356 ? 1.058 13.698 -22.204 1.00 28.19 335 HIS A C 1
ATOM 2594 O O . HIS A 1 356 ? 1.808 13.392 -23.138 1.00 27.91 335 HIS A O 1
ATOM 2601 N N . ASP A 1 357 ? -0.167 14.172 -22.396 1.00 27.89 336 ASP A N 1
ATOM 2602 C CA . ASP A 1 357 ? -0.722 14.330 -23.741 1.00 30.21 336 ASP A CA 1
ATOM 2603 C C . ASP A 1 357 ? 0.010 15.405 -24.539 1.00 29.25 336 ASP A C 1
ATOM 2604 O O . ASP A 1 357 ? 0.084 15.326 -25.771 1.00 30.00 336 ASP A O 1
ATOM 2609 N N . LEU A 1 358 ? 0.525 16.400 -23.817 1.00 28.18 337 LEU A N 1
ATOM 2610 C CA . LEU A 1 358 ? 1.260 17.541 -24.353 1.00 27.84 337 LEU A CA 1
ATOM 2611 C C . LEU A 1 358 ? 2.731 17.216 -24.691 1.00 28.82 337 LEU A C 1
ATOM 2612 O O . LEU A 1 358 ? 3.355 17.908 -25.509 1.00 28.20 337 LEU A O 1
ATOM 2617 N N . LEU A 1 359 ? 3.260 16.183 -24.030 1.00 29.42 338 LEU A N 1
ATOM 2618 C CA . LEU A 1 359 ? 4.671 15.763 -24.125 1.00 30.62 338 LEU A CA 1
ATOM 2619 C C . LEU A 1 359 ? 5.225 15.585 -25.564 1.00 30.55 338 LEU A C 1
ATOM 2620 O O . LEU A 1 359 ? 6.271 16.161 -25.857 1.00 30.03 338 LEU A O 1
ATOM 2625 N N . PRO A 1 360 ? 4.544 14.793 -26.439 1.00 32.27 339 PRO A N 1
ATOM 2626 C CA . PRO A 1 360 ? 5.026 14.678 -27.830 1.00 33.85 339 PRO A CA 1
ATOM 2627 C C . PRO A 1 360 ? 5.250 16.032 -28.514 1.00 34.39 339 PRO A C 1
ATOM 2628 O O . PRO A 1 360 ? 6.312 16.228 -29.118 1.00 34.71 339 PRO A O 1
ATOM 2632 N N . SER A 1 361 ? 4.300 16.965 -28.384 1.00 31.90 340 SER A N 1
ATOM 2633 C CA . SER A 1 361 ? 4.471 18.313 -28.929 1.00 31.75 340 SER A CA 1
ATOM 2634 C C . SER A 1 361 ? 5.627 19.040 -28.235 1.00 32.89 340 SER A C 1
ATOM 2635 O O . SER A 1 361 ? 6.421 19.728 -28.885 1.00 32.75 340 SER A O 1
ATOM 2638 N N . LEU A 1 362 ? 5.733 18.888 -26.916 1.00 30.56 341 LEU A N 1
ATOM 2639 C CA . LEU A 1 362 ? 6.809 19.525 -26.174 1.00 30.60 341 LEU A CA 1
ATOM 2640 C C . LEU A 1 362 ? 8.192 19.037 -26.654 1.00 32.60 341 LEU A C 1
ATOM 2641 O O . LEU A 1 362 ? 9.134 19.829 -26.739 1.00 32.57 341 LEU A O 1
ATOM 2646 N N . GLU A 1 363 ? 8.277 17.739 -26.946 1.00 34.16 342 GLU A N 1
ATOM 2647 C CA . GLU A 1 363 ? 9.502 17.084 -27.437 1.00 38.83 342 GLU A CA 1
ATOM 2648 C C . GLU A 1 363 ? 9.898 17.547 -28.837 1.00 40.17 342 GLU A C 1
ATOM 2649 O O . GLU A 1 363 ? 11.054 17.370 -29.248 1.00 40.72 342 GLU A O 1
ATOM 2655 N N . LEU A 1 364 ? 8.929 18.113 -29.556 1.00 39.53 343 LEU A N 1
ATOM 2656 C CA . LEU A 1 364 ? 9.115 18.732 -30.874 1.00 42.32 343 LEU A CA 1
ATOM 2657 C C . LEU A 1 364 ? 9.555 20.201 -30.795 1.00 41.46 343 LEU A C 1
ATOM 2658 O O . LEU A 1 364 ? 9.735 20.843 -31.828 1.00 43.30 343 LEU A O 1
ATOM 2663 N N . LEU A 1 365 ? 9.722 20.737 -29.588 1.00 40.93 344 LEU A N 1
ATOM 2664 C CA . LEU A 1 365 ? 10.059 22.163 -29.431 1.00 41.07 344 LEU A CA 1
ATOM 2665 C C . LEU A 1 365 ? 11.420 22.597 -30.016 1.00 43.61 344 LEU A C 1
ATOM 2666 O O . LEU A 1 365 ? 11.541 23.745 -30.445 1.00 40.27 344 LEU A O 1
ATOM 2671 N N . PRO A 1 366 ? 12.447 21.706 -30.004 1.00 45.42 345 PRO A N 1
ATOM 2672 C CA . PRO A 1 366 ? 13.723 22.067 -30.658 1.00 48.11 345 PRO A CA 1
ATOM 2673 C C . PRO A 1 366 ? 13.532 22.580 -32.083 1.00 48.30 345 PRO A C 1
ATOM 2674 O O . PRO A 1 366 ? 14.059 23.637 -32.433 1.00 51.19 345 PRO A O 1
ATOM 2678 N N . GLN A 1 367 ? 12.760 21.826 -32.863 1.00 49.02 346 GLN A N 1
ATOM 2679 C CA . GLN A 1 367 ? 12.420 22.125 -34.246 1.00 48.94 346 GLN A CA 1
ATOM 2680 C C . GLN A 1 367 ? 11.001 22.701 -34.389 1.00 49.23 346 GLN A C 1
ATOM 2681 O O . GLN A 1 367 ? 10.201 22.226 -35.205 1.00 49.35 346 GLN A O 1
ATOM 2687 N N . ARG A 1 368 ? 10.701 23.739 -33.613 1.00 48.41 347 ARG A N 1
ATOM 2688 C CA . ARG A 1 368 ? 9.366 24.343 -33.622 1.00 48.47 347 ARG A CA 1
ATOM 2689 C C . ARG A 1 368 ? 9.094 25.207 -34.858 1.00 49.04 347 ARG A C 1
ATOM 2690 O O . ARG A 1 368 ? 7.939 25.496 -35.168 1.00 49.74 347 ARG A O 1
ATOM 2698 N N . LYS A 1 369 ? 10.153 25.622 -35.554 1.00 48.98 348 LYS A N 1
ATOM 2699 C CA . LYS A 1 369 ? 9.986 26.436 -36.754 1.00 47.75 348 LYS A CA 1
ATOM 2700 C C . LYS A 1 369 ? 9.442 25.608 -37.920 1.00 48.01 348 LYS A C 1
ATOM 2701 O O . LYS A 1 369 ? 8.997 26.157 -38.925 1.00 48.55 348 LYS A O 1
ATOM 2707 N N . THR A 1 370 ? 9.440 24.286 -37.758 1.00 48.67 349 THR A N 1
ATOM 2708 C CA . THR A 1 370 ? 9.041 23.367 -38.826 1.00 49.01 349 THR A CA 1
ATOM 2709 C C . THR A 1 370 ? 7.955 22.398 -38.381 1.00 48.58 349 THR A C 1
ATOM 2710 O O . THR A 1 370 ? 7.163 21.933 -39.208 1.00 48.75 349 THR A O 1
ATOM 2714 N N . ALA A 1 371 ? 7.929 22.090 -37.080 1.00 47.89 350 ALA A N 1
ATOM 2715 C CA . ALA A 1 371 ? 6.899 21.217 -36.512 1.00 46.64 350 ALA A CA 1
ATOM 2716 C C . ALA A 1 371 ? 5.522 21.858 -36.742 1.00 44.10 350 ALA A C 1
ATOM 2717 O O . ALA A 1 371 ? 5.280 22.982 -36.279 1.00 44.09 350 ALA A O 1
ATOM 2719 N N . PRO A 1 372 ? 4.640 21.170 -37.503 1.00 44.07 351 PRO A N 1
ATOM 2720 C CA . PRO A 1 372 ? 3.298 21.684 -37.789 1.00 42.26 351 PRO A CA 1
ATOM 2721 C C . PRO A 1 372 ? 2.498 22.102 -36.534 1.00 41.82 351 PRO A C 1
ATOM 2722 O O . PRO A 1 372 ? 1.901 23.179 -36.549 1.00 41.46 351 PRO A O 1
ATOM 2726 N N . VAL A 1 373 ? 2.513 21.299 -35.460 1.00 41.12 352 VAL A N 1
ATOM 2727 C CA . VAL A 1 373 ? 1.787 21.684 -34.218 1.00 38.77 352 VAL A CA 1
ATOM 2728 C C . VAL A 1 373 ? 2.122 23.098 -33.733 1.00 36.80 352 VAL A C 1
ATOM 2729 O O . VAL A 1 373 ? 1.223 23.868 -33.371 1.00 36.36 352 VAL A O 1
ATOM 2733 N N . TRP A 1 374 ? 3.406 23.447 -33.753 1.00 35.74 353 TRP A N 1
ATOM 2734 C CA . TRP A 1 374 ? 3.864 24.748 -33.250 1.00 36.54 353 TRP A CA 1
ATOM 2735 C C . TRP A 1 374 ? 3.729 25.844 -34.301 1.00 38.46 353 TRP A C 1
ATOM 2736 O O . TRP A 1 374 ? 3.479 27.019 -33.968 1.00 39.15 353 TRP A O 1
ATOM 2747 N N . VAL A 1 375 ? 3.920 25.443 -35.564 1.00 39.41 354 VAL A N 1
ATOM 2748 C CA . VAL A 1 375 ? 3.771 26.336 -36.724 1.00 39.45 354 VAL A CA 1
ATOM 2749 C C . VAL A 1 375 ? 2.334 26.876 -36.788 1.00 37.79 354 VAL A C 1
ATOM 2750 O O . VAL A 1 375 ? 2.132 28.097 -36.795 1.00 36.30 354 VAL A O 1
ATOM 2754 N N . ARG A 1 376 ? 1.363 25.955 -36.797 1.00 38.75 355 ARG A N 1
ATOM 2755 C CA . ARG A 1 376 ? -0.075 26.281 -36.731 1.00 38.41 355 ARG A CA 1
ATOM 2756 C C . ARG A 1 376 ? -0.394 27.286 -35.626 1.00 36.46 355 ARG A C 1
ATOM 2757 O O . ARG A 1 376 ? -1.148 28.239 -35.838 1.00 35.90 355 ARG A O 1
ATOM 2765 N N . ALA A 1 377 ? 0.199 27.070 -34.448 1.00 37.41 356 ALA A N 1
ATOM 2766 C CA . ALA A 1 377 ? -0.037 27.906 -33.269 1.00 37.05 356 ALA A CA 1
ATOM 2767 C C . ALA A 1 377 ? 0.578 29.294 -33.377 1.00 37.92 356 ALA A C 1
ATOM 2768 O O . ALA A 1 377 ? -0.008 30.263 -32.893 1.00 37.66 356 ALA A O 1
ATOM 2770 N N . LYS A 1 378 ? 1.757 29.391 -34.005 1.00 39.27 357 LYS A N 1
ATOM 2771 C CA . LYS A 1 378 ? 2.453 30.680 -34.211 1.00 39.98 357 LYS A CA 1
ATOM 2772 C C . LYS A 1 378 ? 1.682 31.574 -35.202 1.00 39.26 357 LYS A C 1
ATOM 2773 O O . LYS A 1 378 ? 1.545 32.787 -34.999 1.00 35.99 357 LYS A O 1
ATOM 2779 N N . LYS A 1 379 ? 1.179 30.946 -36.260 1.00 41.50 358 LYS A N 1
ATOM 2780 C CA . LYS A 1 379 ? 0.376 31.622 -37.287 1.00 43.71 358 LYS A CA 1
ATOM 2781 C C . LYS A 1 379 ? -0.913 32.219 -36.707 1.00 43.15 358 LYS A C 1
ATOM 2782 O O . LYS A 1 379 ? -1.307 33.333 -37.074 1.00 44.37 358 LYS A O 1
ATOM 2788 N N . LEU A 1 380 ? -1.544 31.490 -35.782 1.00 42.69 359 LEU A N 1
ATOM 2789 C CA . LEU A 1 380 ? -2.763 31.952 -35.106 1.00 40.24 359 LEU A CA 1
ATOM 2790 C C . LEU A 1 380 ? -2.517 33.204 -34.260 1.00 38.58 359 LEU A C 1
ATOM 2791 O O . LEU A 1 380 ? -3.303 34.155 -34.279 1.00 38.40 359 LEU A O 1
ATOM 2796 N N . PHE A 1 381 ? -1.422 33.189 -33.501 1.00 37.02 360 PHE A N 1
ATOM 2797 C CA . PHE A 1 381 ? -0.949 34.343 -32.771 1.00 35.70 360 PHE A CA 1
ATOM 2798 C C . PHE A 1 381 ? -0.684 35.519 -33.724 1.00 36.34 360 PHE A C 1
ATOM 2799 O O . PHE A 1 381 ? -1.050 36.664 -33.428 1.00 37.45 360 PHE A O 1
ATOM 2807 N N . ASP A 1 382 ? -0.005 35.224 -34.836 1.00 38.42 361 ASP A N 1
ATOM 2808 C CA . ASP A 1 382 ? 0.231 36.208 -35.908 1.00 39.36 361 ASP A CA 1
ATOM 2809 C C . ASP A 1 382 ? -1.115 36.745 -36.442 1.00 37.84 361 ASP A C 1
ATOM 2810 O O . ASP A 1 382 ? -1.322 37.955 -36.490 1.00 39.33 361 ASP A O 1
ATOM 2815 N N . ARG A 1 383 ? -2.024 35.831 -36.781 0.50 37.69 362 ARG A N 1
ATOM 2816 C CA . ARG A 1 383 ? -3.352 36.170 -37.289 0.50 38.20 362 ARG A CA 1
ATOM 2817 C C . A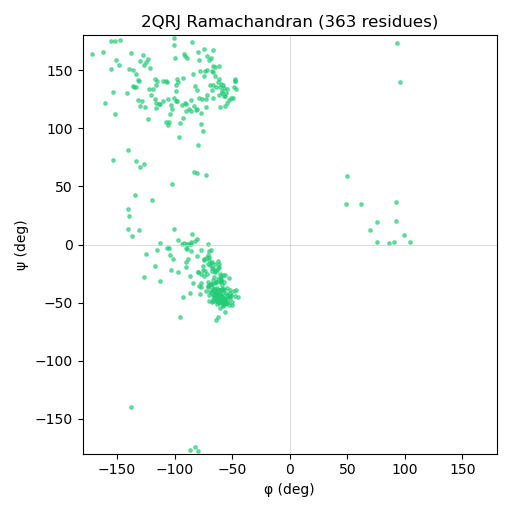RG A 1 383 ? -4.109 37.105 -36.346 0.50 39.02 362 ARG A C 1
ATOM 2818 O O . ARG A 1 383 ? -4.731 38.066 -36.797 0.50 38.70 362 ARG A O 1
ATOM 2826 N N . HIS A 1 384 ? -4.042 36.828 -35.041 1.00 41.56 363 HIS A N 1
ATOM 2827 C CA . HIS A 1 384 ? -4.730 37.645 -34.029 1.00 42.45 363 HIS A CA 1
ATOM 2828 C C . HIS A 1 384 ? -4.022 38.966 -33.712 1.00 42.43 363 HIS A C 1
ATOM 2829 O O . HIS A 1 384 ? -4.684 39.974 -33.476 1.00 43.18 363 HIS A O 1
ATOM 2836 N N . CYS A 1 385 ? -2.690 38.971 -33.701 1.00 43.79 364 CYS A N 1
ATOM 2837 C CA . CYS A 1 385 ? -1.933 40.228 -33.516 1.00 45.05 364 CYS A CA 1
ATOM 2838 C C . CYS A 1 385 ? -2.227 41.246 -34.633 1.00 46.99 364 CYS A C 1
ATOM 2839 O O . CYS A 1 385 ? -2.201 42.461 -34.406 1.00 47.08 364 CYS A O 1
ATOM 2842 N N . ALA A 1 386 ? -2.489 40.731 -35.832 1.00 49.04 365 ALA A N 1
ATOM 2843 C CA . ALA A 1 386 ? -2.887 41.560 -36.967 1.00 52.00 365 ALA A CA 1
ATOM 2844 C C . ALA A 1 386 ? -4.252 42.216 -36.722 1.00 53.52 365 ALA A C 1
ATOM 2845 O O . ALA A 1 386 ? -4.513 43.306 -37.232 1.00 55.30 365 ALA A O 1
ATOM 2847 N N . ARG A 1 387 ? -5.102 41.566 -35.921 1.00 54.17 366 ARG A N 1
ATOM 2848 C CA . ARG A 1 387 ? -6.446 42.086 -35.605 1.00 54.83 366 ARG A CA 1
ATOM 2849 C C . ARG A 1 387 ? -6.465 43.228 -34.571 1.00 54.49 366 ARG A C 1
ATOM 2850 O O . ARG A 1 387 ? -7.522 43.795 -34.298 1.00 53.50 366 ARG A O 1
ATOM 2858 N N . VAL A 1 388 ? -5.304 43.566 -34.010 1.00 55.44 367 VAL A N 1
ATOM 2859 C CA . VAL A 1 388 ? -5.207 44.605 -32.970 1.00 56.80 367 VAL A CA 1
ATOM 2860 C C . VAL A 1 388 ? -4.944 45.990 -33.581 1.00 58.29 367 VAL A C 1
ATOM 2861 O O . VAL A 1 388 ? -3.889 46.234 -34.180 1.00 59.49 367 VAL A O 1
#